Protein AF-A9B1N8-F1 (afdb_monomer_lite)

Organism: Herpetosiphon aurantiacus (strain ATCC 23779 / DSM 785 / 114-95) (NCBI:txid316274)

Sequence (436 aa):
MAAPIVQADFEVMDQVAQRLSKNAESVTAMQNTLKQTIEDLRSTWLGDAAVAFQKEMQADILPAVQRLINAFQTAQSTTLEIKKVLQEAEQEAANLFKGDPTGGSASTQSASSSAGGGGASSAGGDTAAASASPSNVGVMAGGTSSASASGSGGGGGGGGGAASAQASGGGGGGGGGAASAQPTGQQPKATSGGGGGGGGGGGTASAQPTGGNAAAAGNASLGKLSEKYETGGRGPGTVSSGKGDLGGASYGSYQMTSQTAIKKDGKIVFVNGGRVAEFLRNPAGAQYAEEFKGLKPGSAEFTAKWKQIAARDPQGFAAAQHQYIENTHYQPQVNKLKAAGFDVNNYSPAMRDVVWSTSVQHGPGASVITNALRGKDLSQMSESQIINAIYTERSKTLDNGRLAYFKNTSDAGVIQGLKNRFVNERKDALNMSANH

InterPro domains:
  IPR010310 Type VII secretion system ESAT-6-like [PF06013] (7-91)
  IPR010310 Type VII secretion system ESAT-6-like [TIGR03930] (6-95)
  IPR036689 ESAT-6-like superfamily [SSF140453] (5-99)
  IPR049073 Type VI secretion system spike protein VgrG3-like, C-terminal [PF21277] (222-426)

Secondary structure (DSSP, 8-state):
-PPP-----HHHHHHHHHHHHHHHHHHHHHHHHHHHHHHHHHTT--SHHHHHHHHHIIIIIHHHHHHHHHHHHHHHHHHHHHHHHHHHHHHHHHHHHTS---------------------------------------------------------------------------------------------------------------S--SSHHHHTTTTGGGHHHHTTT--TT-EE--TT-TT--EETTTTEESEEEEEETTEEEEEETHHHHHHHHSTTTHHHHGGGTT--TTSHHHHHHHHHHHHH-HHHHHHHHHHHHIIIIIHHHHHHHHHTT--GGGS-HHHHHHHHHHHHHH-TT-SHHHHHTTT--GGG--HHHHHHHHHHHHTPBPTTSSBGGGTT---HHHHHHHHHHHHHHHHHHHHHHHT-

pLDDT: mean 71.9, std 27.5, range [24.0, 98.12]

Foldseek 3Di:
DDDDDDDDDLVVLLVLLVLLVVVLVVLVVVLVVVVVVLVVCVVPDDDPVNVVVVCCCVVPVSVVSVVSSVVSNVSSVVSVVVSVVVVVVVVVVVVVVVPDDDDDDDDDDDDDDDDDDDDDDDDDDDDDDDDDDDDDDDDDDDDDDDDDDDDDDDDDDDDDDDDDDDDDDDDDDDDDDDDDDDDDDDDDDDDDDDDDDDDDDDDDDDDDDPDDPDVVVLPVCAQVLCLCPQQVPWFQLDWDQCPSHPQAIFGGSRRWGQWDWDQDPNDTDIDGCTRVVVLCVDPLNVVLNVVCVPPTRNDPSNSVSSNVCCVVCRPSSNRSVVVSLCVFFLVLLQVLCVVVVHRQVVADSLSSNLSSNCRNVLHRPDCLLVVLCPPHDVVPDDPLRSLVSSLCSQQDADPVRARPSPVVDPDPVVRVVSNVSSVSSSVVSVVRRVVD

Radius of gyration: 37.29 Å; chains: 1; bounding box: 113×101×101 Å

Structure (mmCIF, N/CA/C/O backbone):
data_AF-A9B1N8-F1
#
_entry.id   AF-A9B1N8-F1
#
loop_
_atom_site.group_PDB
_atom_site.id
_atom_site.type_symbol
_atom_site.label_atom_id
_atom_site.label_alt_id
_atom_site.label_comp_id
_atom_site.label_asym_id
_atom_site.label_entity_id
_atom_site.label_seq_id
_atom_site.pdbx_PDB_ins_code
_atom_site.Cartn_x
_atom_site.Cartn_y
_atom_site.Cartn_z
_atom_site.occupancy
_atom_site.B_iso_or_equiv
_atom_site.auth_seq_id
_atom_site.auth_comp_id
_atom_site.auth_asym_id
_atom_site.auth_atom_id
_atom_site.pdbx_PDB_model_num
ATOM 1 N N . MET A 1 1 ? 15.416 -28.999 20.185 1.00 40.47 1 MET A N 1
ATOM 2 C CA . MET A 1 1 ? 15.347 -27.908 19.190 1.00 40.47 1 MET A CA 1
ATOM 3 C C . MET A 1 1 ? 16.751 -27.358 19.023 1.00 40.47 1 MET A C 1
ATOM 5 O O . MET A 1 1 ? 17.347 -27.011 20.032 1.00 40.47 1 MET A O 1
ATOM 9 N N . ALA A 1 2 ? 17.310 -27.377 17.811 1.00 39.94 2 ALA A N 1
ATOM 10 C CA . ALA A 1 2 ? 18.632 -26.803 17.556 1.00 39.94 2 ALA A CA 1
ATOM 11 C C . ALA A 1 2 ? 18.553 -25.271 17.654 1.00 39.94 2 ALA A C 1
ATOM 13 O O . ALA A 1 2 ? 17.583 -24.678 17.178 1.00 39.94 2 ALA A O 1
ATOM 14 N N . ALA A 1 3 ? 19.533 -24.644 18.307 1.00 39.25 3 ALA A N 1
ATOM 15 C CA . ALA A 1 3 ? 19.611 -23.190 18.399 1.00 39.25 3 ALA A CA 1
ATOM 16 C C . ALA A 1 3 ? 19.780 -22.581 16.991 1.00 39.25 3 ALA A C 1
ATOM 18 O O . ALA A 1 3 ? 20.488 -23.164 16.165 1.00 39.25 3 ALA A O 1
ATOM 19 N N . PRO A 1 4 ? 19.135 -21.442 16.683 1.00 43.75 4 PRO A N 1
ATOM 20 C CA . PRO A 1 4 ? 19.301 -20.784 15.394 1.00 43.75 4 PRO A CA 1
ATOM 21 C C . PRO A 1 4 ? 20.758 -20.341 15.222 1.00 43.75 4 PRO A C 1
ATOM 23 O O . PRO A 1 4 ? 21.257 -19.514 15.982 1.00 43.75 4 PRO A O 1
ATOM 26 N N . ILE A 1 5 ? 21.431 -20.900 14.217 1.00 51.06 5 ILE A N 1
ATOM 27 C CA . ILE A 1 5 ? 22.773 -20.484 13.811 1.00 51.06 5 ILE A CA 1
ATOM 28 C C . ILE A 1 5 ? 22.626 -19.125 13.123 1.00 51.06 5 ILE A C 1
ATOM 30 O O . ILE A 1 5 ? 22.044 -19.023 12.043 1.00 51.06 5 ILE A O 1
ATOM 34 N N . VAL A 1 6 ? 23.107 -18.069 13.774 1.00 53.69 6 VAL A N 1
ATOM 35 C CA . VAL A 1 6 ? 23.230 -16.743 13.164 1.00 53.69 6 VAL A CA 1
ATOM 36 C C . VAL A 1 6 ? 24.507 -16.765 12.332 1.00 53.69 6 VAL A C 1
ATOM 38 O O . VAL A 1 6 ? 25.594 -16.641 12.881 1.00 53.69 6 VAL A O 1
ATOM 41 N N . GLN A 1 7 ? 24.380 -16.980 11.022 1.00 63.97 7 GLN A N 1
ATOM 42 C CA . GLN A 1 7 ? 25.502 -16.884 10.088 1.00 63.97 7 GLN A CA 1
ATOM 43 C C . GLN A 1 7 ? 25.475 -15.509 9.417 1.00 63.97 7 GLN A C 1
ATOM 45 O O . GLN A 1 7 ? 24.461 -15.132 8.821 1.00 63.97 7 GLN A O 1
ATOM 50 N N . ALA A 1 8 ? 26.564 -14.749 9.536 1.00 69.94 8 ALA A N 1
ATOM 51 C CA . ALA A 1 8 ? 26.695 -13.470 8.856 1.00 69.94 8 ALA A CA 1
ATOM 52 C C . ALA A 1 8 ? 26.958 -13.703 7.359 1.00 69.94 8 ALA A C 1
ATOM 54 O O . ALA A 1 8 ? 27.798 -14.514 6.977 1.00 69.94 8 ALA A O 1
ATOM 55 N N . ASP A 1 9 ? 26.226 -13.001 6.491 1.00 82.56 9 ASP A N 1
ATOM 56 C CA . ASP A 1 9 ? 26.462 -13.037 5.046 1.00 82.56 9 ASP A CA 1
ATOM 57 C C . ASP A 1 9 ? 27.245 -11.789 4.627 1.00 82.56 9 ASP A C 1
ATOM 59 O O . ASP A 1 9 ? 26.683 -10.714 4.398 1.00 82.56 9 ASP A O 1
ATOM 63 N N . PHE A 1 10 ? 28.567 -11.932 4.577 1.00 84.06 10 PHE A N 1
ATOM 64 C CA . PHE A 1 10 ? 29.475 -10.829 4.271 1.00 84.06 10 PHE A CA 1
ATOM 65 C C . PHE A 1 10 ? 29.332 -10.309 2.840 1.00 84.06 10 PHE A C 1
ATOM 67 O O . PHE A 1 10 ? 29.540 -9.120 2.605 1.00 84.06 10 PHE A O 1
ATOM 74 N N . GLU A 1 11 ? 28.938 -11.168 1.897 1.00 78.31 11 GLU A N 1
ATOM 75 C CA . GLU A 1 11 ? 28.720 -10.774 0.505 1.00 78.31 11 GLU A CA 1
ATOM 76 C C . GLU A 1 11 ? 27.459 -9.912 0.382 1.00 78.31 11 GLU A C 1
ATOM 78 O O . GLU A 1 11 ? 27.459 -8.888 -0.300 1.00 78.31 11 GLU A O 1
ATOM 83 N N . VAL A 1 12 ? 26.398 -10.253 1.120 1.00 80.69 12 VAL A N 1
ATOM 84 C CA . VAL A 1 12 ? 25.202 -9.403 1.212 1.00 80.69 12 VAL A CA 1
ATOM 85 C C . VAL A 1 12 ? 25.535 -8.054 1.851 1.00 80.69 12 VAL A C 1
ATOM 87 O O . VAL A 1 12 ? 25.030 -7.028 1.396 1.00 80.69 12 VAL A O 1
ATOM 90 N N . MET A 1 13 ? 26.401 -8.016 2.868 1.00 81.19 13 MET A N 1
ATOM 91 C CA . MET A 1 13 ? 26.845 -6.750 3.465 1.00 81.19 13 MET A CA 1
ATOM 92 C C . MET A 1 13 ? 27.624 -5.886 2.466 1.00 81.19 13 MET A C 1
ATOM 94 O O . MET A 1 13 ? 27.370 -4.684 2.392 1.00 81.19 13 MET A O 1
ATOM 98 N N . ASP A 1 14 ? 28.487 -6.481 1.636 1.00 82.25 14 ASP A N 1
ATOM 99 C CA . ASP A 1 14 ? 29.160 -5.761 0.547 1.00 82.25 14 ASP A CA 1
ATOM 100 C C . ASP A 1 14 ? 28.164 -5.216 -0.479 1.00 82.25 14 ASP A C 1
ATOM 102 O O . ASP A 1 14 ? 28.246 -4.051 -0.868 1.00 82.25 14 ASP A O 1
ATOM 106 N N . GLN A 1 15 ? 27.183 -6.022 -0.888 1.00 81.94 15 GLN A N 1
ATOM 107 C CA . GLN A 1 15 ? 26.154 -5.602 -1.841 1.00 81.94 15 GLN A CA 1
ATOM 108 C C . GLN A 1 15 ? 25.290 -4.460 -1.285 1.00 81.94 15 GLN A C 1
ATOM 110 O O . GLN A 1 15 ? 24.970 -3.505 -2.000 1.00 81.94 15 GLN A O 1
ATOM 115 N N . VAL A 1 16 ? 24.926 -4.520 -0.000 1.00 84.00 16 VAL A N 1
ATOM 116 C CA . VAL A 1 16 ? 24.187 -3.450 0.685 1.00 84.00 16 VAL A CA 1
ATOM 117 C C . VAL A 1 16 ? 25.035 -2.182 0.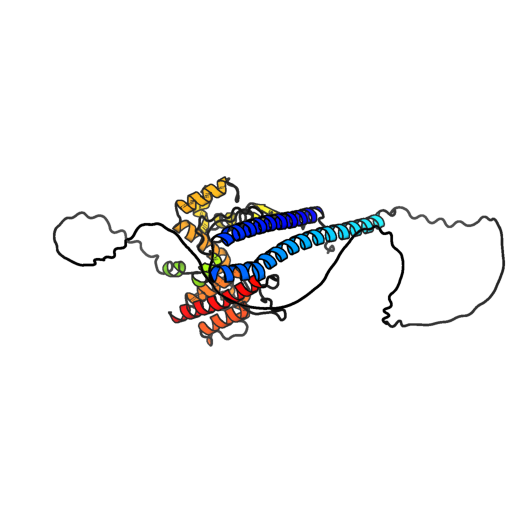764 1.00 84.00 16 VAL A C 1
ATOM 119 O O . VAL A 1 16 ? 24.548 -1.109 0.401 1.00 84.00 16 VAL A O 1
ATOM 122 N N . ALA A 1 17 ? 26.305 -2.294 1.158 1.00 86.31 17 ALA A N 1
ATOM 123 C CA . ALA A 1 17 ? 27.232 -1.169 1.214 1.00 86.31 17 ALA A CA 1
ATOM 124 C C . ALA A 1 17 ? 27.418 -0.510 -0.165 1.00 86.31 17 ALA A C 1
ATOM 126 O O . ALA A 1 17 ? 27.300 0.710 -0.289 1.00 86.31 17 ALA A O 1
ATOM 127 N N . GLN A 1 18 ? 27.617 -1.300 -1.224 1.00 85.69 18 GLN A N 1
ATOM 128 C CA . GLN A 1 18 ? 27.721 -0.803 -2.601 1.00 85.69 18 GLN A CA 1
ATOM 129 C C . GLN A 1 18 ? 26.444 -0.088 -3.056 1.00 85.69 18 GLN A C 1
ATOM 131 O O . GLN A 1 18 ? 26.511 0.953 -3.711 1.00 85.69 18 GLN A O 1
ATOM 136 N N . ARG A 1 19 ? 25.265 -0.599 -2.685 1.00 82.44 19 ARG A N 1
ATOM 137 C CA . ARG A 1 19 ? 23.988 0.038 -3.027 1.00 82.44 19 ARG A CA 1
ATOM 138 C C . ARG A 1 19 ? 23.804 1.379 -2.324 1.00 82.44 19 ARG A C 1
ATOM 140 O O . ARG A 1 19 ? 23.333 2.328 -2.945 1.00 82.44 19 ARG A O 1
ATOM 147 N N . LEU A 1 20 ? 24.177 1.461 -1.050 1.00 88.75 20 LEU A N 1
ATOM 148 C CA . LEU A 1 20 ? 24.155 2.711 -0.292 1.00 88.75 20 LEU A CA 1
ATOM 149 C C . LEU A 1 20 ? 25.109 3.738 -0.915 1.00 88.75 20 LEU A C 1
ATOM 151 O O . LEU A 1 20 ? 24.711 4.884 -1.114 1.00 88.75 20 LEU A O 1
ATOM 155 N N . SER A 1 21 ? 26.296 3.298 -1.342 1.00 91.94 21 SER A N 1
ATOM 156 C CA . SER A 1 21 ? 27.246 4.126 -2.095 1.00 91.94 21 SER A CA 1
ATOM 157 C C . SER A 1 21 ? 26.635 4.683 -3.379 1.00 91.94 21 SER A C 1
ATOM 159 O O . SER A 1 21 ? 26.581 5.893 -3.585 1.00 91.94 21 SER A O 1
ATOM 161 N N . LYS A 1 22 ? 26.057 3.807 -4.206 1.00 86.69 22 LYS A N 1
ATOM 162 C CA . LYS A 1 22 ? 25.445 4.187 -5.482 1.00 86.69 22 LYS A CA 1
ATOM 163 C C . LYS A 1 22 ? 24.261 5.143 -5.312 1.00 86.69 22 LYS A C 1
ATOM 165 O O . LYS A 1 22 ? 24.055 6.039 -6.129 1.00 86.69 22 LYS A O 1
ATOM 170 N N . ASN A 1 23 ? 23.477 4.975 -4.248 1.00 88.88 23 ASN A N 1
ATOM 171 C CA . ASN A 1 23 ? 22.399 5.903 -3.916 1.00 88.88 23 ASN A CA 1
ATOM 172 C C . ASN A 1 23 ? 22.952 7.275 -3.505 1.00 88.88 23 ASN A C 1
ATOM 174 O O . ASN A 1 23 ? 22.427 8.291 -3.961 1.00 88.88 23 ASN A O 1
ATOM 178 N N . ALA A 1 24 ? 24.026 7.320 -2.708 1.00 91.94 24 ALA A N 1
ATOM 179 C CA . ALA A 1 24 ? 24.702 8.570 -2.366 1.00 91.94 24 ALA A CA 1
ATOM 180 C C . ALA A 1 24 ? 25.217 9.292 -3.622 1.00 91.94 24 ALA A C 1
ATOM 182 O O . ALA A 1 24 ? 24.984 10.491 -3.775 1.00 91.94 24 ALA A O 1
ATOM 183 N N . GLU A 1 25 ? 25.840 8.567 -4.556 1.00 89.94 25 GLU A N 1
ATOM 184 C CA . GLU A 1 25 ? 26.309 9.106 -5.840 1.00 89.94 25 GLU A CA 1
ATOM 185 C C . GLU A 1 25 ? 25.157 9.661 -6.686 1.00 89.94 25 GLU A C 1
ATOM 187 O O . GLU A 1 25 ? 25.230 10.788 -7.176 1.00 89.94 25 GLU A O 1
ATOM 192 N N . SER A 1 26 ? 24.056 8.912 -6.813 1.00 92.31 26 SER A N 1
ATOM 193 C CA . SER A 1 26 ? 22.890 9.350 -7.587 1.00 92.31 26 SER A CA 1
ATOM 194 C C . SER A 1 26 ? 22.250 10.609 -7.003 1.00 92.31 26 SER A C 1
ATOM 196 O O . SER A 1 26 ? 21.866 11.506 -7.753 1.00 92.31 26 SER A O 1
ATOM 198 N N . VAL A 1 27 ? 22.121 10.695 -5.675 1.00 90.12 27 VAL A N 1
ATOM 199 C CA . VAL A 1 27 ? 21.569 11.885 -5.011 1.00 90.12 27 VAL A CA 1
ATOM 200 C C . VAL A 1 27 ? 22.533 13.065 -5.115 1.00 90.12 27 VAL A C 1
ATOM 202 O O . VAL A 1 27 ? 22.086 14.188 -5.336 1.00 90.12 27 VAL A O 1
ATOM 205 N N . THR A 1 28 ? 23.842 12.821 -5.054 1.00 95.00 28 THR A N 1
ATOM 206 C CA . THR A 1 28 ? 24.868 13.852 -5.276 1.00 95.00 28 THR A CA 1
ATOM 207 C C . THR A 1 28 ? 24.788 14.420 -6.694 1.00 95.00 28 THR A C 1
ATOM 209 O O . THR A 1 28 ? 24.779 15.637 -6.870 1.00 95.00 28 THR A O 1
ATOM 212 N N . ALA A 1 29 ? 24.646 13.564 -7.712 1.00 93.12 29 ALA A N 1
ATOM 213 C CA . ALA A 1 29 ? 24.470 14.004 -9.095 1.00 93.12 29 ALA A CA 1
ATOM 214 C C . ALA A 1 29 ? 23.209 14.869 -9.260 1.00 93.12 29 ALA A C 1
ATOM 216 O O . ALA A 1 29 ? 23.284 15.956 -9.831 1.00 93.12 29 ALA A O 1
ATOM 217 N N . MET A 1 30 ? 22.076 14.443 -8.685 1.00 91.44 30 MET A N 1
ATOM 218 C CA . MET A 1 30 ? 20.839 15.236 -8.697 1.00 91.44 30 MET A CA 1
ATOM 219 C C . MET A 1 30 ? 21.000 16.579 -7.979 1.00 91.44 30 MET A C 1
ATOM 221 O O . MET A 1 30 ? 20.528 17.596 -8.482 1.00 91.44 30 MET A O 1
ATOM 225 N N . GLN A 1 31 ? 21.677 16.608 -6.827 1.00 94.31 31 GLN A N 1
ATOM 226 C CA . GLN A 1 31 ? 21.940 17.844 -6.088 1.00 94.31 31 GLN A CA 1
ATOM 227 C C . GLN A 1 31 ? 22.783 18.819 -6.922 1.00 94.31 31 GLN A C 1
ATOM 229 O O . GLN A 1 31 ? 22.512 20.018 -6.911 1.00 94.31 31 GLN A O 1
ATOM 234 N N . ASN A 1 32 ? 23.771 18.319 -7.666 1.00 92.94 32 ASN A N 1
ATOM 235 C CA . ASN A 1 32 ? 24.607 19.140 -8.539 1.00 92.94 32 ASN A CA 1
ATOM 236 C C . ASN A 1 32 ? 23.816 19.699 -9.725 1.00 92.94 32 ASN A C 1
ATOM 238 O O . ASN A 1 32 ? 23.895 20.897 -9.988 1.00 92.94 32 ASN A O 1
ATOM 242 N N . THR A 1 33 ? 22.997 18.876 -10.389 1.00 93.25 33 THR A N 1
ATOM 243 C CA . THR A 1 33 ? 22.095 19.352 -11.450 1.00 93.25 33 THR A CA 1
ATOM 244 C C . THR A 1 33 ? 21.140 20.419 -10.924 1.00 93.25 33 THR A C 1
ATOM 246 O O . THR A 1 33 ? 20.994 21.468 -11.540 1.00 93.25 33 THR A O 1
ATOM 249 N N . LEU A 1 34 ? 20.540 20.191 -9.753 1.00 89.94 34 LEU A N 1
ATOM 250 C CA . LEU A 1 34 ? 19.628 21.142 -9.125 1.00 89.94 34 LEU A CA 1
ATOM 251 C C . LEU A 1 34 ? 20.319 22.473 -8.805 1.00 89.94 34 LEU A C 1
ATOM 253 O O . LEU A 1 34 ? 19.770 23.527 -9.106 1.00 89.94 34 LEU A O 1
ATOM 257 N N . LYS A 1 35 ? 21.530 22.436 -8.234 1.00 91.38 35 LYS A N 1
ATOM 258 C CA . LYS A 1 35 ? 22.332 23.642 -7.976 1.00 91.38 35 LYS A CA 1
ATOM 259 C C . LYS A 1 35 ? 22.624 24.409 -9.266 1.00 91.38 35 LYS A C 1
ATOM 261 O O . LYS A 1 35 ? 22.470 25.624 -9.272 1.00 91.38 35 LYS A O 1
ATOM 266 N N . GLN A 1 36 ? 22.976 23.708 -10.345 1.00 92.12 36 GLN A N 1
ATOM 267 C CA . GLN A 1 36 ? 23.229 24.334 -11.642 1.00 92.12 36 GLN A CA 1
ATOM 268 C C . GLN A 1 36 ? 21.975 25.029 -12.183 1.00 92.12 36 GLN A C 1
ATOM 270 O O . GLN A 1 36 ? 22.023 26.205 -12.516 1.00 92.12 36 GLN A O 1
ATOM 275 N N . THR A 1 37 ? 20.829 24.341 -12.181 1.00 89.44 37 THR A N 1
ATOM 276 C CA . THR A 1 37 ? 19.560 24.920 -12.646 1.00 89.44 37 THR A CA 1
ATOM 277 C C . THR A 1 37 ? 19.144 26.138 -11.821 1.00 89.44 37 THR A C 1
ATOM 279 O O . THR A 1 37 ? 18.638 27.112 -12.372 1.00 89.44 37 THR A O 1
ATOM 282 N N . ILE A 1 38 ? 19.360 26.108 -10.502 1.00 87.06 38 ILE A N 1
ATOM 283 C CA . ILE A 1 38 ? 19.079 27.257 -9.631 1.00 87.06 38 ILE A CA 1
ATOM 284 C C . ILE A 1 38 ? 19.969 28.445 -9.995 1.00 87.06 38 ILE A C 1
ATOM 286 O O . ILE A 1 38 ? 19.473 29.570 -10.028 1.00 87.06 38 ILE A O 1
ATOM 290 N N . GLU A 1 39 ? 21.252 28.212 -10.266 1.00 87.44 39 GLU A N 1
ATOM 291 C CA . GLU A 1 39 ? 22.187 29.284 -10.612 1.00 87.44 39 GLU A CA 1
ATOM 292 C C . GLU A 1 39 ? 21.877 29.888 -11.990 1.00 87.44 39 GLU A C 1
ATOM 294 O O . GLU A 1 39 ? 21.864 31.110 -12.137 1.00 87.44 39 GLU A O 1
ATOM 299 N N . ASP A 1 40 ? 21.497 29.060 -12.966 1.00 88.81 40 ASP A N 1
ATOM 300 C CA . ASP A 1 40 ? 21.066 29.525 -14.288 1.00 88.81 40 ASP A CA 1
ATOM 301 C C . ASP A 1 40 ? 19.816 30.424 -14.176 1.00 88.81 40 ASP A C 1
ATOM 303 O O . ASP A 1 40 ? 19.754 31.519 -14.749 1.00 88.81 40 ASP A O 1
ATOM 307 N N . LEU A 1 41 ? 18.833 30.003 -13.369 1.00 86.06 41 LEU A N 1
ATOM 308 C CA . LEU A 1 41 ? 17.601 30.761 -13.115 1.00 86.06 41 LEU A CA 1
ATOM 309 C C . LEU A 1 41 ? 17.847 32.044 -12.318 1.00 86.06 41 LEU A C 1
ATOM 311 O O . LEU A 1 41 ? 17.102 33.011 -12.465 1.00 86.06 41 LEU A O 1
ATOM 315 N N . ARG A 1 42 ? 18.895 32.087 -11.497 1.00 81.69 42 ARG A N 1
ATOM 316 C CA . ARG A 1 42 ? 19.225 33.232 -10.641 1.00 81.69 42 ARG A CA 1
ATOM 317 C C . ARG A 1 42 ? 19.502 34.514 -11.419 1.00 81.69 42 ARG A C 1
ATOM 319 O O . ARG A 1 42 ? 19.247 35.601 -10.910 1.00 81.69 42 ARG A O 1
ATOM 326 N N . SER A 1 43 ? 20.008 34.379 -12.642 1.00 77.44 43 SER A N 1
ATOM 327 C CA . SER A 1 43 ? 20.332 35.507 -13.519 1.00 77.44 43 SER A CA 1
ATOM 328 C C . SER A 1 43 ? 19.103 36.160 -14.167 1.00 77.44 43 SER A C 1
ATOM 330 O O . SER A 1 43 ? 19.158 37.327 -14.549 1.00 77.44 43 SER A O 1
ATOM 332 N N . THR A 1 44 ? 17.991 35.429 -14.284 1.00 86.88 44 THR A N 1
ATOM 333 C CA . THR A 1 44 ? 16.805 35.850 -15.054 1.00 86.88 44 THR A CA 1
ATOM 334 C C . THR A 1 44 ? 15.538 35.958 -14.211 1.00 86.88 44 THR A C 1
ATOM 336 O O . THR A 1 44 ? 14.628 36.709 -14.563 1.00 86.88 44 THR A O 1
ATOM 339 N N . TRP A 1 45 ? 15.465 35.246 -13.086 1.00 87.44 45 TRP A N 1
ATOM 340 C CA . TRP A 1 45 ? 14.291 35.213 -12.225 1.00 87.44 45 TRP A CA 1
ATOM 341 C C . TRP A 1 45 ? 14.441 36.158 -11.027 1.00 87.44 45 TRP A C 1
ATOM 343 O O . TRP A 1 45 ? 15.166 35.876 -10.072 1.00 87.44 45 TRP A O 1
ATOM 353 N N . LEU A 1 46 ? 13.726 37.286 -11.082 1.00 87.31 46 LEU A N 1
ATOM 354 C CA . LEU A 1 46 ? 13.742 38.349 -10.071 1.00 87.31 46 LEU A CA 1
ATOM 355 C C . LEU A 1 46 ? 12.365 38.526 -9.406 1.00 87.31 46 LEU A C 1
ATOM 357 O O . LEU A 1 46 ? 11.331 38.238 -10.009 1.00 87.31 46 LEU A O 1
ATOM 361 N N . GLY A 1 47 ? 12.359 39.039 -8.171 1.00 91.19 47 GLY A N 1
ATOM 362 C CA . GLY A 1 47 ? 11.153 39.373 -7.398 1.00 91.19 47 GLY A CA 1
ATOM 363 C C . GLY A 1 47 ? 10.996 38.571 -6.101 1.00 91.19 47 GLY A C 1
ATOM 364 O O . GLY A 1 47 ? 11.763 37.649 -5.822 1.00 91.19 47 GLY A O 1
ATOM 365 N N . ASP A 1 48 ? 9.977 38.909 -5.307 1.00 88.44 48 ASP A N 1
ATOM 366 C CA . ASP A 1 48 ? 9.769 38.356 -3.956 1.00 88.44 48 ASP A CA 1
ATOM 367 C C . ASP A 1 48 ? 9.627 36.826 -3.939 1.00 88.44 48 ASP A C 1
ATOM 369 O O . ASP A 1 48 ? 10.125 36.157 -3.033 1.00 88.44 48 ASP A O 1
ATOM 373 N N . ALA A 1 49 ? 9.011 36.251 -4.977 1.00 80.06 49 ALA A N 1
ATOM 374 C CA . ALA A 1 49 ? 8.886 34.803 -5.134 1.00 80.06 49 ALA A CA 1
ATOM 375 C C . ALA A 1 49 ? 10.246 34.113 -5.349 1.00 80.06 49 ALA A C 1
ATOM 377 O O . ALA A 1 49 ? 10.484 33.044 -4.788 1.00 80.06 49 ALA A O 1
ATOM 378 N N . ALA A 1 50 ? 11.156 34.736 -6.106 1.00 86.12 50 ALA A N 1
ATOM 379 C CA . ALA A 1 50 ? 12.504 34.215 -6.323 1.00 86.12 50 ALA A CA 1
ATOM 380 C C . ALA A 1 50 ? 13.330 34.265 -5.027 1.00 86.12 50 ALA A C 1
ATOM 382 O O . ALA A 1 50 ? 14.047 33.316 -4.711 1.00 86.12 50 ALA A O 1
ATOM 383 N N . VAL A 1 51 ? 13.178 35.331 -4.231 1.00 86.69 51 VAL A N 1
ATOM 384 C CA . VAL A 1 51 ? 13.824 35.467 -2.913 1.00 86.69 51 VAL A CA 1
ATOM 385 C C . VAL A 1 51 ? 13.302 34.418 -1.927 1.00 86.69 51 VAL A C 1
ATOM 387 O O . VAL A 1 51 ? 14.097 33.760 -1.255 1.00 86.69 51 VAL A O 1
ATOM 390 N N . ALA A 1 52 ? 11.981 34.222 -1.858 1.00 85.69 52 ALA A N 1
ATOM 391 C CA . ALA A 1 52 ? 11.364 33.215 -0.994 1.00 85.69 52 ALA A CA 1
ATOM 392 C C . ALA A 1 52 ? 11.814 31.793 -1.366 1.00 85.69 52 ALA A C 1
ATOM 394 O O . ALA A 1 52 ? 12.245 31.038 -0.495 1.00 85.69 52 ALA A O 1
ATOM 395 N N . PHE A 1 53 ? 11.811 31.469 -2.661 1.00 90.38 53 PHE A N 1
ATOM 396 C CA . PHE A 1 53 ? 12.312 30.194 -3.167 1.00 90.38 53 PHE A CA 1
ATOM 397 C C . PHE A 1 53 ? 13.794 29.982 -2.834 1.00 90.38 53 PHE A C 1
ATOM 399 O O . PHE A 1 53 ? 14.166 28.937 -2.309 1.00 90.38 53 PHE A O 1
ATOM 406 N N . GLN A 1 54 ? 14.656 30.973 -3.091 1.00 85.81 54 GLN A N 1
ATOM 407 C CA . GLN A 1 54 ? 16.088 30.865 -2.793 1.00 85.81 54 GLN A CA 1
ATOM 408 C C . GLN A 1 54 ? 16.350 30.664 -1.299 1.00 85.81 54 GLN A C 1
ATOM 410 O O . GLN A 1 54 ? 17.273 29.928 -0.942 1.00 85.81 54 GLN A O 1
ATOM 415 N N . LYS A 1 55 ? 15.545 31.297 -0.439 1.00 88.31 55 LYS A N 1
ATOM 416 C CA . LYS A 1 55 ? 15.612 31.127 1.012 1.00 88.31 55 LYS A CA 1
ATOM 417 C C . LYS A 1 55 ? 15.265 29.696 1.418 1.00 88.31 55 LYS A C 1
ATOM 419 O O . LYS A 1 55 ? 16.059 29.081 2.119 1.00 88.31 55 LYS A O 1
ATOM 424 N N . GLU A 1 56 ? 14.140 29.157 0.952 1.00 86.19 56 GLU A N 1
ATOM 425 C CA . GLU A 1 56 ? 13.713 27.781 1.255 1.00 86.19 56 GLU A CA 1
ATOM 426 C C . GLU A 1 56 ? 14.703 26.745 0.694 1.00 86.19 56 GLU A C 1
ATOM 428 O O . GLU A 1 56 ? 15.113 25.808 1.381 1.00 86.19 56 GLU A O 1
ATOM 433 N N . MET A 1 57 ? 15.190 26.957 -0.531 1.00 89.25 57 MET A N 1
ATOM 434 C CA . MET A 1 57 ? 16.173 26.070 -1.147 1.00 89.25 57 MET A CA 1
ATOM 435 C C . MET A 1 57 ? 17.488 26.009 -0.366 1.00 89.25 57 MET A C 1
ATOM 437 O O . MET A 1 57 ? 18.039 24.922 -0.192 1.00 89.25 57 MET A O 1
ATOM 441 N N . GLN A 1 58 ? 18.000 27.147 0.111 1.00 88.00 58 GLN A N 1
ATOM 442 C CA . GLN A 1 58 ? 19.268 27.205 0.845 1.00 88.00 58 GLN A CA 1
ATOM 443 C C . GLN A 1 58 ? 19.133 26.811 2.317 1.00 88.00 58 GLN A C 1
ATOM 445 O O . GLN A 1 58 ? 20.035 26.165 2.846 1.00 88.00 58 GLN A O 1
ATOM 450 N N . ALA A 1 59 ? 18.038 27.194 2.976 1.00 83.75 59 ALA A N 1
ATOM 451 C CA . ALA A 1 59 ? 17.840 26.940 4.400 1.00 83.75 59 ALA A CA 1
ATOM 452 C C . ALA A 1 59 ? 17.359 25.510 4.677 1.00 83.75 59 ALA A C 1
ATOM 454 O O . ALA A 1 59 ? 17.806 24.892 5.644 1.00 83.75 59 ALA A O 1
ATOM 455 N N . ASP A 1 60 ? 16.500 24.967 3.811 1.00 83.06 60 ASP A N 1
ATOM 456 C CA . ASP A 1 60 ? 15.757 23.745 4.114 1.00 83.06 60 ASP A CA 1
ATOM 457 C C . ASP A 1 60 ? 16.102 22.610 3.148 1.00 83.06 60 ASP A C 1
ATOM 459 O O . ASP A 1 60 ? 16.532 21.533 3.579 1.00 83.06 60 ASP A O 1
ATOM 463 N N . ILE A 1 61 ? 15.980 22.846 1.837 1.00 89.81 61 ILE A N 1
ATOM 464 C CA . ILE A 1 61 ? 16.044 21.769 0.837 1.00 89.81 61 ILE A CA 1
ATOM 465 C C . ILE A 1 61 ? 17.471 21.266 0.607 1.00 89.81 61 ILE A C 1
ATOM 467 O O . ILE A 1 61 ? 17.729 20.072 0.766 1.00 89.81 61 ILE A O 1
ATOM 471 N N . LEU A 1 62 ? 18.425 22.136 0.261 1.00 89.38 62 LEU A N 1
ATOM 472 C CA . LEU A 1 62 ? 19.811 21.722 0.011 1.00 89.38 62 LEU A CA 1
ATOM 473 C C . LEU A 1 62 ? 20.453 21.067 1.247 1.00 89.38 62 LEU A C 1
ATOM 475 O O . LEU A 1 62 ? 21.082 20.015 1.081 1.00 89.38 62 LEU A O 1
ATOM 479 N N . PRO A 1 63 ? 20.256 21.584 2.478 1.00 92.38 63 PRO A N 1
ATOM 480 C CA . PRO A 1 63 ? 20.714 20.905 3.686 1.00 92.38 63 PRO A CA 1
ATOM 481 C C . PRO A 1 63 ? 19.997 19.578 3.956 1.00 92.38 63 PRO A C 1
ATOM 483 O O . PRO A 1 63 ? 20.610 18.658 4.496 1.00 92.38 63 PRO A O 1
ATOM 486 N N . ALA A 1 64 ? 18.712 19.429 3.614 1.00 87.44 64 ALA A N 1
ATOM 487 C CA . ALA A 1 64 ? 18.013 18.144 3.724 1.00 87.44 64 ALA A CA 1
ATOM 488 C C . ALA A 1 64 ? 18.573 17.100 2.745 1.00 87.44 64 ALA A C 1
ATOM 490 O O . ALA A 1 64 ? 18.854 15.970 3.147 1.00 87.44 64 ALA A O 1
ATOM 491 N N . VAL A 1 65 ? 18.821 17.491 1.492 1.00 89.44 65 VAL A N 1
ATOM 492 C CA . VAL A 1 65 ? 19.453 16.624 0.485 1.00 89.44 65 VAL A CA 1
ATOM 493 C C . VAL A 1 65 ? 20.875 16.244 0.909 1.00 89.44 65 VAL A C 1
ATOM 495 O O . VAL A 1 65 ? 21.256 15.081 0.798 1.00 89.44 65 VAL A O 1
ATOM 498 N N . GLN A 1 66 ? 21.642 17.179 1.478 1.00 91.50 66 GLN A N 1
ATOM 499 C CA . GLN A 1 66 ? 22.974 16.876 2.006 1.00 91.50 66 GLN A CA 1
ATOM 500 C C . GLN A 1 66 ? 22.923 15.888 3.178 1.00 91.50 66 GLN A C 1
ATOM 502 O O . GLN A 1 66 ? 23.720 14.954 3.233 1.00 91.50 66 GLN A O 1
ATOM 507 N N . ARG A 1 67 ? 21.966 16.050 4.100 1.00 93.12 67 ARG A N 1
ATOM 508 C CA . ARG A 1 67 ? 21.749 15.094 5.198 1.00 93.12 67 ARG A CA 1
ATOM 509 C C . ARG A 1 67 ? 21.413 13.697 4.677 1.00 93.12 67 ARG A C 1
ATOM 511 O O . ARG A 1 67 ? 21.885 12.722 5.251 1.00 93.12 67 ARG A O 1
ATOM 518 N N . LEU A 1 68 ? 20.659 13.595 3.582 1.00 91.81 68 LEU A N 1
ATOM 519 C CA . LEU A 1 68 ? 20.362 12.319 2.931 1.00 91.81 68 LEU A CA 1
ATOM 520 C C . LEU A 1 68 ? 21.617 11.667 2.327 1.00 91.81 68 LEU A C 1
ATOM 522 O O . LEU A 1 68 ? 21.836 10.475 2.534 1.00 91.81 68 LEU A O 1
ATOM 526 N N . ILE A 1 69 ? 22.459 12.438 1.629 1.00 93.44 69 ILE A N 1
ATOM 527 C CA . ILE A 1 69 ? 23.745 11.948 1.098 1.00 93.44 69 ILE A CA 1
ATOM 528 C C . ILE A 1 69 ? 24.613 11.412 2.242 1.00 93.44 69 ILE A C 1
ATOM 530 O O . ILE A 1 69 ? 25.083 10.275 2.182 1.00 93.44 69 ILE A O 1
ATOM 534 N N . ASN A 1 70 ? 24.747 12.193 3.317 1.00 91.31 70 ASN A N 1
ATOM 535 C CA . ASN A 1 70 ? 25.520 11.798 4.491 1.00 91.31 70 ASN A CA 1
ATOM 536 C C . ASN A 1 70 ? 24.943 10.529 5.136 1.00 91.31 70 ASN A C 1
ATOM 538 O O . ASN A 1 70 ? 25.698 9.637 5.498 1.00 91.31 70 ASN A O 1
ATOM 542 N N . ALA A 1 71 ? 23.615 10.398 5.229 1.00 91.62 71 ALA A N 1
ATOM 543 C CA . ALA A 1 71 ? 22.977 9.208 5.787 1.00 91.62 71 ALA A CA 1
ATOM 544 C C . ALA A 1 71 ? 23.286 7.941 4.974 1.00 91.62 71 ALA A C 1
ATOM 546 O O . ALA A 1 71 ? 23.561 6.895 5.561 1.00 91.62 71 ALA A O 1
ATOM 547 N N . PHE A 1 72 ? 23.290 8.024 3.639 1.00 88.81 72 PHE A N 1
ATOM 548 C CA . PHE A 1 72 ? 23.692 6.897 2.794 1.00 88.81 72 PHE A CA 1
ATOM 549 C C . PHE A 1 72 ? 25.163 6.520 2.993 1.00 88.81 72 PHE A C 1
ATOM 551 O O . PHE A 1 72 ? 25.472 5.337 3.125 1.00 88.81 72 PHE A O 1
ATOM 558 N N . GLN A 1 73 ? 26.056 7.507 3.079 1.00 91.25 73 GLN A N 1
ATOM 559 C CA . GLN A 1 73 ? 27.483 7.278 3.323 1.00 91.25 73 GLN A CA 1
ATOM 560 C C . GLN A 1 73 ? 27.741 6.685 4.716 1.00 91.25 73 GLN A C 1
ATOM 562 O O . GLN A 1 73 ? 28.493 5.720 4.848 1.00 91.25 73 GLN A O 1
ATOM 567 N N . THR A 1 74 ? 27.075 7.199 5.754 1.00 92.69 74 THR A N 1
ATOM 568 C CA . THR A 1 74 ? 27.151 6.644 7.110 1.00 92.69 74 THR A CA 1
ATOM 569 C C . THR A 1 74 ? 26.641 5.210 7.131 1.00 92.69 74 THR A C 1
ATOM 571 O O . THR A 1 74 ? 27.334 4.332 7.629 1.00 92.69 74 THR A O 1
ATOM 574 N N . ALA A 1 75 ? 25.481 4.937 6.530 1.00 83.88 75 ALA A N 1
ATOM 575 C CA . ALA A 1 75 ? 24.934 3.586 6.472 1.00 83.88 75 ALA A CA 1
ATOM 576 C C . ALA A 1 75 ? 25.864 2.618 5.720 1.00 83.88 75 ALA A C 1
ATOM 578 O O . ALA A 1 75 ? 26.018 1.470 6.141 1.00 83.88 75 ALA A O 1
ATOM 579 N N . GLN A 1 76 ? 26.508 3.068 4.635 1.00 94.56 76 GLN A N 1
ATOM 580 C CA . GLN A 1 76 ? 27.521 2.285 3.926 1.00 94.56 76 GLN A CA 1
ATOM 581 C C . GLN A 1 76 ? 28.687 1.944 4.859 1.00 94.56 76 GLN A C 1
ATOM 583 O O . GLN A 1 76 ? 29.031 0.771 4.997 1.00 94.56 76 GLN A O 1
ATOM 588 N N . SER A 1 77 ? 29.267 2.955 5.512 1.00 90.75 77 SER A N 1
ATOM 589 C CA . SER A 1 77 ? 30.401 2.781 6.423 1.00 90.75 77 SER A CA 1
ATOM 590 C C . SER A 1 77 ? 30.058 1.841 7.575 1.00 90.75 77 SER A C 1
ATOM 592 O O . SER A 1 77 ? 30.791 0.893 7.826 1.00 90.75 77 SER A O 1
ATOM 594 N N . THR A 1 78 ? 28.908 2.040 8.224 1.00 91.75 78 THR A N 1
ATOM 595 C CA . THR A 1 78 ? 28.440 1.176 9.314 1.00 91.75 78 THR A CA 1
ATOM 596 C C . THR A 1 78 ? 28.223 -0.259 8.840 1.00 91.75 78 THR A C 1
ATOM 598 O O . THR A 1 78 ? 28.556 -1.194 9.556 1.00 91.75 78 THR A O 1
ATOM 601 N N . THR A 1 79 ? 27.710 -0.465 7.624 1.00 87.62 79 THR A N 1
ATOM 602 C CA . THR A 1 79 ? 27.540 -1.818 7.067 1.00 87.62 79 THR A CA 1
ATOM 603 C C . THR A 1 79 ? 28.889 -2.517 6.875 1.00 87.62 79 THR A C 1
ATOM 605 O O . THR A 1 79 ? 29.028 -3.690 7.217 1.00 87.62 79 THR A O 1
ATOM 608 N N . LEU A 1 80 ? 29.896 -1.799 6.372 1.00 90.06 80 LEU A N 1
ATOM 609 C CA . LEU A 1 80 ? 31.252 -2.331 6.204 1.00 90.06 80 LEU A CA 1
ATOM 610 C C . LEU A 1 80 ? 31.952 -2.579 7.548 1.00 90.06 80 LEU A C 1
ATOM 612 O O . LEU A 1 80 ? 32.691 -3.550 7.687 1.00 90.06 80 LEU A O 1
ATOM 616 N N . GLU A 1 81 ? 31.694 -1.739 8.548 1.00 90.06 81 GLU A N 1
ATOM 617 C CA . GLU A 1 81 ? 32.215 -1.911 9.903 1.00 90.06 81 GLU A CA 1
ATOM 618 C C . GLU A 1 81 ? 31.591 -3.127 10.599 1.00 90.06 81 GLU A C 1
ATOM 620 O O . GLU A 1 81 ? 32.315 -3.955 11.145 1.00 90.06 81 GLU A O 1
ATOM 625 N N . ILE A 1 82 ? 30.269 -3.307 10.491 1.00 88.62 82 ILE A N 1
ATOM 626 C CA . ILE A 1 82 ? 29.574 -4.509 10.976 1.00 88.62 82 ILE A CA 1
ATOM 627 C C . ILE A 1 82 ? 30.153 -5.759 10.314 1.00 88.62 82 ILE A C 1
ATOM 629 O O . ILE A 1 82 ? 30.443 -6.734 11.006 1.00 88.62 82 ILE A O 1
ATOM 633 N N . LYS A 1 83 ? 30.356 -5.725 8.990 1.00 90.88 83 LYS A N 1
ATOM 634 C CA . LYS A 1 83 ? 31.010 -6.818 8.263 1.00 90.88 83 LYS A CA 1
ATOM 635 C C . LYS A 1 83 ? 32.373 -7.130 8.877 1.00 90.88 83 LYS A C 1
ATOM 637 O O . LYS A 1 83 ? 32.630 -8.287 9.186 1.00 90.88 83 LYS A O 1
ATOM 642 N N . LYS A 1 84 ? 33.221 -6.119 9.075 1.00 88.50 84 LYS A N 1
ATOM 643 C CA . LYS A 1 84 ? 34.564 -6.296 9.637 1.00 88.50 84 LYS A CA 1
ATOM 644 C C . LYS A 1 84 ? 34.523 -6.929 11.033 1.00 88.50 84 LYS A C 1
ATOM 646 O O . LYS A 1 84 ? 35.185 -7.937 11.246 1.00 88.50 84 LYS A O 1
ATOM 651 N N . VAL A 1 85 ? 33.710 -6.390 11.943 1.00 89.69 85 VAL A N 1
ATOM 652 C CA . VAL A 1 85 ? 33.587 -6.898 13.323 1.00 89.69 85 VAL A CA 1
ATOM 653 C C . VAL A 1 85 ? 33.108 -8.350 13.339 1.00 89.69 85 VAL A C 1
ATOM 655 O O . VAL A 1 85 ? 33.620 -9.170 14.096 1.00 89.69 85 VAL A O 1
ATOM 658 N N . LEU A 1 86 ? 32.140 -8.692 12.488 1.00 85.94 86 LEU A N 1
ATOM 659 C CA . LEU A 1 86 ? 31.638 -10.061 12.399 1.00 85.94 86 LEU A CA 1
ATOM 660 C C . LEU A 1 86 ? 32.664 -11.016 11.771 1.00 85.94 86 LEU A C 1
ATOM 662 O O . LEU A 1 86 ? 32.775 -12.148 12.227 1.00 85.94 86 LEU A O 1
ATOM 666 N N . GLN A 1 87 ? 33.447 -10.570 10.782 1.00 85.75 87 GLN A N 1
ATOM 667 C CA . GLN A 1 87 ? 34.549 -11.362 10.218 1.00 85.75 87 GLN A CA 1
ATOM 668 C C . GLN A 1 87 ? 35.644 -11.638 11.254 1.00 85.75 87 GLN A C 1
ATOM 670 O O . GLN A 1 87 ? 36.131 -12.764 11.337 1.00 85.75 87 GLN A O 1
ATOM 675 N N . GLU A 1 88 ? 36.006 -10.637 12.059 1.00 84.44 88 GLU A N 1
ATOM 676 C CA . GLU A 1 88 ? 36.973 -10.782 13.153 1.00 84.44 88 GLU A CA 1
ATOM 677 C C . GLU A 1 88 ? 36.457 -11.767 14.213 1.00 84.44 88 GLU A C 1
ATOM 679 O O . GLU A 1 88 ? 37.154 -12.722 14.552 1.00 84.44 88 GLU A O 1
ATOM 684 N N . ALA A 1 89 ? 35.201 -11.618 14.647 1.00 80.31 89 ALA A N 1
ATOM 685 C CA . ALA A 1 89 ? 34.578 -12.526 15.610 1.00 80.31 89 ALA A CA 1
ATOM 686 C C . ALA A 1 89 ? 34.482 -13.975 15.091 1.00 80.31 89 ALA A C 1
ATOM 688 O O . ALA A 1 89 ? 34.727 -14.923 15.840 1.00 80.31 89 ALA A O 1
ATOM 689 N N . GLU A 1 90 ? 34.159 -14.172 13.807 1.00 81.50 90 GLU A N 1
ATOM 690 C CA . GLU A 1 90 ? 34.157 -15.503 13.189 1.00 81.50 90 GLU A CA 1
ATOM 691 C C . GLU A 1 90 ? 35.566 -16.104 13.108 1.00 81.50 90 GLU A C 1
ATOM 693 O O . GLU A 1 90 ? 35.738 -17.300 13.351 1.00 81.50 90 GLU A O 1
ATOM 698 N N . GLN A 1 91 ? 36.587 -15.298 12.810 1.00 80.75 91 GLN A N 1
ATOM 699 C CA . GLN A 1 91 ? 37.972 -15.759 12.759 1.00 80.75 91 GLN A CA 1
ATOM 700 C C . GLN A 1 91 ? 38.503 -16.144 14.148 1.00 80.75 91 GLN A C 1
ATOM 702 O O . GLN A 1 91 ? 39.153 -17.183 14.284 1.00 80.75 91 GLN A O 1
ATOM 707 N N . GLU A 1 92 ? 38.198 -15.357 15.182 1.00 78.56 92 GLU A N 1
ATOM 708 C CA . GLU A 1 92 ? 38.526 -15.673 16.577 1.00 78.56 92 GLU A CA 1
ATOM 709 C C . GLU A 1 92 ? 37.848 -16.967 17.038 1.00 78.56 92 GLU A C 1
ATOM 711 O O . GLU A 1 92 ? 38.508 -17.855 17.584 1.00 78.56 92 GLU A O 1
ATOM 716 N N . ALA A 1 93 ? 36.554 -17.127 16.744 1.00 76.25 93 ALA A N 1
ATOM 717 C CA . ALA A 1 93 ? 35.828 -18.356 17.043 1.00 76.25 93 ALA A CA 1
ATOM 718 C C . ALA A 1 93 ? 36.423 -19.560 16.295 1.00 76.25 93 ALA A C 1
ATOM 720 O O . ALA A 1 93 ? 36.653 -20.608 16.894 1.00 76.25 93 ALA A O 1
ATOM 721 N N . ALA A 1 94 ? 36.738 -19.417 15.004 1.00 74.56 94 ALA A N 1
ATOM 722 C CA . ALA A 1 94 ? 37.352 -20.479 14.211 1.00 74.56 94 ALA A CA 1
ATOM 723 C C . ALA A 1 94 ? 38.747 -20.878 14.726 1.00 74.56 94 ALA A C 1
ATOM 725 O O . ALA A 1 94 ? 39.124 -22.045 14.620 1.00 74.56 94 ALA A O 1
ATOM 726 N N . ASN A 1 95 ? 39.509 -19.944 15.304 1.00 76.62 95 ASN A N 1
ATOM 727 C CA . ASN A 1 95 ? 40.817 -20.234 15.894 1.00 76.62 95 ASN A CA 1
ATOM 728 C C . ASN A 1 95 ? 40.716 -21.112 17.154 1.00 76.62 95 ASN A C 1
ATOM 730 O O . ASN A 1 95 ? 41.595 -21.944 17.366 1.00 76.62 95 ASN A O 1
ATOM 734 N N . LEU A 1 96 ? 39.632 -21.012 17.935 1.00 71.75 96 LEU A N 1
ATOM 735 C CA . LEU A 1 96 ? 39.385 -21.891 19.090 1.00 71.75 96 LEU A CA 1
ATOM 736 C C . LEU A 1 96 ? 39.138 -23.353 18.682 1.00 71.75 96 LEU A C 1
ATOM 738 O O . LEU A 1 96 ? 39.490 -24.264 19.424 1.00 71.75 96 LEU A O 1
ATOM 742 N N . PHE A 1 97 ? 38.576 -23.586 17.492 1.00 65.62 97 PHE A N 1
ATOM 743 C CA . PHE A 1 97 ? 38.303 -24.931 16.962 1.00 65.62 97 PHE A CA 1
ATOM 744 C C . PHE A 1 97 ? 39.450 -25.523 16.133 1.00 65.62 97 PHE A C 1
ATOM 746 O O . PHE A 1 97 ? 39.416 -26.703 15.791 1.00 65.62 97 PHE A O 1
ATOM 753 N N . LYS A 1 98 ? 40.471 -24.724 15.806 1.00 63.31 98 LYS A N 1
ATOM 754 C CA . LYS A 1 98 ? 41.713 -25.199 15.174 1.00 63.31 98 LYS A CA 1
ATOM 755 C C . LYS A 1 98 ? 42.759 -25.668 16.197 1.00 63.31 98 LYS A C 1
ATOM 757 O O . LYS A 1 98 ? 43.818 -26.137 15.791 1.00 63.31 98 LYS A O 1
ATOM 762 N N . GLY A 1 99 ? 42.462 -25.569 17.497 1.00 55.03 99 GLY A N 1
ATOM 763 C CA . GLY A 1 99 ? 43.169 -26.294 18.553 1.00 55.03 99 GLY A CA 1
ATOM 764 C C . GLY A 1 99 ? 42.697 -27.752 18.605 1.00 55.03 99 GLY A C 1
ATOM 765 O O . GLY A 1 99 ? 41.536 -28.010 18.898 1.00 55.03 99 GLY A O 1
ATOM 766 N N . ASP A 1 100 ? 43.602 -28.667 18.261 1.00 48.69 100 ASP A N 1
ATOM 767 C CA . ASP A 1 100 ? 43.483 -30.127 18.078 1.00 48.69 100 ASP A CA 1
ATOM 768 C C . ASP A 1 100 ? 42.416 -30.895 18.910 1.00 48.69 100 ASP A C 1
ATOM 770 O O . ASP A 1 100 ? 42.453 -30.854 20.144 1.00 48.69 100 ASP A O 1
ATOM 774 N N . PRO A 1 101 ? 41.516 -31.677 18.264 1.00 49.75 101 PRO A N 1
ATOM 775 C CA . PRO A 1 101 ? 40.585 -32.571 18.937 1.00 49.75 101 PRO A CA 1
ATOM 776 C C . PRO A 1 101 ? 40.791 -34.067 18.598 1.00 49.75 101 PRO A C 1
ATOM 778 O O . PRO A 1 101 ? 39.822 -34.722 18.231 1.00 49.75 101 PRO A O 1
ATOM 781 N N . THR A 1 102 ? 41.979 -34.669 18.763 1.00 46.59 102 THR A N 1
ATOM 782 C CA . THR A 1 102 ? 42.072 -36.137 18.981 1.00 46.59 102 THR A CA 1
ATOM 783 C C . THR A 1 102 ? 43.271 -36.580 19.831 1.00 46.59 102 THR A C 1
ATOM 785 O O . THR A 1 102 ? 44.401 -36.570 19.361 1.00 46.59 102 THR A O 1
ATOM 788 N N . GLY A 1 103 ? 42.994 -37.138 21.019 1.00 35.94 103 GLY A N 1
ATOM 789 C CA . GLY A 1 103 ? 43.826 -38.195 21.615 1.00 35.94 103 GLY A CA 1
ATOM 790 C C . GLY A 1 103 ? 44.358 -37.928 23.023 1.00 35.94 103 GLY A C 1
ATOM 791 O O . GLY A 1 103 ? 45.511 -37.553 23.199 1.00 35.94 103 GLY A O 1
ATOM 792 N N . GLY A 1 104 ? 43.554 -38.216 24.048 1.00 43.91 104 GLY A N 1
ATOM 793 C CA . GLY A 1 104 ? 44.090 -38.417 25.391 1.00 43.91 104 GLY A CA 1
ATOM 794 C C . GLY A 1 104 ? 44.923 -39.700 25.459 1.00 43.91 104 GLY A C 1
ATOM 795 O O . GLY A 1 104 ? 44.466 -40.758 25.036 1.00 43.91 104 GLY A O 1
ATOM 796 N N . SER A 1 105 ? 46.107 -39.625 26.064 1.00 32.53 105 SER A N 1
ATOM 797 C CA . SER A 1 105 ? 46.673 -40.755 26.793 1.00 32.53 105 SER A CA 1
ATOM 798 C C . SER A 1 105 ? 47.397 -40.232 28.022 1.00 32.53 105 SER A C 1
ATOM 800 O O . SER A 1 105 ? 48.307 -39.410 27.934 1.00 32.53 105 SER A O 1
ATOM 802 N N . ALA A 1 106 ? 46.963 -40.715 29.182 1.00 43.44 106 ALA A N 1
ATOM 803 C CA . ALA A 1 106 ? 47.717 -40.598 30.410 1.00 43.44 106 ALA A CA 1
ATOM 804 C C . ALA A 1 106 ? 49.103 -41.227 30.209 1.00 43.44 106 ALA A C 1
ATOM 806 O O . ALA A 1 106 ? 49.213 -42.387 29.815 1.00 43.44 106 ALA A O 1
ATOM 807 N N . SER A 1 107 ? 50.151 -40.481 30.537 1.00 31.22 107 SER A N 1
ATOM 808 C CA . SER A 1 107 ? 51.433 -41.049 30.939 1.00 31.22 107 SER A CA 1
ATOM 809 C C . SER A 1 107 ? 51.848 -40.381 32.241 1.00 31.22 107 SER A C 1
ATOM 811 O O . SER A 1 107 ? 52.546 -39.370 32.273 1.00 31.22 107 SER A O 1
ATOM 813 N N . THR A 1 108 ? 51.381 -40.960 33.342 1.00 35.12 108 THR A N 1
ATOM 814 C CA . THR A 1 108 ? 52.112 -40.900 34.600 1.00 35.12 108 THR A CA 1
ATOM 815 C C . THR A 1 108 ? 53.407 -41.679 34.387 1.00 35.12 108 THR A C 1
ATOM 817 O O . THR A 1 108 ? 53.367 -42.901 34.295 1.00 35.12 108 THR A O 1
ATOM 820 N N . GLN A 1 109 ? 54.554 -41.005 34.309 1.00 32.16 109 GLN A N 1
ATOM 821 C CA . GLN A 1 109 ? 55.811 -41.609 34.739 1.00 32.16 109 GLN A CA 1
ATOM 822 C C . GLN A 1 109 ? 56.820 -40.553 35.181 1.00 32.16 109 GLN A C 1
ATOM 824 O O . GLN A 1 109 ? 56.981 -39.490 34.591 1.00 32.16 109 GLN A O 1
ATOM 829 N N . SER A 1 110 ? 57.406 -40.887 36.320 1.00 30.08 110 SER A N 1
ATOM 830 C CA . SER A 1 110 ? 58.235 -40.094 37.205 1.00 30.08 110 SER A CA 1
ATOM 831 C C . SER A 1 110 ? 59.713 -40.141 36.801 1.00 30.08 110 SER A C 1
ATOM 833 O O . SER A 1 110 ? 60.181 -41.165 36.316 1.00 30.08 110 SER A O 1
ATOM 835 N N . ALA A 1 111 ? 60.410 -39.047 37.129 1.00 30.45 111 ALA A N 1
ATOM 836 C CA . ALA A 1 111 ? 61.819 -38.922 37.524 1.00 30.45 111 ALA A CA 1
ATOM 837 C C . ALA A 1 111 ? 62.959 -39.344 36.567 1.00 30.45 111 ALA A C 1
ATOM 839 O O . ALA A 1 111 ? 63.223 -40.525 36.385 1.00 30.45 111 ALA A O 1
ATOM 840 N N . SER A 1 112 ? 63.807 -38.365 36.200 1.00 28.92 112 SER A N 1
ATOM 841 C CA . SER A 1 112 ? 65.202 -38.317 36.696 1.00 28.92 112 SER A CA 1
ATOM 842 C C . SER A 1 112 ? 65.869 -36.928 36.542 1.00 28.92 112 SER A C 1
ATOM 844 O O . SER A 1 112 ? 66.085 -36.448 35.434 1.00 28.92 112 SER A O 1
ATOM 846 N N . SER A 1 113 ? 66.190 -36.321 37.692 1.00 30.97 113 SER A N 1
ATOM 847 C CA . SER A 1 113 ? 67.411 -35.574 38.085 1.00 30.97 113 SER A CA 1
ATOM 848 C C . SER A 1 113 ? 68.303 -34.824 37.069 1.00 30.97 113 SER A C 1
ATOM 850 O O . SER A 1 113 ? 68.994 -35.450 36.272 1.00 30.97 113 SER A O 1
ATOM 852 N N . SER A 1 114 ? 68.476 -33.506 37.276 1.00 31.69 114 SER A N 1
ATOM 853 C CA . SER A 1 114 ? 69.701 -32.801 37.766 1.00 31.69 114 SER A CA 1
ATOM 854 C C . SER A 1 114 ? 69.504 -31.274 37.579 1.00 31.69 114 SER A C 1
ATOM 856 O O . SER A 1 114 ? 68.826 -30.891 36.637 1.00 31.69 114 SER A O 1
ATOM 858 N N . ALA A 1 115 ? 70.020 -30.307 38.342 1.00 31.39 115 ALA A N 1
ATOM 859 C CA . ALA A 1 115 ? 70.611 -30.175 39.673 1.00 31.39 115 ALA A CA 1
ATOM 860 C C . ALA A 1 115 ? 70.712 -28.650 39.976 1.00 31.39 115 ALA A C 1
ATOM 862 O O . ALA A 1 115 ? 70.884 -27.863 39.049 1.00 31.39 115 ALA A O 1
ATOM 863 N N . GLY A 1 116 ? 70.673 -28.269 41.264 1.00 29.48 116 GLY A N 1
ATOM 864 C CA . GLY A 1 116 ? 70.999 -26.932 41.814 1.00 29.48 116 GLY A CA 1
ATOM 865 C C . GLY A 1 116 ? 69.791 -25.992 41.916 1.00 29.48 116 GLY A C 1
ATOM 866 O O . GLY A 1 116 ? 69.201 -25.660 40.902 1.00 29.48 116 GLY A O 1
ATOM 867 N N . GLY A 1 117 ? 69.296 -25.536 43.070 1.00 29.48 117 GLY A N 1
ATOM 868 C CA . GLY A 1 117 ? 69.869 -25.221 44.392 1.00 29.48 117 GLY A CA 1
ATOM 869 C C . GLY A 1 117 ? 69.372 -23.794 44.721 1.00 29.48 117 GLY A C 1
ATOM 870 O O . GLY A 1 117 ? 69.342 -22.969 43.823 1.00 29.48 117 GLY A O 1
ATOM 871 N N . GLY A 1 118 ? 68.897 -23.382 45.895 1.00 28.94 118 GLY A N 1
ATOM 872 C CA . GLY A 1 118 ? 68.640 -23.975 47.202 1.00 28.94 118 GLY A CA 1
ATOM 873 C C . GLY A 1 118 ? 67.864 -22.948 48.065 1.00 28.94 118 GLY A C 1
ATOM 874 O O . GLY A 1 118 ? 67.561 -21.858 47.590 1.00 28.94 118 GLY A O 1
ATOM 875 N N . GLY A 1 119 ? 67.595 -23.295 49.333 1.00 28.98 119 GLY A N 1
ATOM 876 C CA . GLY A 1 119 ? 67.137 -22.387 50.410 1.00 28.98 119 GLY A CA 1
ATOM 877 C C . GLY A 1 119 ? 65.611 -22.243 50.525 1.00 28.98 119 GLY A C 1
ATOM 878 O O . GLY A 1 119 ? 64.985 -21.691 49.636 1.00 28.98 119 GLY A O 1
ATOM 879 N N . ALA A 1 120 ? 64.955 -22.895 51.498 1.00 30.45 120 ALA A N 1
ATOM 880 C CA . ALA A 1 120 ? 64.652 -22.385 52.857 1.00 30.45 120 ALA A CA 1
ATOM 881 C C . ALA A 1 120 ? 63.620 -21.227 52.831 1.00 30.45 120 ALA A C 1
ATOM 883 O O . ALA A 1 120 ? 63.812 -20.272 52.100 1.00 30.45 120 ALA A O 1
ATOM 884 N N . SER A 1 121 ? 62.513 -21.185 53.579 1.00 30.73 121 SER A N 1
ATOM 885 C CA . SER A 1 121 ? 62.085 -21.896 54.787 1.00 30.73 121 SER A CA 1
ATOM 886 C C . SER A 1 121 ? 60.631 -21.514 55.144 1.00 30.73 121 SER A C 1
ATOM 888 O O . SER A 1 121 ? 60.204 -20.405 54.853 1.00 30.73 121 SER A O 1
ATOM 890 N N . SER A 1 122 ? 59.959 -22.432 55.853 1.00 29.30 122 SER A N 1
ATOM 891 C CA . SER A 1 122 ? 58.959 -22.262 56.935 1.00 29.30 122 SER A CA 1
ATOM 892 C C . SER A 1 122 ? 57.657 -21.450 56.788 1.00 29.30 122 SER A C 1
ATOM 894 O O . SER A 1 122 ? 57.693 -20.251 56.544 1.00 29.30 122 SER A O 1
ATOM 896 N N . ALA A 1 123 ? 56.592 -22.111 57.281 1.00 32.56 123 ALA A N 1
ATOM 897 C CA . ALA A 1 123 ? 55.419 -21.586 58.007 1.00 32.56 123 ALA A CA 1
ATOM 898 C C . ALA A 1 123 ? 54.428 -20.735 57.189 1.00 32.56 123 ALA A C 1
ATOM 900 O O . ALA A 1 123 ? 54.817 -19.833 56.471 1.00 32.56 123 ALA A O 1
ATOM 901 N N . GLY A 1 124 ? 53.114 -20.940 57.226 1.00 29.39 124 GLY A N 1
ATOM 902 C CA . GLY A 1 124 ? 52.245 -21.507 58.255 1.00 29.39 124 GLY A CA 1
ATOM 903 C C . GLY A 1 124 ? 51.054 -20.549 58.414 1.00 29.39 124 GLY A C 1
ATOM 904 O O . GLY A 1 124 ? 51.260 -19.341 58.378 1.00 29.39 124 GLY A O 1
ATOM 905 N N . GLY A 1 125 ? 49.838 -21.073 58.593 1.00 30.33 125 GLY A N 1
ATOM 906 C CA . GLY A 1 125 ? 48.689 -20.290 59.075 1.00 30.33 125 GLY A CA 1
ATOM 907 C C . GLY A 1 125 ? 47.640 -19.887 58.033 1.00 30.33 125 GLY A C 1
ATOM 908 O O . GLY A 1 125 ? 47.732 -18.839 57.412 1.00 30.33 125 GLY A O 1
ATOM 909 N N . ASP A 1 126 ? 46.644 -20.758 57.880 1.00 30.12 126 ASP A N 1
ATOM 910 C CA . ASP A 1 126 ? 45.228 -20.522 58.193 1.00 30.12 126 ASP A CA 1
ATOM 911 C C . ASP A 1 126 ? 44.498 -19.211 57.837 1.00 30.12 126 ASP A C 1
ATOM 913 O O . ASP A 1 126 ? 44.860 -18.113 58.250 1.00 30.12 126 ASP A O 1
ATOM 917 N N . THR A 1 127 ? 43.281 -19.447 57.316 1.00 31.45 127 THR A N 1
ATOM 918 C CA . THR A 1 127 ? 42.034 -18.654 57.430 1.00 31.45 127 THR A CA 1
ATOM 919 C C . THR A 1 127 ? 41.962 -17.343 56.649 1.00 31.45 127 THR A C 1
ATOM 921 O O . THR A 1 127 ? 42.945 -16.655 56.449 1.00 31.45 127 THR A O 1
ATOM 924 N N . ALA A 1 128 ? 40.812 -16.841 56.218 1.00 29.81 128 ALA A N 1
ATOM 925 C CA . ALA A 1 128 ? 39.465 -17.326 55.933 1.00 29.81 128 ALA A CA 1
ATOM 926 C C . ALA A 1 128 ? 38.721 -16.071 55.448 1.00 29.81 128 ALA A C 1
ATOM 928 O O . ALA A 1 128 ? 38.996 -14.988 55.957 1.00 29.81 128 ALA A O 1
ATOM 929 N N . ALA A 1 129 ? 37.716 -16.261 54.586 1.00 30.09 129 ALA A N 1
ATOM 930 C CA . ALA A 1 129 ? 36.611 -15.323 54.355 1.00 30.09 129 ALA A CA 1
ATOM 931 C C . ALA A 1 129 ? 36.984 -13.945 53.760 1.00 30.09 129 ALA A C 1
ATOM 933 O O . ALA A 1 129 ? 38.091 -13.449 53.862 1.00 30.09 129 ALA A O 1
ATOM 934 N N . ALA A 1 130 ? 36.090 -13.188 53.151 1.00 30.08 130 ALA A N 1
ATOM 935 C CA . ALA A 1 130 ? 34.906 -13.435 52.353 1.00 30.08 130 ALA A CA 1
ATOM 936 C C . ALA A 1 130 ? 34.575 -12.059 51.755 1.00 30.08 130 ALA A C 1
ATOM 938 O O . ALA A 1 130 ? 34.737 -11.040 52.419 1.00 30.08 130 ALA A O 1
ATOM 939 N N . SER A 1 131 ? 33.997 -12.077 50.558 1.00 27.91 131 SER A N 1
ATOM 940 C CA . SER A 1 131 ? 32.973 -11.140 50.085 1.00 27.91 131 SER A CA 1
ATOM 941 C C . SER A 1 131 ? 33.289 -9.656 49.838 1.00 27.91 131 SER A C 1
ATOM 943 O O . SER A 1 131 ? 33.858 -8.941 50.651 1.00 27.91 131 SER A O 1
ATOM 945 N N . ALA A 1 132 ? 32.655 -9.216 48.747 1.00 29.88 132 ALA A N 1
ATOM 946 C CA . ALA A 1 132 ? 32.099 -7.891 48.494 1.00 29.88 132 ALA A CA 1
ATOM 947 C C . ALA A 1 132 ? 33.039 -6.833 47.898 1.00 29.88 132 ALA A C 1
ATOM 949 O O . ALA A 1 132 ? 33.650 -6.016 48.579 1.00 29.88 132 ALA A O 1
ATOM 950 N N . SER A 1 133 ? 33.011 -6.783 46.565 1.00 36.50 133 SER A N 1
ATOM 951 C CA . SER A 1 133 ? 33.176 -5.546 45.804 1.00 36.50 133 SER A CA 1
ATOM 952 C C . SER A 1 133 ? 32.082 -4.537 46.164 1.00 36.50 133 SER A C 1
ATOM 954 O O . SER A 1 133 ? 30.917 -4.915 46.318 1.00 36.50 133 SER A O 1
ATOM 956 N N . PRO A 1 134 ? 32.426 -3.245 46.145 1.00 42.69 134 PRO A N 1
ATOM 957 C CA . PRO A 1 134 ? 31.542 -2.280 45.518 1.00 42.69 134 PRO A CA 1
ATOM 958 C C . PRO A 1 134 ? 32.283 -1.370 44.534 1.00 42.69 134 PRO A C 1
ATOM 960 O O . PRO A 1 134 ? 33.468 -1.066 44.653 1.00 42.69 134 PRO A O 1
ATOM 963 N N . SER A 1 135 ? 31.516 -0.947 43.541 1.00 34.22 135 SER A N 1
ATOM 964 C CA . SER A 1 135 ? 31.806 0.067 42.537 1.00 34.22 135 SER A CA 1
ATOM 965 C C . SER A 1 135 ? 32.270 1.396 43.145 1.00 34.22 135 SER A C 1
ATOM 967 O O . SER A 1 135 ? 31.670 1.852 44.114 1.00 34.22 135 SER A O 1
ATOM 969 N N . ASN A 1 136 ? 33.218 2.086 42.497 1.00 30.78 136 ASN A N 1
ATOM 970 C CA . ASN A 1 136 ? 33.065 3.516 42.202 1.00 30.78 136 ASN A CA 1
ATOM 971 C C . ASN A 1 136 ? 34.113 4.057 41.211 1.00 30.78 136 ASN A C 1
ATOM 973 O O . ASN A 1 136 ? 35.310 3.865 41.379 1.00 30.78 136 ASN A O 1
ATOM 977 N N . VAL A 1 137 ? 33.588 4.743 40.191 1.00 31.52 137 VAL A N 1
ATOM 978 C CA . VAL A 1 137 ? 33.945 6.084 39.685 1.00 31.52 137 VAL A CA 1
ATOM 979 C C . VAL A 1 137 ? 35.379 6.588 39.913 1.00 31.52 137 VAL A C 1
ATOM 981 O O . VAL A 1 137 ? 35.805 6.787 41.045 1.00 31.52 137 VAL A O 1
ATOM 984 N N . GLY A 1 138 ? 36.046 6.989 38.826 1.00 26.97 138 GLY A N 1
ATOM 985 C CA . GLY A 1 138 ? 37.261 7.801 38.904 1.00 26.97 138 GLY A CA 1
ATOM 986 C C . GLY A 1 138 ? 37.787 8.254 37.545 1.00 26.97 138 GLY A C 1
ATOM 987 O O . GLY A 1 138 ? 38.596 7.576 36.926 1.00 26.97 138 GLY A O 1
ATOM 988 N N . VAL A 1 139 ? 37.318 9.417 37.096 1.00 32.94 139 VAL A N 1
ATOM 989 C CA . VAL A 1 139 ? 37.910 10.239 36.029 1.00 32.94 139 VAL A CA 1
ATOM 990 C C . VAL A 1 139 ? 39.329 10.652 36.431 1.00 32.94 139 VAL A C 1
ATOM 992 O O . VAL A 1 139 ? 39.488 11.130 37.546 1.00 32.94 139 VAL A O 1
ATOM 995 N N . MET A 1 140 ? 40.314 10.573 35.529 1.00 29.80 140 MET A N 1
ATOM 996 C CA . MET A 1 140 ? 41.454 11.503 35.467 1.00 29.80 140 MET A CA 1
ATOM 997 C C . MET A 1 140 ? 42.165 11.393 34.113 1.00 29.80 140 MET A C 1
ATOM 999 O O . MET A 1 140 ? 42.400 10.310 33.584 1.00 29.80 140 MET A O 1
ATOM 1003 N N . ALA A 1 141 ? 42.484 12.561 33.569 1.00 29.09 141 ALA A N 1
ATOM 1004 C CA . ALA A 1 141 ? 43.188 12.796 32.323 1.00 29.09 141 ALA A CA 1
ATOM 1005 C C . ALA A 1 141 ? 44.719 12.765 32.497 1.00 29.09 141 ALA A C 1
ATOM 1007 O O . ALA A 1 141 ? 45.218 13.040 33.585 1.00 29.09 141 ALA A O 1
ATOM 1008 N N . GLY A 1 142 ? 45.444 12.606 31.380 1.00 26.11 142 GLY A N 1
ATOM 1009 C CA . GLY A 1 142 ? 46.659 13.394 31.135 1.00 26.11 142 GLY A CA 1
ATOM 1010 C C . GLY A 1 142 ? 47.933 12.648 30.717 1.00 26.11 142 GLY A C 1
ATOM 1011 O O . GLY A 1 142 ? 48.598 12.054 31.553 1.00 26.11 142 GLY A O 1
ATOM 1012 N N . GLY A 1 143 ? 48.333 12.868 29.454 1.00 25.98 143 GLY A N 1
ATOM 1013 C CA . GLY A 1 143 ? 49.729 12.874 28.973 1.00 25.98 143 GLY A CA 1
ATOM 1014 C C . GLY A 1 143 ? 50.313 11.511 28.568 1.00 25.98 143 GLY A C 1
ATOM 1015 O O . GLY A 1 143 ? 50.012 10.510 29.190 1.00 25.98 143 GLY A O 1
ATOM 1016 N N . THR A 1 144 ? 51.165 11.358 27.553 1.00 26.80 144 THR A N 1
ATOM 1017 C CA . THR A 1 144 ? 51.965 12.287 26.735 1.00 26.80 144 THR A CA 1
ATOM 1018 C C . THR A 1 144 ? 52.473 11.546 25.478 1.00 26.80 144 THR A C 1
ATOM 1020 O O . THR A 1 144 ? 52.593 10.324 25.503 1.00 26.80 144 THR A O 1
ATOM 1023 N N . SER A 1 145 ? 52.772 12.290 24.399 1.00 29.95 145 SER A N 1
ATOM 1024 C CA . SER A 1 145 ? 53.818 12.092 23.350 1.00 29.95 145 SER A CA 1
ATOM 1025 C C . SER A 1 145 ? 53.340 12.709 22.017 1.00 29.95 145 SER A C 1
ATOM 1027 O O . SER A 1 145 ? 52.392 12.247 21.396 1.00 29.95 145 SER A O 1
ATOM 1029 N N . SER A 1 146 ? 53.730 13.956 21.715 1.00 30.23 146 SER A N 1
ATOM 1030 C CA . SER A 1 146 ? 54.907 14.353 20.904 1.00 30.23 146 SER A CA 1
ATOM 1031 C C . SER A 1 146 ? 54.819 13.854 19.450 1.00 30.23 146 SER A C 1
ATOM 1033 O O . SER A 1 146 ? 55.092 12.695 19.173 1.00 30.23 146 SER A O 1
ATOM 1035 N N . ALA A 1 147 ? 54.265 14.640 18.525 1.00 27.08 147 ALA A N 1
ATOM 1036 C CA . ALA A 1 147 ? 54.926 15.717 17.771 1.00 27.08 147 ALA A CA 1
ATOM 1037 C C . ALA A 1 147 ? 55.984 15.230 16.761 1.00 27.08 147 ALA A C 1
ATOM 1039 O O . ALA A 1 147 ? 57.088 14.850 17.132 1.00 27.08 147 ALA A O 1
ATOM 1040 N N . SER A 1 148 ? 55.684 15.394 15.470 1.00 27.66 148 SER A N 1
ATOM 1041 C CA . SER A 1 148 ? 56.650 15.949 14.519 1.00 27.66 148 SER A CA 1
ATOM 1042 C C . SER A 1 148 ? 55.910 16.812 13.498 1.00 27.66 148 SER A C 1
ATOM 1044 O O . SER A 1 148 ? 54.825 16.480 13.025 1.00 27.66 148 SER A O 1
ATOM 1046 N N . ALA A 1 149 ? 56.476 17.991 13.286 1.00 27.61 149 ALA A N 1
ATOM 1047 C CA . ALA A 1 149 ? 55.919 19.117 12.572 1.00 27.61 149 ALA A CA 1
ATOM 1048 C C . ALA A 1 149 ? 56.603 19.286 11.213 1.00 27.61 149 ALA A C 1
ATOM 1050 O O . ALA A 1 149 ? 57.784 18.987 11.065 1.00 27.61 149 ALA A O 1
ATOM 1051 N N . SER A 1 150 ? 55.878 19.855 10.259 1.00 29.19 150 SER A N 1
ATOM 1052 C CA . SER A 1 150 ? 56.335 20.906 9.334 1.00 29.19 150 SER A CA 1
ATOM 1053 C C . SER A 1 150 ? 55.123 21.285 8.470 1.00 29.19 150 SER A C 1
ATOM 1055 O O . SER A 1 150 ? 54.411 20.411 7.999 1.00 29.19 150 SER A O 1
ATOM 1057 N N . GLY A 1 151 ? 54.734 22.538 8.267 1.00 28.02 151 GLY A N 1
ATOM 1058 C CA . GLY A 1 151 ? 55.356 23.813 8.587 1.00 28.02 151 GLY A CA 1
ATOM 1059 C C . GLY A 1 151 ? 55.146 24.763 7.405 1.00 28.02 151 GLY A C 1
ATOM 1060 O O . GLY A 1 151 ? 55.423 24.381 6.275 1.00 28.02 151 GLY A O 1
ATOM 1061 N N . SER A 1 152 ? 54.734 25.999 7.716 1.00 30.39 152 SER A N 1
ATOM 1062 C CA . SER A 1 152 ? 54.557 27.170 6.833 1.00 30.39 152 SER A CA 1
ATOM 1063 C C . SER A 1 152 ? 53.224 27.216 6.076 1.00 30.39 152 SER A C 1
ATOM 1065 O O . SER A 1 152 ? 52.926 26.325 5.295 1.00 30.39 152 SER A O 1
ATOM 1067 N N . GLY A 1 153 ? 52.334 28.197 6.242 1.00 26.55 153 GLY A N 1
ATOM 1068 C CA . GLY A 1 153 ? 52.436 29.594 6.699 1.00 26.55 153 GLY A CA 1
ATOM 1069 C C . GLY A 1 153 ? 51.551 30.410 5.732 1.00 26.55 153 GLY A C 1
ATOM 1070 O O . GLY A 1 153 ? 51.431 30.031 4.576 1.00 26.55 153 GLY A O 1
ATOM 1071 N N . GLY A 1 154 ? 50.838 31.481 6.062 1.00 27.69 154 GLY A N 1
ATOM 1072 C CA . GLY A 1 154 ? 50.630 32.268 7.270 1.00 27.69 154 GLY A CA 1
ATOM 1073 C C . GLY A 1 154 ? 49.720 33.465 6.909 1.00 27.69 154 GLY A C 1
ATOM 1074 O O . GLY A 1 154 ? 49.506 33.732 5.730 1.00 27.69 154 GLY A O 1
ATOM 1075 N N . GLY A 1 155 ? 49.229 34.184 7.930 1.00 27.45 155 GLY A N 1
ATOM 1076 C CA . GLY A 1 155 ? 48.601 35.521 7.845 1.00 27.45 155 GLY A CA 1
ATOM 1077 C C . GLY A 1 155 ? 47.114 35.506 7.470 1.00 27.45 155 GLY A C 1
ATOM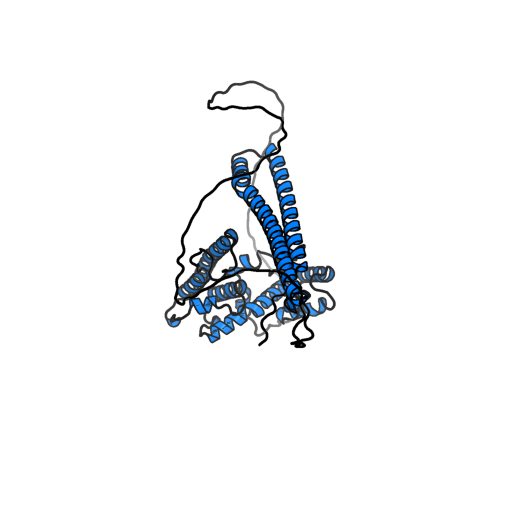 1078 O O . GLY A 1 155 ? 46.770 35.153 6.356 1.00 27.45 155 GLY A O 1
ATOM 1079 N N . GLY A 1 156 ? 46.152 35.812 8.349 1.00 26.73 156 GLY A N 1
ATOM 1080 C CA . GLY A 1 156 ? 46.068 36.974 9.248 1.00 26.73 156 GLY A CA 1
ATOM 1081 C C . GLY A 1 156 ? 45.304 38.085 8.509 1.00 26.73 156 GLY A C 1
ATOM 1082 O O . GLY A 1 156 ? 45.652 38.394 7.384 1.00 26.73 156 GLY A O 1
ATOM 1083 N N . GLY A 1 157 ? 44.247 38.721 9.000 1.00 26.70 157 GLY A N 1
ATOM 1084 C CA . GLY A 1 157 ? 43.475 38.651 10.230 1.00 26.70 157 GLY A CA 1
ATOM 1085 C C . GLY A 1 157 ? 42.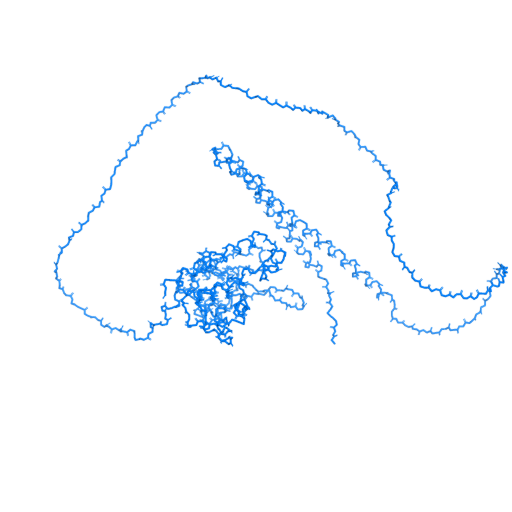387 39.741 10.164 1.00 26.70 157 GLY A C 1
ATOM 1086 O O . GLY A 1 157 ? 42.412 40.582 9.273 1.00 26.70 157 GLY A O 1
ATOM 1087 N N . GLY A 1 158 ? 41.472 39.737 11.136 1.00 26.59 158 GLY A N 1
ATOM 1088 C CA . GLY A 1 158 ? 40.870 40.966 11.671 1.00 26.59 158 GLY A CA 1
ATOM 1089 C C . GLY A 1 158 ? 39.697 41.614 10.922 1.00 26.59 158 GLY A C 1
ATOM 1090 O O . GLY A 1 158 ? 39.895 42.501 10.110 1.00 26.59 158 GLY A O 1
ATOM 1091 N N . GLY A 1 159 ? 38.478 41.270 11.351 1.00 25.45 159 GLY A N 1
ATOM 1092 C CA . GLY A 1 159 ? 37.653 42.183 12.158 1.00 25.45 159 GLY A CA 1
ATOM 1093 C C . GLY A 1 159 ? 36.871 43.325 11.486 1.00 25.45 159 GLY A C 1
ATOM 1094 O O . GLY A 1 159 ? 37.445 44.246 10.927 1.00 25.45 159 GLY A O 1
ATOM 1095 N N . GLY A 1 160 ? 35.563 43.353 11.777 1.00 25.67 160 GLY A N 1
ATOM 1096 C CA . GLY A 1 160 ? 34.874 44.595 12.155 1.00 25.67 160 GLY A CA 1
ATOM 1097 C C . GLY A 1 160 ? 33.840 45.167 11.178 1.00 25.67 160 GLY A C 1
ATOM 1098 O O . GLY A 1 160 ? 34.187 45.859 10.238 1.00 25.67 160 GLY A O 1
ATOM 1099 N N . GLY A 1 161 ? 32.559 44.972 11.510 1.00 24.81 161 GLY A N 1
ATOM 1100 C CA . GLY A 1 161 ? 31.686 46.084 11.913 1.00 24.81 161 GLY A CA 1
ATOM 1101 C C . GLY A 1 161 ? 31.111 47.054 10.865 1.00 24.81 161 GLY A C 1
ATOM 1102 O O . GLY A 1 161 ? 31.799 47.934 10.377 1.00 24.81 161 GLY A O 1
ATOM 1103 N N . ALA A 1 162 ? 29.776 47.005 10.779 1.00 27.77 162 ALA A N 1
ATOM 1104 C CA . ALA A 1 162 ? 28.842 48.143 10.762 1.00 27.77 162 ALA A CA 1
ATOM 1105 C C . ALA A 1 162 ? 28.597 48.971 9.473 1.00 27.77 162 ALA A C 1
ATOM 1107 O O . ALA A 1 162 ? 29.411 49.772 9.044 1.00 27.77 162 ALA A O 1
ATOM 1108 N N . ALA A 1 163 ? 27.330 48.877 9.039 1.00 27.47 163 ALA A N 1
ATOM 1109 C CA . ALA A 1 163 ? 26.355 49.968 8.867 1.00 27.47 163 ALA A CA 1
ATOM 1110 C C . ALA A 1 163 ? 26.475 51.025 7.742 1.00 27.47 163 ALA A C 1
ATOM 1112 O O . ALA A 1 163 ? 27.542 51.452 7.323 1.00 27.47 163 ALA A O 1
ATOM 1113 N N . SER A 1 164 ? 25.274 51.531 7.415 1.00 29.39 164 SER A N 1
ATOM 1114 C CA . SER A 1 164 ? 24.869 52.674 6.568 1.00 29.39 164 SER A CA 1
ATOM 1115 C C . SER A 1 164 ? 24.723 52.356 5.068 1.00 29.39 164 SER A C 1
ATOM 1117 O O . SER A 1 164 ? 25.639 51.859 4.434 1.00 29.39 164 SER A O 1
ATOM 1119 N N . ALA A 1 165 ? 23.521 52.376 4.472 1.00 27.77 165 ALA A N 1
ATOM 1120 C CA . ALA A 1 165 ? 22.580 53.489 4.274 1.00 27.77 165 ALA A CA 1
ATOM 1121 C C . ALA A 1 165 ? 23.230 54.658 3.522 1.00 27.77 165 ALA A C 1
ATOM 1123 O O . ALA A 1 165 ? 24.032 55.360 4.118 1.00 27.77 165 ALA A O 1
ATOM 1124 N N . GLN A 1 166 ? 22.877 54.870 2.246 1.00 26.23 166 GLN A N 1
ATOM 1125 C CA . GLN A 1 166 ? 22.095 56.022 1.758 1.00 26.23 166 GLN A CA 1
ATOM 1126 C C . GLN A 1 166 ? 22.117 56.123 0.220 1.00 26.23 166 GLN A C 1
ATOM 1128 O O . GLN A 1 166 ? 23.114 55.799 -0.409 1.00 26.23 166 GLN A O 1
ATOM 1133 N N . ALA A 1 167 ? 21.015 56.671 -0.313 1.00 26.52 167 ALA A N 1
ATOM 1134 C CA . ALA A 1 167 ? 20.934 57.603 -1.449 1.00 26.52 167 ALA A CA 1
ATOM 1135 C C . ALA A 1 167 ? 21.475 57.143 -2.821 1.00 26.52 167 ALA A C 1
ATOM 1137 O O . ALA A 1 167 ? 22.665 56.970 -3.031 1.00 26.52 167 ALA A O 1
ATOM 1138 N N . SER A 1 168 ? 20.612 56.879 -3.806 1.00 27.95 168 SER A N 1
ATOM 1139 C CA . SER A 1 168 ? 19.890 57.865 -4.638 1.00 27.95 168 SER A CA 1
ATOM 1140 C C . SER A 1 168 ? 20.803 58.723 -5.520 1.00 27.95 168 SER A C 1
ATOM 1142 O O . SER A 1 168 ? 21.546 59.552 -5.005 1.00 27.95 168 SER A O 1
ATOM 1144 N N . GLY A 1 169 ? 20.619 58.626 -6.841 1.00 26.45 169 GLY A N 1
ATOM 1145 C CA . GLY A 1 169 ? 20.983 59.709 -7.756 1.00 26.45 169 GLY A CA 1
ATOM 1146 C C . GLY A 1 169 ? 21.560 59.280 -9.101 1.00 26.45 169 GLY A C 1
ATOM 1147 O O . GLY A 1 169 ? 22.768 59.236 -9.251 1.00 26.45 169 GLY A O 1
ATOM 1148 N N . GLY A 1 170 ? 20.670 59.088 -10.081 1.00 26.14 170 GLY A N 1
ATOM 1149 C CA . GLY A 1 170 ? 20.750 59.782 -11.372 1.00 26.14 170 GLY A CA 1
ATOM 1150 C C . GLY A 1 170 ? 21.701 59.274 -12.463 1.00 26.14 170 GLY A C 1
ATOM 1151 O O . GLY A 1 170 ? 22.912 59.258 -12.298 1.00 26.14 170 GLY A O 1
ATOM 1152 N N . GLY A 1 171 ? 21.131 59.084 -13.661 1.00 25.98 171 GLY A N 1
ATOM 1153 C CA . GLY A 1 171 ? 21.735 59.647 -14.874 1.00 25.98 171 GLY A CA 1
ATOM 1154 C C . GLY A 1 171 ? 21.817 58.748 -16.110 1.00 25.98 171 GLY A C 1
ATOM 1155 O O . GLY A 1 171 ? 22.793 58.030 -16.255 1.00 25.98 171 GLY A O 1
ATOM 1156 N N . GLY A 1 172 ? 20.858 58.935 -17.035 1.00 26.08 172 GLY A N 1
ATOM 1157 C CA . GLY A 1 172 ? 21.005 58.804 -18.503 1.00 26.08 172 GLY A CA 1
ATOM 1158 C C . GLY A 1 172 ? 21.162 57.386 -19.078 1.00 26.08 172 GLY A C 1
ATOM 1159 O O . GLY A 1 172 ? 21.838 56.549 -18.513 1.00 26.08 172 GLY A O 1
ATOM 1160 N N . GLY A 1 173 ? 20.603 57.006 -20.225 1.00 25.62 173 GLY A N 1
ATOM 1161 C CA . GLY A 1 173 ? 19.889 57.716 -21.283 1.00 25.62 173 GLY A CA 1
ATOM 1162 C C . GLY A 1 173 ? 19.984 56.883 -22.576 1.00 25.62 173 GLY A C 1
ATOM 1163 O O . GLY A 1 173 ? 21.033 56.312 -22.850 1.00 25.62 173 GLY A O 1
ATOM 1164 N N . GLY A 1 174 ? 18.900 56.852 -23.364 1.00 27.12 174 GLY A N 1
ATOM 1165 C CA . GLY A 1 174 ? 18.835 56.320 -24.741 1.00 27.12 174 GLY A CA 1
ATOM 1166 C C . GLY A 1 174 ? 18.509 54.821 -24.844 1.00 27.12 174 GLY A C 1
ATOM 1167 O O . GLY A 1 174 ? 19.091 54.013 -24.143 1.00 27.12 174 GLY A O 1
ATOM 1168 N N . GLY A 1 175 ? 17.597 54.335 -25.685 1.00 26.08 175 GLY A N 1
ATOM 1169 C CA . GLY A 1 175 ? 16.764 54.944 -26.718 1.00 26.08 175 GLY A CA 1
ATOM 1170 C C . GLY A 1 175 ? 16.269 53.839 -27.669 1.00 26.08 175 GLY A C 1
ATOM 1171 O O . GLY A 1 175 ? 17.043 52.957 -28.017 1.00 26.08 175 GLY A O 1
ATOM 1172 N N . GLY A 1 176 ? 15.000 53.926 -28.093 1.00 26.98 176 GLY A N 1
ATOM 1173 C CA . GLY A 1 176 ? 14.397 53.176 -29.213 1.00 26.98 176 GLY A CA 1
ATOM 1174 C C . GLY A 1 176 ? 13.950 51.740 -28.889 1.00 26.98 176 GLY A C 1
ATOM 1175 O O . GLY A 1 176 ? 14.696 50.972 -28.310 1.00 26.98 176 GLY A O 1
ATOM 1176 N N . GLY A 1 177 ? 12.755 51.268 -29.231 1.00 26.47 177 GLY A N 1
ATOM 1177 C CA . GLY A 1 177 ? 11.636 51.829 -29.979 1.00 26.47 177 GLY A CA 1
ATOM 1178 C C . GLY A 1 177 ? 10.649 50.698 -30.315 1.00 26.47 177 GLY A C 1
ATOM 1179 O O . GLY A 1 177 ? 11.086 49.568 -30.487 1.00 26.47 177 GLY A O 1
ATOM 1180 N N . ALA A 1 178 ? 9.361 51.052 -30.444 1.00 28.92 178 ALA A N 1
ATOM 1181 C CA . ALA A 1 178 ? 8.273 50.317 -31.122 1.00 28.92 178 ALA A CA 1
ATOM 1182 C C . ALA A 1 178 ? 7.878 48.924 -30.546 1.00 28.92 178 ALA A C 1
ATOM 1184 O O . ALA A 1 178 ? 8.716 48.126 -30.173 1.00 28.92 178 ALA A O 1
ATOM 1185 N N . ALA A 1 179 ? 6.618 48.498 -30.447 1.00 29.61 179 ALA A N 1
ATOM 1186 C CA . ALA A 1 179 ? 5.346 49.018 -30.923 1.00 29.61 179 ALA A CA 1
ATOM 1187 C C . ALA A 1 179 ? 4.195 48.474 -30.052 1.00 29.61 179 ALA A C 1
ATOM 1189 O O . ALA A 1 179 ? 4.232 47.366 -29.524 1.00 29.61 179 ALA A O 1
ATOM 1190 N N . SER A 1 180 ? 3.163 49.301 -29.962 1.00 28.55 180 SER A N 1
ATOM 1191 C CA . SER A 1 180 ? 1.798 49.067 -29.499 1.00 28.55 180 SER A CA 1
ATOM 1192 C C . SER A 1 180 ? 1.069 47.912 -30.199 1.00 28.55 180 SER A C 1
ATOM 1194 O O . SER A 1 180 ? 1.190 47.783 -31.414 1.00 28.55 180 SER A O 1
ATOM 1196 N N . ALA A 1 181 ? 0.183 47.208 -29.483 1.00 29.89 181 ALA A N 1
ATOM 1197 C CA . ALA A 1 181 ? -1.281 47.360 -29.618 1.00 29.89 181 ALA A CA 1
ATOM 1198 C C . ALA A 1 181 ? -2.056 46.131 -29.088 1.00 29.89 181 ALA A C 1
ATOM 1200 O O . ALA A 1 181 ? -1.918 45.017 -29.583 1.00 29.89 181 ALA A O 1
ATOM 1201 N N . GLN A 1 182 ? -2.936 46.381 -28.115 1.00 29.38 182 GLN A N 1
ATOM 1202 C CA . GLN A 1 182 ? -4.168 45.616 -27.869 1.00 29.38 182 GLN A CA 1
ATOM 1203 C C . GLN A 1 182 ? -5.184 45.900 -28.997 1.00 29.38 182 GLN A C 1
ATOM 1205 O O . GLN A 1 182 ? -5.098 46.964 -29.615 1.00 29.38 182 GLN A O 1
ATOM 1210 N N . PRO A 1 183 ? -6.157 45.003 -29.259 1.00 40.47 183 PRO A N 1
ATOM 1211 C CA . PRO A 1 183 ? -7.515 45.166 -28.691 1.00 40.47 183 PRO A CA 1
ATOM 1212 C C . PRO A 1 183 ? -8.175 43.818 -28.293 1.00 40.47 183 PRO A C 1
ATOM 1214 O O . PRO A 1 183 ? -7.962 42.794 -28.925 1.00 40.47 183 PRO A O 1
ATOM 1217 N N . THR A 1 184 ? -8.806 43.683 -27.120 1.00 29.17 184 THR A N 1
ATOM 1218 C CA . THR A 1 184 ?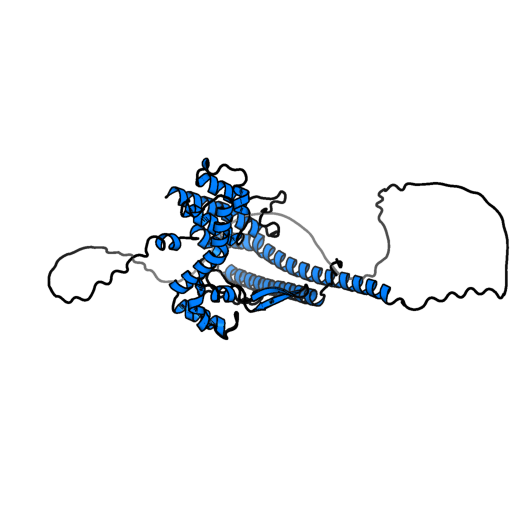 -10.266 43.785 -26.845 1.00 29.17 184 THR A CA 1
ATOM 1219 C C . THR A 1 184 ? -11.221 43.136 -27.859 1.00 29.17 184 THR A C 1
ATOM 1221 O O . THR A 1 184 ? -11.303 43.598 -28.991 1.00 29.17 184 THR A O 1
ATOM 1224 N N . GLY A 1 185 ? -12.095 42.237 -27.373 1.00 28.12 185 GLY A N 1
ATOM 1225 C CA . GLY A 1 185 ? -13.499 42.223 -27.810 1.00 28.12 185 GLY A CA 1
ATOM 1226 C C . GLY A 1 185 ? -14.170 40.872 -28.098 1.00 28.12 185 GLY A C 1
ATOM 1227 O O . GLY A 1 185 ? -14.051 40.348 -29.190 1.00 28.12 185 GLY A O 1
ATOM 1228 N N . GLN A 1 186 ? -15.017 40.460 -27.149 1.00 28.64 186 GLN A N 1
ATOM 1229 C CA . GLN A 1 186 ? -16.390 39.959 -27.347 1.00 28.64 186 GLN A CA 1
ATOM 1230 C C . GLN A 1 186 ? -16.691 38.494 -27.745 1.00 28.64 186 GLN A C 1
ATOM 1232 O O . GLN A 1 186 ? -16.301 37.947 -28.768 1.00 28.64 186 GLN A O 1
ATOM 1237 N N . GLN A 1 187 ? -17.526 37.933 -26.867 1.00 30.89 187 GLN A N 1
ATOM 1238 C CA . GLN A 1 187 ? -18.409 36.767 -26.935 1.00 30.89 187 GLN A CA 1
ATOM 1239 C C . GLN A 1 187 ? -19.467 36.896 -28.053 1.00 30.89 187 GLN A C 1
ATOM 1241 O O . GLN A 1 187 ? -19.807 38.016 -28.435 1.00 30.89 187 GLN A O 1
ATOM 1246 N N . PRO A 1 188 ? -20.120 35.789 -28.459 1.00 36.34 188 PRO A N 1
ATOM 1247 C CA . PRO A 1 188 ? -21.555 35.722 -28.151 1.00 36.34 188 PRO A CA 1
ATOM 1248 C C . PRO A 1 188 ? -22.103 34.329 -27.780 1.00 36.34 188 PRO A C 1
ATOM 1250 O O . PRO A 1 188 ? -21.552 33.280 -28.100 1.00 36.34 188 PRO A O 1
ATOM 1253 N N . LYS A 1 189 ? -23.259 34.379 -27.107 1.00 28.22 189 LYS A N 1
ATOM 1254 C CA . LYS A 1 189 ? -24.194 33.310 -26.726 1.00 28.22 189 LYS A CA 1
ATOM 1255 C C . LYS A 1 189 ? -25.562 33.656 -27.337 1.00 28.22 189 LYS A C 1
ATOM 1257 O O . LYS A 1 189 ? -25.971 34.798 -27.166 1.00 28.22 189 LYS A O 1
ATOM 1262 N N . ALA A 1 190 ? -26.265 32.697 -27.952 1.00 29.05 190 ALA A N 1
ATOM 1263 C CA . ALA A 1 190 ? -27.736 32.640 -28.163 1.00 29.05 190 ALA A CA 1
ATOM 1264 C C . ALA A 1 190 ? -28.063 31.357 -28.977 1.00 29.05 190 ALA A C 1
ATOM 1266 O O . ALA A 1 190 ? -27.456 31.160 -30.020 1.00 29.05 190 ALA A O 1
ATOM 1267 N N . THR A 1 191 ? -28.735 30.311 -28.471 1.00 26.70 191 THR A N 1
ATOM 1268 C CA . THR A 1 191 ? -30.176 30.083 -28.162 1.00 26.70 191 THR A CA 1
ATOM 1269 C C . THR A 1 191 ? -31.097 29.757 -29.356 1.00 26.70 191 THR A C 1
ATOM 1271 O O . THR A 1 191 ? -31.352 30.611 -30.191 1.00 26.70 191 THR A O 1
ATOM 1274 N N . SER A 1 192 ? -31.671 28.541 -29.289 1.00 30.88 192 SER A N 1
ATOM 1275 C CA . SER A 1 192 ? -33.070 28.106 -29.542 1.00 30.88 192 SER A CA 1
ATOM 1276 C C . SER A 1 192 ? -33.776 28.231 -30.908 1.00 30.88 192 SER A C 1
ATOM 1278 O O . SER A 1 192 ? -33.917 29.317 -31.455 1.00 30.88 192 SER A O 1
ATOM 1280 N N . GLY A 1 193 ? -34.424 27.114 -31.285 1.00 25.95 193 GLY A N 1
ATOM 1281 C CA . GLY A 1 193 ? -35.552 26.961 -32.229 1.00 25.95 193 GLY A CA 1
ATOM 1282 C C . GLY A 1 193 ? -35.370 25.677 -33.062 1.00 25.95 193 GLY A C 1
ATOM 1283 O O . GLY A 1 193 ? -34.291 25.484 -33.597 1.00 25.95 193 GLY A O 1
ATOM 1284 N N . GLY A 1 194 ? -36.271 24.699 -33.202 1.00 25.75 194 GLY A N 1
ATOM 1285 C CA . GLY A 1 194 ? -37.699 24.584 -32.907 1.00 25.75 194 GLY A CA 1
ATOM 1286 C C . GLY A 1 194 ? -38.462 24.126 -34.167 1.00 25.75 194 GLY A C 1
ATOM 1287 O O . GLY A 1 194 ? -38.711 24.958 -35.028 1.00 25.75 194 GLY A O 1
ATOM 1288 N N . GLY A 1 195 ? -38.859 22.840 -34.236 1.00 25.02 195 GLY A N 1
ATOM 1289 C CA . GLY A 1 195 ? -39.804 22.240 -35.215 1.00 25.02 195 GLY A CA 1
ATOM 1290 C C . GLY A 1 195 ? -39.165 21.661 -36.493 1.00 25.02 195 GLY A C 1
ATOM 1291 O O . GLY A 1 195 ? -38.237 22.244 -37.025 1.00 25.02 195 GLY A O 1
ATOM 1292 N N . GLY A 1 196 ? -39.566 20.528 -37.081 1.00 25.31 196 GLY A N 1
ATOM 1293 C CA . GLY A 1 196 ? -40.597 19.525 -36.804 1.00 25.31 196 GLY A CA 1
ATOM 1294 C C . GLY A 1 196 ? -40.806 18.647 -38.061 1.00 25.31 196 GLY A C 1
ATOM 1295 O O . GLY A 1 196 ? -40.760 19.170 -39.168 1.00 25.31 196 GLY A O 1
ATOM 1296 N N . GLY A 1 197 ? -41.074 17.344 -37.881 1.00 24.98 197 GLY A N 1
ATOM 1297 C CA . GLY A 1 197 ? -41.839 16.503 -38.825 1.00 24.98 197 GLY A CA 1
ATOM 1298 C C . GLY A 1 197 ? -41.090 15.546 -39.776 1.00 24.98 197 GLY A C 1
ATOM 1299 O O . GLY A 1 197 ? -40.393 15.989 -40.679 1.00 24.98 197 GLY A O 1
ATOM 1300 N N . GLY A 1 198 ? -41.387 14.237 -39.660 1.00 25.00 198 GLY A N 1
ATOM 1301 C CA . GLY A 1 198 ? -41.557 13.359 -40.836 1.00 25.00 198 GLY A CA 1
ATOM 1302 C C . GLY A 1 198 ? -40.781 12.029 -40.919 1.00 25.00 198 GLY A C 1
ATOM 1303 O O . GLY A 1 198 ? -39.766 11.973 -41.591 1.00 25.00 198 GLY A O 1
ATOM 1304 N N . GLY A 1 199 ? -41.348 10.949 -40.356 1.00 24.00 199 GLY A N 1
ATOM 1305 C CA . GLY A 1 199 ? -41.655 9.691 -41.078 1.00 24.00 199 GLY A CA 1
ATOM 1306 C C . GLY A 1 199 ? -40.569 8.651 -41.443 1.00 24.00 199 GLY A C 1
ATOM 1307 O O . GLY A 1 199 ? -39.704 8.905 -42.267 1.00 24.00 199 GLY A O 1
ATOM 1308 N N . GLY A 1 200 ? -40.783 7.409 -40.969 1.00 25.39 200 GLY A N 1
ATOM 1309 C CA . GLY A 1 200 ? -40.226 6.141 -41.494 1.00 25.39 200 GLY A CA 1
ATOM 1310 C C . GLY A 1 200 ? -39.155 5.530 -40.577 1.00 25.39 200 GLY A C 1
ATOM 1311 O O . GLY A 1 200 ? -38.128 6.145 -40.353 1.00 25.39 200 GLY A O 1
ATOM 1312 N N . GLY A 1 201 ? -39.292 4.363 -39.942 1.00 24.56 201 GLY A N 1
ATOM 1313 C CA . GLY A 1 201 ? -40.008 3.145 -40.316 1.00 24.56 201 GLY A CA 1
ATOM 1314 C C . GLY A 1 201 ? -38.974 2.049 -40.605 1.00 24.56 201 GLY A C 1
ATOM 1315 O O . GLY A 1 201 ? -38.488 1.960 -41.723 1.00 24.56 201 GLY A O 1
ATOM 1316 N N . GLY A 1 202 ? -38.617 1.240 -39.602 1.00 24.77 202 GLY A N 1
ATOM 1317 C CA . GLY A 1 202 ? -37.690 0.111 -39.761 1.00 24.77 202 GLY A CA 1
ATOM 1318 C C . GLY A 1 202 ? -37.237 -0.447 -38.415 1.00 24.77 202 GLY A C 1
ATOM 1319 O O . GLY A 1 202 ? -36.305 0.068 -37.809 1.00 24.77 202 GLY A O 1
ATOM 1320 N N . GLY A 1 203 ? -37.953 -1.451 -37.908 1.00 25.47 203 GLY A N 1
ATOM 1321 C CA . GLY A 1 203 ? -37.662 -2.078 -36.621 1.00 25.47 203 GLY A CA 1
ATOM 1322 C C . GLY A 1 203 ? -36.573 -3.142 -36.696 1.00 25.47 203 GLY A C 1
ATOM 1323 O O . GLY A 1 203 ? -36.445 -3.810 -37.711 1.00 25.47 203 GLY A O 1
ATOM 1324 N N . THR A 1 204 ? -35.892 -3.361 -35.570 1.00 25.73 204 THR A N 1
ATOM 1325 C CA . THR A 1 204 ? -35.383 -4.675 -35.151 1.00 25.73 204 THR A CA 1
ATOM 1326 C C . THR A 1 204 ? -35.194 -4.705 -33.631 1.00 25.73 204 THR A C 1
ATOM 1328 O O . THR A 1 204 ? -34.406 -3.944 -33.082 1.00 25.73 204 THR A O 1
ATOM 1331 N N . ALA A 1 205 ? -35.938 -5.617 -33.001 1.00 27.47 205 ALA A N 1
ATOM 1332 C CA . ALA A 1 205 ? -35.616 -6.400 -31.806 1.00 27.47 205 ALA A CA 1
ATOM 1333 C C . ALA A 1 205 ? -35.019 -5.691 -30.573 1.00 27.47 205 ALA A C 1
ATOM 1335 O O . ALA A 1 205 ? -33.810 -5.569 -30.391 1.00 27.47 205 ALA A O 1
ATOM 1336 N N . SER A 1 206 ? -35.915 -5.393 -29.633 1.00 27.88 206 SER A N 1
ATOM 1337 C CA . SER A 1 206 ? -35.644 -5.282 -28.203 1.00 27.88 206 SER A CA 1
ATOM 1338 C C . SER A 1 206 ? -35.172 -6.625 -27.625 1.00 27.88 206 SER A C 1
ATOM 1340 O O . SER A 1 206 ? -35.973 -7.548 -27.464 1.00 27.88 206 SER A O 1
ATOM 1342 N N . ALA A 1 207 ? -33.895 -6.716 -27.258 1.00 28.64 207 ALA A N 1
ATOM 1343 C CA . ALA A 1 207 ? -33.400 -7.701 -26.303 1.00 28.64 207 ALA A CA 1
ATOM 1344 C C . ALA A 1 207 ? -33.138 -6.989 -24.969 1.00 28.64 207 ALA A C 1
ATOM 1346 O O . ALA A 1 207 ? -32.185 -6.230 -24.810 1.00 28.64 207 ALA A O 1
ATOM 1347 N N . GLN A 1 208 ? -34.043 -7.211 -24.023 1.00 27.48 208 GLN A N 1
ATOM 1348 C CA . GLN A 1 208 ? -33.903 -6.852 -22.618 1.00 27.48 208 GLN A CA 1
ATOM 1349 C C . GLN A 1 208 ? -32.798 -7.718 -21.984 1.00 27.48 208 GLN A C 1
ATOM 1351 O O . GLN A 1 208 ? -32.933 -8.943 -22.020 1.00 27.48 208 GLN A O 1
ATOM 1356 N N . PRO A 1 209 ? -31.751 -7.161 -21.346 1.00 32.78 209 PRO A N 1
ATOM 1357 C CA . PRO A 1 209 ? -30.975 -7.931 -20.395 1.00 32.78 209 PRO A CA 1
ATOM 1358 C C . PRO A 1 209 ? -31.762 -7.964 -19.085 1.00 32.78 209 PRO A C 1
ATOM 1360 O O . PRO A 1 209 ? -31.870 -6.993 -18.337 1.00 32.78 209 PRO A O 1
ATOM 1363 N N . THR A 1 210 ? -32.377 -9.115 -18.854 1.00 29.33 210 THR A N 1
ATOM 1364 C CA . THR A 1 210 ? -32.917 -9.542 -17.571 1.00 29.33 210 THR A CA 1
ATOM 1365 C C . THR A 1 210 ? -31.840 -9.507 -16.488 1.00 29.33 210 THR A C 1
ATOM 1367 O O . THR A 1 210 ? -30.780 -10.103 -16.654 1.00 29.33 210 THR A O 1
ATOM 1370 N N . GLY A 1 211 ? -32.167 -8.876 -15.358 1.00 37.97 211 GLY A N 1
ATOM 1371 C CA . GLY A 1 211 ? -31.731 -9.311 -14.030 1.00 37.97 211 GLY A CA 1
ATOM 1372 C C . GLY A 1 211 ? -30.230 -9.291 -13.756 1.00 37.97 211 GLY A C 1
ATOM 1373 O O . GLY A 1 211 ? -29.606 -10.338 -13.647 1.00 37.97 211 GLY A O 1
ATOM 1374 N N . GLY A 1 212 ? -29.666 -8.104 -13.539 1.00 32.72 212 GLY A N 1
ATOM 1375 C CA . GLY A 1 212 ? -28.293 -7.991 -13.050 1.00 32.72 212 GLY A CA 1
ATOM 1376 C C . GLY A 1 212 ? -27.879 -6.570 -12.705 1.00 32.72 212 GLY A C 1
ATOM 1377 O O . GLY A 1 212 ? -26.803 -6.154 -13.106 1.00 32.72 212 GLY A O 1
ATOM 1378 N N . ASN A 1 213 ? -28.729 -5.774 -12.044 1.00 38.97 213 ASN A N 1
ATOM 1379 C CA . ASN A 1 213 ? -28.373 -4.370 -11.807 1.00 38.97 213 ASN A CA 1
ATOM 1380 C C . ASN A 1 213 ? -28.912 -3.763 -10.504 1.00 38.97 213 ASN A C 1
ATOM 1382 O O . ASN A 1 213 ? -29.493 -2.685 -10.493 1.00 38.97 213 ASN A O 1
ATOM 1386 N N . ALA A 1 214 ? -28.685 -4.464 -9.391 1.00 31.80 214 ALA A N 1
ATOM 1387 C CA . ALA A 1 214 ? -28.756 -3.870 -8.049 1.00 31.80 214 ALA A CA 1
ATOM 1388 C C . ALA A 1 214 ? -27.463 -4.084 -7.232 1.00 31.80 214 ALA A C 1
ATOM 1390 O O . ALA A 1 214 ? -27.153 -3.278 -6.363 1.00 31.80 214 ALA A O 1
ATOM 1391 N N . ALA A 1 215 ? -26.655 -5.104 -7.555 1.00 30.89 215 ALA A N 1
ATOM 1392 C CA . ALA A 1 215 ? -25.339 -5.329 -6.940 1.00 30.89 215 ALA A CA 1
ATOM 1393 C C . ALA A 1 215 ? -24.184 -4.600 -7.666 1.00 30.89 215 ALA A C 1
ATOM 1395 O O . ALA A 1 215 ? -23.178 -4.272 -7.047 1.00 30.89 215 ALA A O 1
ATOM 1396 N N . ALA A 1 216 ? -24.329 -4.291 -8.960 1.00 33.22 216 ALA A N 1
ATOM 1397 C CA . ALA A 1 216 ? -23.274 -3.656 -9.760 1.00 33.22 216 ALA A CA 1
ATOM 1398 C C . ALA A 1 216 ? -23.141 -2.136 -9.523 1.00 33.22 216 ALA A C 1
ATOM 1400 O O . ALA A 1 216 ? -22.055 -1.581 -9.672 1.00 33.22 216 ALA A O 1
ATOM 1401 N N . ALA A 1 217 ? -24.210 -1.462 -9.088 1.00 31.12 217 ALA A N 1
ATOM 1402 C CA . ALA A 1 217 ? -24.176 -0.028 -8.787 1.00 31.12 217 ALA A CA 1
ATOM 1403 C C . ALA A 1 217 ? -23.486 0.298 -7.445 1.00 31.12 217 ALA A C 1
ATOM 1405 O O . ALA A 1 217 ? -23.000 1.411 -7.268 1.00 31.12 217 ALA A O 1
ATOM 1406 N N . GLY A 1 218 ? -23.404 -0.666 -6.517 1.00 36.47 218 GLY A N 1
ATOM 1407 C CA . GLY A 1 218 ? -22.726 -0.503 -5.224 1.00 36.47 218 GLY A CA 1
ATOM 1408 C C . GLY A 1 218 ? -21.209 -0.726 -5.264 1.00 36.47 218 GLY A C 1
ATOM 1409 O O . GLY A 1 218 ? -20.506 -0.217 -4.395 1.00 36.47 218 GLY A O 1
ATOM 1410 N N . ASN A 1 219 ? -20.700 -1.443 -6.276 1.00 51.19 219 ASN A N 1
ATOM 1411 C CA . ASN A 1 219 ? -19.271 -1.759 -6.416 1.00 51.19 219 ASN A CA 1
ATOM 1412 C C . ASN A 1 219 ? -18.480 -0.704 -7.208 1.00 51.19 219 ASN A C 1
ATOM 1414 O O . ASN A 1 219 ? -17.274 -0.594 -7.024 1.00 51.19 219 ASN A O 1
ATOM 1418 N N . ALA A 1 220 ? -19.127 0.114 -8.046 1.00 49.38 220 ALA A N 1
ATOM 1419 C CA . ALA A 1 220 ? -18.431 1.101 -8.883 1.00 49.38 220 ALA A CA 1
ATOM 1420 C C . ALA A 1 220 ? -17.853 2.307 -8.106 1.00 49.38 220 ALA A C 1
ATOM 1422 O O . ALA A 1 220 ? -17.089 3.089 -8.670 1.00 49.38 220 ALA A O 1
ATOM 1423 N N . SER A 1 221 ? -18.210 2.481 -6.828 1.00 70.12 221 SER A N 1
ATOM 1424 C CA . SER A 1 221 ? -17.720 3.574 -5.973 1.00 70.12 221 SER A CA 1
ATOM 1425 C C . SER A 1 221 ? -16.828 3.122 -4.817 1.00 70.12 221 SER A C 1
ATOM 1427 O O . SER A 1 221 ? -16.363 3.980 -4.069 1.00 70.12 221 SER A O 1
ATOM 1429 N N . LEU A 1 222 ? -16.631 1.814 -4.628 1.00 86.06 222 LEU A N 1
ATOM 1430 C CA . LEU A 1 222 ? -15.875 1.290 -3.494 1.00 86.06 222 LEU A CA 1
ATOM 1431 C C . LEU A 1 222 ? -14.399 1.710 -3.594 1.00 86.06 222 LEU A C 1
ATOM 1433 O O . LEU A 1 222 ? -13.782 1.669 -4.652 1.00 86.06 222 LEU A O 1
ATOM 1437 N N . GLY A 1 223 ? -13.829 2.162 -2.483 1.00 84.56 223 GLY A N 1
ATOM 1438 C CA . GLY A 1 223 ? -12.446 2.624 -2.384 1.00 84.56 223 GLY A CA 1
ATOM 1439 C C . GLY A 1 223 ? -12.199 4.065 -2.841 1.00 84.56 223 GLY A C 1
ATOM 1440 O O . GLY A 1 223 ? -11.060 4.538 -2.717 1.00 84.56 223 GLY A O 1
ATOM 1441 N N . LYS A 1 224 ? -13.233 4.789 -3.296 1.00 86.94 224 LYS A N 1
ATOM 1442 C CA . LYS A 1 224 ? -13.134 6.170 -3.800 1.00 86.94 224 LYS A CA 1
ATOM 1443 C C . LYS A 1 224 ? -12.574 7.144 -2.762 1.00 86.94 224 LYS A C 1
ATOM 1445 O O . LYS A 1 224 ? -11.748 7.991 -3.098 1.00 86.94 224 LYS A O 1
ATOM 1450 N N . LEU A 1 225 ? -12.943 6.983 -1.491 1.00 87.81 225 LEU A N 1
ATOM 1451 C CA . LEU A 1 225 ? -12.429 7.764 -0.360 1.00 87.81 225 LEU A CA 1
ATOM 1452 C C . LEU A 1 225 ? -10.893 7.811 -0.317 1.00 87.81 225 LEU A C 1
ATOM 1454 O O . LEU A 1 225 ? -10.292 8.850 -0.033 1.00 87.81 225 LEU A O 1
ATOM 1458 N N . SER A 1 226 ? -10.255 6.673 -0.593 1.00 86.44 226 SER A N 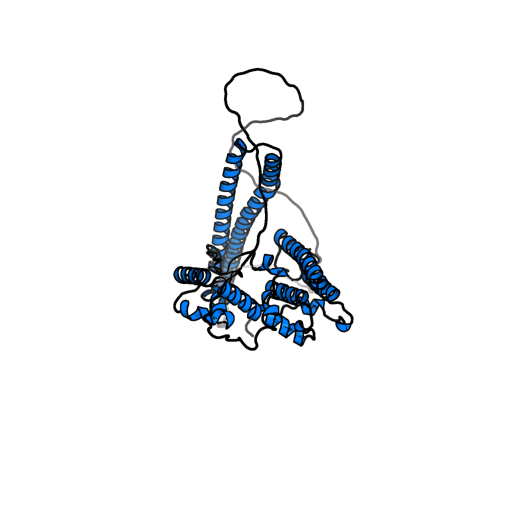1
ATOM 1459 C CA . SER A 1 226 ? -8.802 6.505 -0.495 1.00 86.44 226 SER A CA 1
ATOM 1460 C C . SER A 1 226 ? -8.076 6.490 -1.834 1.00 86.44 226 SER A C 1
ATOM 1462 O O . SER A 1 226 ? -6.849 6.460 -1.842 1.00 86.44 226 SER A O 1
ATOM 1464 N N . GLU A 1 227 ? -8.792 6.553 -2.958 1.00 85.62 227 GLU A N 1
ATOM 1465 C CA . GLU A 1 227 ? -8.233 6.404 -4.307 1.00 85.62 227 GLU A CA 1
ATOM 1466 C C . GLU A 1 227 ? -7.017 7.312 -4.545 1.00 85.62 227 GLU A C 1
ATOM 1468 O O . GLU A 1 227 ? -5.971 6.852 -5.006 1.00 85.62 227 GLU A O 1
ATOM 1473 N N . LYS A 1 228 ? -7.106 8.582 -4.123 1.00 81.75 228 LYS A N 1
ATOM 1474 C CA . LYS A 1 228 ? -6.013 9.566 -4.232 1.00 81.75 228 LYS A CA 1
ATOM 1475 C C . LYS A 1 228 ? -4.706 9.117 -3.568 1.00 81.75 228 LYS A C 1
ATOM 1477 O O . LYS A 1 228 ? -3.636 9.529 -4.005 1.00 81.75 228 LYS A O 1
ATOM 1482 N N . TYR A 1 229 ? -4.779 8.283 -2.533 1.00 79.56 229 TYR A N 1
ATOM 1483 C CA . TYR A 1 229 ? -3.616 7.740 -1.833 1.00 79.56 229 TYR A CA 1
ATOM 1484 C C . TYR A 1 229 ? -3.137 6.416 -2.427 1.00 79.56 229 TYR A C 1
ATOM 1486 O O . TYR A 1 229 ? -1.935 6.166 -2.437 1.00 79.56 229 TYR A O 1
ATOM 1494 N N . GLU A 1 230 ? -4.062 5.584 -2.907 1.00 70.38 230 GLU A N 1
ATOM 1495 C CA . GLU A 1 230 ? -3.745 4.230 -3.368 1.00 70.38 230 GLU A CA 1
ATOM 1496 C C . GLU A 1 230 ? -3.253 4.203 -4.817 1.00 70.38 230 GLU A C 1
ATOM 1498 O O . GLU A 1 230 ? -2.290 3.509 -5.135 1.00 70.38 230 GLU A O 1
ATOM 1503 N N . THR A 1 231 ? -3.864 4.994 -5.701 1.00 76.50 231 THR A N 1
ATOM 1504 C CA . THR A 1 231 ? -3.477 5.042 -7.118 1.00 76.50 231 THR A CA 1
ATOM 1505 C C . THR A 1 231 ? -2.706 6.308 -7.457 1.00 76.50 231 THR A C 1
ATOM 1507 O O . THR A 1 231 ? -1.858 6.287 -8.349 1.00 76.50 231 THR A O 1
ATOM 1510 N N . GLY A 1 232 ? -2.950 7.416 -6.749 1.00 75.19 232 GLY A N 1
ATOM 1511 C CA . GLY A 1 232 ? -2.355 8.719 -7.066 1.00 75.19 232 GLY A CA 1
ATOM 1512 C C . GLY A 1 232 ? -2.703 9.211 -8.477 1.00 75.19 232 GLY A C 1
ATOM 1513 O O . GLY A 1 232 ? -1.893 9.892 -9.096 1.00 75.19 232 GLY A O 1
ATOM 1514 N N . GLY A 1 233 ? -3.855 8.797 -9.020 1.00 76.00 233 GLY A N 1
ATOM 1515 C CA . GLY A 1 233 ? -4.275 9.112 -10.391 1.00 76.00 233 GLY A CA 1
ATOM 1516 C C . GLY A 1 233 ? -3.591 8.276 -11.481 1.00 76.00 233 GLY A C 1
ATOM 1517 O O . GLY A 1 233 ? -3.734 8.570 -12.666 1.00 76.00 233 GLY A O 1
ATOM 1518 N N . ARG A 1 234 ? -2.837 7.231 -11.113 1.00 82.69 234 ARG A N 1
ATOM 1519 C CA . ARG A 1 234 ? -2.186 6.333 -12.077 1.00 82.69 234 ARG A CA 1
ATOM 1520 C C . ARG A 1 234 ? -3.216 5.512 -12.846 1.00 82.69 234 ARG A C 1
ATOM 1522 O O . ARG A 1 234 ? -4.051 4.827 -12.257 1.00 82.69 234 ARG A O 1
ATOM 1529 N N . GLY A 1 235 ? -3.082 5.500 -14.169 1.00 88.38 235 GLY A N 1
ATOM 1530 C CA . GLY A 1 235 ? -3.859 4.617 -15.036 1.00 88.38 235 GLY A CA 1
ATOM 1531 C C . GLY A 1 235 ? -3.423 3.144 -14.946 1.00 88.38 235 GLY A C 1
ATOM 1532 O O . GLY A 1 235 ? -2.299 2.856 -14.512 1.00 88.38 235 GLY A O 1
ATOM 1533 N N . PRO A 1 236 ? -4.256 2.213 -15.444 1.00 91.50 236 PRO A N 1
ATOM 1534 C CA . PRO A 1 236 ? -4.022 0.764 -15.381 1.00 91.50 236 PRO A CA 1
ATOM 1535 C C . PRO A 1 236 ? -2.810 0.302 -16.203 1.00 91.50 236 PRO A C 1
ATOM 1537 O O . PRO A 1 236 ? -2.299 -0.798 -15.998 1.00 91.50 236 PRO A O 1
ATOM 1540 N N . GLY A 1 237 ? -2.320 1.140 -17.120 1.00 92.12 237 GLY A N 1
ATOM 1541 C CA . GLY A 1 237 ? -1.112 0.902 -17.913 1.00 92.12 237 GLY A CA 1
ATOM 1542 C C . GLY A 1 237 ? 0.173 1.470 -17.311 1.00 92.12 237 GLY A C 1
ATOM 1543 O O . GLY A 1 237 ? 1.228 1.336 -17.930 1.00 92.12 237 GLY A O 1
ATOM 1544 N N . THR A 1 238 ? 0.111 2.124 -16.146 1.00 92.44 238 THR A N 1
ATOM 1545 C CA . THR A 1 238 ? 1.297 2.716 -15.510 1.00 92.44 238 THR A CA 1
ATOM 1546 C C . THR A 1 238 ? 2.324 1.633 -15.206 1.00 92.44 238 THR A C 1
ATOM 1548 O O . THR A 1 238 ? 2.000 0.638 -14.564 1.00 92.44 238 THR A O 1
ATOM 1551 N N . VAL A 1 239 ? 3.572 1.835 -15.631 1.00 89.75 239 VAL A N 1
ATOM 1552 C CA . VAL A 1 239 ? 4.684 0.941 -15.293 1.00 89.75 239 VAL A CA 1
ATOM 1553 C C . VAL A 1 239 ? 5.835 1.772 -14.758 1.00 89.75 239 VAL A C 1
ATOM 1555 O O . VAL A 1 239 ? 6.314 2.669 -15.452 1.00 89.75 239 VAL A O 1
ATOM 1558 N N . SER A 1 240 ? 6.289 1.468 -13.547 1.00 85.81 240 SER A N 1
ATOM 1559 C CA . SER A 1 240 ? 7.562 1.976 -13.042 1.00 85.81 240 SER A CA 1
ATOM 1560 C C . SER A 1 240 ? 8.660 0.967 -13.368 1.00 85.81 240 SER A C 1
ATOM 1562 O O . SER A 1 240 ? 8.470 -0.244 -13.265 1.00 85.81 240 SER A O 1
ATOM 1564 N N . SER A 1 241 ? 9.807 1.462 -13.835 1.00 67.38 241 SER A N 1
ATOM 1565 C CA . SER A 1 241 ? 10.888 0.624 -14.370 1.00 67.38 241 SER A CA 1
ATOM 1566 C C . SER A 1 241 ? 11.607 -0.205 -13.303 1.00 67.38 241 SER A C 1
ATOM 1568 O O . SER A 1 241 ? 12.360 -1.107 -13.660 1.00 67.38 241 SER A O 1
ATOM 1570 N N . GLY A 1 242 ? 11.413 0.107 -12.014 1.00 57.53 242 GLY A N 1
ATOM 1571 C CA . GLY A 1 242 ? 12.093 -0.560 -10.900 1.00 57.53 242 GLY A CA 1
ATOM 1572 C C . GLY A 1 242 ? 13.621 -0.478 -10.983 1.00 57.53 242 GLY A C 1
ATOM 1573 O O . GLY A 1 242 ? 14.315 -1.319 -10.413 1.00 57.53 242 GLY A O 1
ATOM 1574 N N . LYS A 1 243 ? 14.175 0.485 -11.739 1.00 45.94 243 LYS A N 1
ATOM 1575 C CA . LYS A 1 243 ? 15.615 0.598 -12.006 1.00 45.94 243 LYS A CA 1
ATOM 1576 C C . LYS A 1 243 ? 16.336 1.034 -10.721 1.00 45.94 243 LYS A C 1
ATOM 1578 O O . LYS A 1 243 ? 16.520 2.221 -10.489 1.00 45.94 243 LYS A O 1
ATOM 1583 N N . GLY A 1 244 ? 16.721 0.060 -9.893 1.00 46.81 244 GLY A N 1
ATOM 1584 C CA . GLY A 1 244 ? 17.320 0.265 -8.566 1.00 46.81 244 GLY A CA 1
ATOM 1585 C C . GLY A 1 244 ? 16.494 -0.275 -7.388 1.00 46.81 244 GLY A C 1
ATOM 1586 O O . GLY A 1 244 ? 16.980 -0.235 -6.255 1.00 46.81 244 GLY A O 1
ATOM 1587 N N . ASP A 1 245 ? 15.300 -0.827 -7.641 1.00 51.19 245 ASP A N 1
ATOM 1588 C CA . ASP A 1 245 ? 14.367 -1.323 -6.624 1.00 51.19 245 ASP A CA 1
ATOM 1589 C C . ASP A 1 245 ? 14.314 -2.854 -6.561 1.00 51.19 245 ASP A C 1
ATOM 1591 O O . ASP A 1 245 ? 14.354 -3.555 -7.568 1.00 51.19 245 ASP A O 1
ATOM 1595 N N . LEU A 1 246 ? 14.184 -3.379 -5.342 1.00 51.59 246 LEU A N 1
ATOM 1596 C CA . LEU A 1 246 ? 14.240 -4.814 -5.043 1.00 51.59 246 LEU A CA 1
ATOM 1597 C C . LEU A 1 246 ? 13.029 -5.609 -5.575 1.00 51.59 246 LEU A C 1
ATOM 1599 O O . LEU A 1 246 ? 13.101 -6.823 -5.715 1.00 51.59 246 LEU A O 1
ATOM 1603 N N . GLY A 1 247 ? 11.906 -4.939 -5.852 1.00 56.53 247 GLY A N 1
ATOM 1604 C CA . GLY A 1 247 ? 10.655 -5.563 -6.307 1.00 56.53 247 GLY A CA 1
ATOM 1605 C C . GLY A 1 247 ? 10.527 -5.734 -7.825 1.00 56.53 247 GLY A C 1
ATOM 1606 O O . GLY A 1 247 ? 9.479 -6.194 -8.290 1.00 56.53 247 GLY A O 1
ATOM 1607 N N . GLY A 1 248 ? 11.557 -5.357 -8.587 1.00 75.69 248 GLY A N 1
ATOM 1608 C CA . GLY A 1 248 ? 11.493 -5.256 -10.042 1.00 75.69 248 GLY A CA 1
ATOM 1609 C C . GLY A 1 248 ? 10.556 -4.133 -10.497 1.00 75.69 248 GLY A C 1
ATOM 1610 O O . GLY A 1 248 ? 10.216 -3.237 -9.728 1.00 75.69 248 GLY A O 1
ATOM 1611 N N . ALA A 1 249 ? 10.125 -4.176 -11.758 1.00 88.25 249 ALA A N 1
ATOM 1612 C CA . ALA A 1 249 ? 9.119 -3.248 -12.272 1.00 88.25 249 ALA A CA 1
ATOM 1613 C C . ALA A 1 249 ? 7.776 -3.404 -11.533 1.00 88.25 249 ALA A C 1
ATOM 1615 O O . ALA A 1 249 ? 7.405 -4.527 -11.165 1.00 88.25 249 ALA A O 1
ATOM 1616 N N . SER A 1 250 ? 7.035 -2.303 -11.380 1.00 90.81 250 SER A N 1
ATOM 1617 C CA . SER A 1 250 ? 5.684 -2.302 -10.802 1.00 90.81 250 SER A CA 1
ATOM 1618 C C . SER A 1 250 ? 4.643 -1.839 -11.814 1.00 90.81 250 SER A C 1
ATOM 1620 O O . SER A 1 250 ? 4.874 -0.898 -12.572 1.00 90.81 250 SER A O 1
ATOM 1622 N N . TYR A 1 251 ? 3.484 -2.493 -11.804 1.00 93.94 251 TYR A N 1
ATOM 1623 C CA . TYR A 1 251 ? 2.485 -2.433 -12.866 1.00 93.94 251 TYR A CA 1
ATOM 1624 C C . TYR A 1 251 ? 1.118 -1.973 -12.366 1.00 93.94 251 TYR A C 1
ATOM 1626 O O . TYR A 1 251 ? 0.655 -2.367 -11.295 1.00 93.94 251 TYR A O 1
ATOM 1634 N N . GLY A 1 252 ? 0.440 -1.184 -13.188 1.00 93.19 252 GLY A N 1
ATOM 1635 C CA . GLY A 1 252 ? -0.944 -0.796 -12.983 1.00 93.19 252 GLY A CA 1
ATOM 1636 C C . GLY A 1 252 ? -1.166 0.311 -11.962 1.00 93.19 252 GLY A C 1
ATOM 1637 O O . GLY A 1 252 ? -0.225 0.871 -11.386 1.00 93.19 252 GLY A O 1
ATOM 1638 N N . SER A 1 253 ? -2.443 0.624 -11.752 1.00 88.69 253 SER A N 1
ATOM 1639 C CA . SER A 1 253 ? -2.896 1.709 -10.875 1.00 88.69 253 SER A CA 1
ATOM 1640 C C . SER A 1 253 ? -2.424 1.509 -9.436 1.00 88.69 253 SER A C 1
ATOM 1642 O O . SER A 1 253 ? -2.005 2.468 -8.796 1.00 88.69 253 SER A O 1
ATOM 1644 N N . TYR A 1 254 ? -2.390 0.255 -8.976 1.00 87.06 254 TYR A N 1
ATOM 1645 C CA . TYR A 1 254 ? -1.960 -0.143 -7.631 1.00 87.06 254 TYR A CA 1
ATOM 1646 C C . TYR A 1 254 ? -0.476 -0.536 -7.531 1.00 87.06 254 TYR A C 1
ATOM 1648 O O . TYR A 1 254 ? -0.048 -1.040 -6.497 1.00 87.06 254 TYR A O 1
ATOM 1656 N N . GLN A 1 255 ? 0.316 -0.335 -8.594 1.00 90.88 255 GLN A N 1
ATOM 1657 C CA . GLN A 1 255 ? 1.762 -0.611 -8.610 1.00 90.88 255 GLN A CA 1
ATOM 1658 C C . GLN A 1 255 ? 2.128 -2.030 -8.121 1.00 90.88 255 GLN A C 1
ATOM 1660 O O . GLN A 1 255 ? 2.978 -2.226 -7.254 1.00 90.88 255 GLN A O 1
ATOM 1665 N N . MET A 1 256 ? 1.500 -3.044 -8.717 1.00 91.38 256 MET A N 1
ATOM 1666 C CA . MET A 1 256 ? 1.760 -4.457 -8.438 1.00 91.38 256 MET A CA 1
ATOM 1667 C C . MET A 1 256 ? 3.169 -4.857 -8.883 1.00 91.38 256 MET A C 1
ATOM 1669 O O . MET A 1 256 ? 3.521 -4.713 -10.052 1.00 91.38 256 MET A O 1
ATOM 1673 N N . THR A 1 257 ? 3.971 -5.387 -7.962 1.00 90.88 257 THR A N 1
ATOM 1674 C CA . THR A 1 257 ? 5.373 -5.749 -8.214 1.00 90.88 257 THR A CA 1
ATOM 1675 C C . THR A 1 257 ? 5.508 -6.965 -9.136 1.00 90.88 257 THR A C 1
ATOM 1677 O O . THR A 1 257 ? 4.677 -7.876 -9.115 1.00 90.88 257 THR A O 1
ATOM 1680 N N . SER A 1 258 ? 6.588 -7.014 -9.918 1.00 89.56 258 SER A N 1
ATOM 1681 C CA . SER A 1 258 ? 6.959 -8.179 -10.745 1.00 89.56 258 SER A CA 1
ATOM 1682 C C . SER A 1 258 ? 7.759 -9.240 -10.000 1.00 89.56 258 SER A C 1
ATOM 1684 O O . SER A 1 258 ? 7.835 -10.389 -10.443 1.00 89.56 258 SER A O 1
ATOM 1686 N N . GLN A 1 259 ? 8.356 -8.872 -8.870 1.00 87.88 259 GLN A N 1
ATOM 1687 C CA . GLN A 1 259 ? 9.101 -9.779 -8.010 1.00 87.88 259 GLN A CA 1
ATOM 1688 C C . GLN A 1 259 ? 8.522 -9.775 -6.597 1.00 87.88 259 GLN A C 1
ATOM 1690 O O . GLN A 1 259 ? 7.883 -8.812 -6.160 1.00 87.88 259 GLN A O 1
ATOM 1695 N N . THR A 1 260 ? 8.742 -10.877 -5.886 1.00 83.94 260 THR A N 1
ATOM 1696 C CA . THR A 1 260 ? 8.457 -10.980 -4.455 1.00 83.94 260 THR A CA 1
ATOM 1697 C C . THR A 1 260 ? 9.705 -11.442 -3.718 1.00 83.94 260 THR A C 1
ATOM 1699 O O . THR A 1 260 ? 10.477 -12.251 -4.236 1.00 83.94 260 THR A O 1
ATOM 1702 N N . ALA A 1 261 ? 9.905 -10.918 -2.514 1.00 81.44 261 ALA A N 1
ATOM 1703 C CA . ALA A 1 261 ? 10.958 -11.366 -1.618 1.00 81.44 261 ALA A CA 1
ATOM 1704 C C . ALA A 1 261 ? 10.488 -12.624 -0.883 1.00 81.44 261 ALA A C 1
ATOM 1706 O O . ALA A 1 261 ? 9.454 -12.596 -0.216 1.00 81.44 261 ALA A O 1
ATOM 1707 N N . ILE A 1 262 ? 11.256 -13.705 -0.957 1.00 80.06 262 ILE A N 1
ATOM 1708 C CA . ILE A 1 262 ? 11.037 -14.910 -0.157 1.00 80.06 262 ILE A CA 1
ATOM 1709 C C . ILE A 1 262 ? 12.256 -15.188 0.712 1.00 80.06 262 ILE A C 1
ATOM 1711 O O . ILE A 1 262 ? 13.381 -14.857 0.343 1.00 80.06 262 ILE A O 1
ATOM 1715 N N . LYS A 1 263 ? 12.040 -15.821 1.865 1.00 81.25 263 LYS A N 1
ATOM 1716 C CA . LYS A 1 263 ? 13.132 -16.406 2.643 1.00 81.25 263 LYS A CA 1
ATOM 1717 C C . LYS A 1 263 ? 13.404 -17.806 2.111 1.00 81.25 263 LYS A C 1
ATOM 1719 O O . LYS A 1 263 ? 12.528 -18.662 2.190 1.00 81.25 263 LYS A O 1
ATOM 1724 N N . LYS A 1 264 ? 14.604 -18.032 1.591 1.00 79.44 264 LYS A N 1
ATOM 1725 C CA . LYS A 1 264 ? 15.101 -19.350 1.203 1.00 79.44 264 LYS A CA 1
ATOM 1726 C C . LYS A 1 264 ? 16.424 -19.575 1.921 1.00 79.44 264 LYS A C 1
ATOM 1728 O O . LYS A 1 264 ? 17.317 -18.741 1.816 1.00 79.44 264 LYS A O 1
ATOM 1733 N N . ASP A 1 265 ? 16.501 -20.646 2.706 1.00 84.56 265 ASP A N 1
ATOM 1734 C CA . ASP A 1 265 ? 17.701 -21.014 3.471 1.00 84.56 265 ASP A CA 1
ATOM 1735 C C . ASP A 1 265 ? 18.223 -19.867 4.364 1.00 84.56 265 ASP A C 1
ATOM 1737 O O . ASP A 1 265 ? 19.411 -19.575 4.425 1.00 84.56 265 ASP A O 1
ATOM 1741 N N . GLY A 1 266 ? 17.304 -19.139 5.012 1.00 78.44 266 GLY A N 1
ATOM 1742 C CA . GLY A 1 266 ? 17.627 -17.982 5.860 1.00 78.44 266 GLY A CA 1
ATOM 1743 C C . GLY A 1 266 ? 17.950 -16.684 5.106 1.00 78.44 266 GLY A C 1
ATOM 1744 O O . GLY A 1 266 ? 17.937 -15.619 5.721 1.00 78.44 266 GLY A O 1
ATOM 1745 N N . LYS A 1 267 ? 18.143 -16.732 3.782 1.00 73.88 267 LYS A N 1
ATOM 1746 C CA . LYS A 1 267 ? 18.455 -15.570 2.936 1.00 73.88 267 LYS A CA 1
ATOM 1747 C C . LYS A 1 267 ? 17.211 -15.013 2.251 1.00 73.88 267 LYS A C 1
ATOM 1749 O O . LYS A 1 267 ? 16.298 -15.754 1.888 1.00 73.88 267 LYS A O 1
ATOM 1754 N N . ILE A 1 268 ? 17.170 -13.695 2.055 1.00 78.44 268 ILE A N 1
ATOM 1755 C CA . ILE A 1 268 ? 16.138 -13.057 1.232 1.00 78.44 268 ILE A CA 1
ATOM 1756 C C . ILE A 1 268 ? 16.523 -13.217 -0.237 1.00 78.44 268 ILE A C 1
ATOM 1758 O O . ILE A 1 268 ? 17.549 -12.705 -0.672 1.00 78.44 268 ILE A O 1
ATOM 1762 N N . VAL A 1 269 ? 15.679 -13.905 -1.001 1.00 79.38 269 VAL A N 1
ATOM 1763 C CA . VAL A 1 269 ? 15.828 -14.096 -2.445 1.00 79.38 269 VAL A CA 1
ATOM 1764 C C . VAL A 1 269 ? 14.618 -13.495 -3.145 1.00 79.38 269 VAL A C 1
ATOM 1766 O O . VAL A 1 269 ? 13.481 -13.680 -2.713 1.00 79.38 269 VAL A O 1
ATOM 1769 N N . PHE A 1 270 ? 14.850 -12.783 -4.245 1.00 79.69 270 PHE A N 1
ATOM 1770 C CA . PHE A 1 270 ? 13.780 -12.225 -5.065 1.00 79.69 270 PHE A CA 1
ATOM 1771 C C . PHE A 1 270 ? 13.406 -13.200 -6.168 1.00 79.69 270 PHE A C 1
ATOM 1773 O O . PHE A 1 270 ? 14.216 -13.515 -7.041 1.00 79.69 270 PHE A O 1
ATOM 1780 N N . VAL A 1 271 ? 12.163 -13.671 -6.139 1.00 81.69 271 VAL A N 1
ATOM 1781 C CA . VAL A 1 271 ? 11.629 -14.567 -7.162 1.00 81.69 271 VAL A CA 1
ATOM 1782 C C . VAL A 1 271 ? 10.690 -13.820 -8.090 1.00 81.69 271 VAL A C 1
ATOM 1784 O O . VAL A 1 271 ? 9.936 -12.932 -7.687 1.00 81.69 271 VAL A O 1
ATOM 1787 N N . ASN A 1 272 ? 10.769 -14.180 -9.366 1.00 80.38 272 ASN A N 1
ATOM 1788 C CA . ASN A 1 272 ? 9.900 -13.642 -10.394 1.00 80.38 272 ASN A CA 1
ATOM 1789 C C . ASN A 1 272 ? 8.476 -14.186 -10.215 1.00 80.38 272 ASN A C 1
ATOM 1791 O O . ASN A 1 272 ? 8.295 -15.365 -9.914 1.00 80.38 272 ASN A O 1
ATOM 1795 N N . GLY A 1 273 ? 7.477 -13.323 -10.364 1.00 78.56 273 GLY A N 1
ATOM 1796 C CA . GLY A 1 273 ? 6.084 -13.660 -10.099 1.00 78.56 273 GLY A CA 1
ATOM 1797 C C . GLY A 1 273 ? 5.374 -12.465 -9.490 1.00 78.56 273 GLY A C 1
ATOM 1798 O O . GLY A 1 273 ? 4.515 -11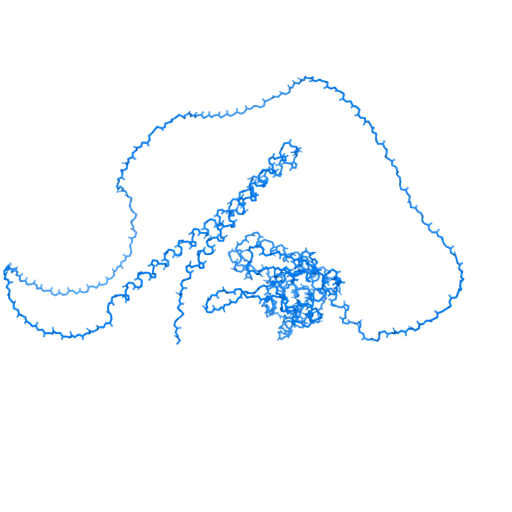.886 -10.143 1.00 78.56 273 GLY A O 1
ATOM 1799 N N . GLY A 1 274 ? 5.784 -12.042 -8.292 1.00 87.88 274 GLY A N 1
ATOM 1800 C CA . GLY A 1 274 ? 5.251 -10.846 -7.630 1.00 87.88 274 GLY A CA 1
ATOM 1801 C C . GLY A 1 274 ? 3.718 -10.772 -7.569 1.00 87.88 274 GLY A C 1
ATOM 1802 O O . GLY A 1 274 ? 3.002 -11.735 -7.855 1.00 87.88 274 GLY A O 1
ATOM 1803 N N . ARG A 1 275 ? 3.202 -9.586 -7.240 1.00 91.38 275 ARG A N 1
ATOM 1804 C CA . ARG A 1 275 ? 1.753 -9.331 -7.232 1.00 91.38 275 ARG A CA 1
ATOM 1805 C C . ARG A 1 275 ? 1.144 -9.370 -8.630 1.00 91.38 275 ARG A C 1
ATOM 1807 O O . ARG A 1 275 ? -0.037 -9.663 -8.769 1.00 91.38 275 ARG A O 1
ATOM 1814 N N . VAL A 1 276 ? 1.929 -9.094 -9.671 1.00 94.44 276 VAL A N 1
ATOM 1815 C CA . VAL A 1 276 ? 1.410 -9.085 -11.042 1.00 94.44 276 VAL A CA 1
ATOM 1816 C C . VAL A 1 276 ? 1.048 -10.493 -11.530 1.00 94.44 276 VAL A C 1
ATOM 1818 O O . VAL A 1 276 ? 0.038 -10.663 -12.205 1.00 94.44 276 VAL A O 1
ATOM 1821 N N . ALA A 1 277 ? 1.805 -11.527 -11.147 1.00 94.31 277 ALA A N 1
ATOM 1822 C CA . ALA A 1 277 ? 1.437 -12.902 -11.474 1.00 94.31 277 ALA A CA 1
ATOM 1823 C C . ALA A 1 277 ? 0.335 -13.444 -10.553 1.00 94.31 277 ALA A C 1
ATOM 1825 O O . ALA A 1 277 ? -0.412 -14.328 -10.963 1.00 94.31 277 ALA A O 1
ATOM 1826 N N . GLU A 1 278 ? 0.221 -12.957 -9.315 1.00 94.62 278 GLU A N 1
ATOM 1827 C CA . GLU A 1 278 ? -0.937 -13.247 -8.455 1.00 94.62 278 GLU A CA 1
ATOM 1828 C C . GLU A 1 278 ? -2.223 -12.679 -9.064 1.00 94.62 278 GLU A C 1
ATOM 1830 O O . GLU A 1 278 ? -3.214 -13.397 -9.171 1.00 94.62 278 GLU A O 1
ATOM 1835 N N . PHE A 1 279 ? -2.179 -11.438 -9.556 1.00 96.75 279 PHE A N 1
ATOM 1836 C CA . PHE A 1 279 ? -3.280 -10.802 -10.277 1.00 96.75 279 PHE A CA 1
ATOM 1837 C C . PHE A 1 279 ? -3.740 -11.625 -11.484 1.00 96.75 279 PHE A C 1
ATOM 1839 O O . PHE A 1 279 ? -4.927 -11.917 -11.599 1.00 96.75 279 PHE A O 1
ATOM 1846 N N . LEU A 1 280 ? -2.815 -12.062 -12.343 1.00 96.50 280 LEU A N 1
ATOM 1847 C CA . LEU A 1 280 ? -3.157 -12.854 -13.532 1.00 96.50 280 LEU A CA 1
ATOM 1848 C C . LEU A 1 280 ? -3.730 -14.242 -13.193 1.00 96.50 280 LEU A C 1
ATOM 1850 O O . LEU A 1 280 ? -4.470 -14.803 -13.992 1.00 96.50 280 LEU A O 1
ATOM 1854 N N . ARG A 1 281 ? -3.416 -14.805 -12.018 1.00 95.69 281 ARG A N 1
ATOM 1855 C CA . ARG A 1 281 ? -4.022 -16.062 -11.536 1.00 95.69 281 ARG A CA 1
ATOM 1856 C C . ARG A 1 281 ? -5.349 -15.848 -10.814 1.00 95.69 281 ARG A C 1
ATOM 1858 O O . ARG A 1 281 ? -6.119 -16.792 -10.663 1.00 95.69 281 ARG A O 1
ATOM 1865 N N . ASN A 1 282 ? -5.601 -14.640 -10.320 1.00 96.69 282 ASN A N 1
ATOM 1866 C CA . ASN A 1 282 ? -6.843 -14.308 -9.645 1.00 96.69 282 ASN A CA 1
ATOM 1867 C C . ASN A 1 282 ? -7.999 -14.269 -10.660 1.00 96.69 282 ASN A C 1
ATOM 1869 O O . ASN A 1 282 ? -7.797 -13.782 -11.775 1.00 96.69 282 ASN A O 1
ATOM 1873 N N . PRO A 1 283 ? -9.223 -14.684 -10.281 1.00 96.88 283 PRO A N 1
ATOM 1874 C CA . PRO A 1 283 ? -10.391 -14.581 -11.155 1.00 96.88 283 PRO A CA 1
ATOM 1875 C C . PRO A 1 283 ? -10.595 -13.194 -11.782 1.00 96.88 283 PRO A C 1
ATOM 1877 O O . PRO A 1 283 ? -11.019 -13.111 -12.929 1.00 96.88 283 PRO A O 1
ATOM 1880 N N . ALA A 1 284 ? -10.231 -12.115 -11.077 1.00 95.56 284 ALA A N 1
ATOM 1881 C CA . ALA A 1 284 ? -10.321 -10.751 -11.598 1.00 95.56 284 ALA A CA 1
ATOM 1882 C C . ALA A 1 284 ? -9.416 -10.505 -12.824 1.00 95.56 284 ALA A C 1
ATOM 1884 O O . ALA A 1 284 ? -9.816 -9.821 -13.764 1.00 95.56 284 ALA A O 1
ATOM 1885 N N . GLY A 1 285 ? -8.201 -11.067 -12.834 1.00 96.25 285 GLY A N 1
ATOM 1886 C CA . GLY A 1 285 ? -7.228 -10.907 -13.921 1.00 96.25 285 GLY A CA 1
ATOM 1887 C C . GLY A 1 285 ? -7.224 -12.043 -14.946 1.00 96.25 285 GLY A C 1
ATOM 1888 O O . GLY A 1 285 ? -6.570 -11.916 -15.982 1.00 96.25 285 GLY A O 1
ATOM 1889 N N . ALA A 1 286 ? -7.955 -13.132 -14.689 1.00 96.38 286 ALA A N 1
ATOM 1890 C CA . ALA A 1 286 ? -7.897 -14.372 -15.465 1.00 96.38 286 ALA A CA 1
ATOM 1891 C C . ALA A 1 286 ? -8.171 -14.176 -16.966 1.00 96.38 286 ALA A C 1
ATOM 1893 O O . ALA A 1 286 ? -7.540 -14.827 -17.796 1.00 96.38 286 ALA A O 1
ATOM 1894 N N . GLN A 1 287 ? -9.046 -13.232 -17.324 1.00 97.38 287 GLN A N 1
ATOM 1895 C CA . GLN A 1 287 ? -9.371 -12.916 -18.721 1.00 97.38 287 GLN A CA 1
ATOM 1896 C C . GLN A 1 287 ? -8.167 -12.426 -19.551 1.00 97.38 287 GLN A C 1
ATOM 1898 O O . GLN A 1 287 ? -8.174 -12.559 -20.769 1.00 97.38 287 GLN A O 1
ATOM 1903 N N . TYR A 1 288 ? -7.123 -11.897 -18.904 1.00 97.62 288 TYR A N 1
ATOM 1904 C CA . TYR A 1 288 ? -5.903 -11.417 -19.565 1.00 97.62 288 TYR A CA 1
ATOM 1905 C C . TYR A 1 288 ? -4.741 -12.416 -19.473 1.00 97.62 288 TYR A C 1
ATOM 1907 O O . TYR A 1 288 ? -3.708 -12.219 -20.109 1.00 97.62 288 TYR A O 1
ATOM 1915 N N . ALA A 1 289 ? -4.873 -13.476 -18.669 1.00 97.00 289 ALA A N 1
ATOM 1916 C CA . ALA A 1 289 ? -3.764 -14.344 -18.275 1.00 97.00 289 ALA A CA 1
ATOM 1917 C C . ALA A 1 289 ? -3.088 -15.054 -19.457 1.00 97.00 289 ALA A C 1
ATOM 1919 O O . ALA A 1 289 ? -1.858 -15.099 -19.523 1.00 97.00 289 ALA A O 1
ATOM 1920 N N . GLU A 1 290 ? -3.874 -15.558 -20.413 1.00 97.31 290 GLU A N 1
ATOM 1921 C CA . GLU A 1 290 ? -3.346 -16.283 -21.577 1.00 97.31 290 GLU A CA 1
ATOM 1922 C C . GLU A 1 290 ? -2.446 -15.406 -22.461 1.00 97.31 290 GLU A C 1
ATOM 1924 O O . GLU A 1 290 ? -1.478 -15.898 -23.037 1.00 97.31 290 GLU A O 1
ATOM 1929 N N . GLU A 1 291 ? -2.680 -14.091 -22.517 1.00 97.69 291 GLU A N 1
ATOM 1930 C CA . GLU A 1 291 ? -1.852 -13.171 -23.309 1.00 97.69 291 GLU A CA 1
ATOM 1931 C C . GLU A 1 291 ? -0.445 -12.962 -22.735 1.00 97.69 291 GLU A C 1
ATOM 1933 O O . GLU A 1 291 ? 0.447 -12.479 -23.438 1.00 97.69 291 GLU A O 1
ATOM 1938 N N . PHE A 1 292 ? -0.244 -13.322 -21.466 1.00 96.81 292 PHE A N 1
ATOM 1939 C CA . PHE A 1 292 ? 1.046 -13.271 -20.783 1.00 96.81 292 PHE A CA 1
ATOM 1940 C C . PHE A 1 292 ? 1.745 -14.632 -20.721 1.00 96.81 292 PHE A C 1
ATOM 1942 O O . PHE A 1 292 ? 2.812 -14.746 -20.113 1.00 96.81 292 PHE A O 1
ATOM 1949 N N . LYS A 1 293 ? 1.186 -15.678 -21.339 1.00 94.88 293 LYS A N 1
ATOM 1950 C CA . LYS A 1 293 ? 1.771 -17.020 -21.313 1.00 94.88 293 LYS A CA 1
ATOM 1951 C C . LYS A 1 293 ? 3.177 -17.018 -21.917 1.00 94.88 293 LYS A C 1
ATOM 1953 O O . LYS A 1 293 ? 3.397 -16.547 -23.027 1.00 94.88 293 LYS A O 1
ATOM 1958 N N . GLY A 1 294 ? 4.141 -17.538 -21.158 1.00 92.75 294 GLY A N 1
ATOM 1959 C CA . GLY A 1 294 ? 5.557 -17.546 -21.541 1.00 92.75 294 GLY A CA 1
ATOM 1960 C C . GLY A 1 294 ? 6.279 -16.202 -21.373 1.00 92.75 294 GLY A C 1
ATOM 1961 O O . GLY A 1 294 ? 7.497 -16.159 -21.525 1.00 92.75 294 GLY A O 1
ATOM 1962 N N . LEU A 1 295 ? 5.576 -15.121 -21.013 1.00 95.00 295 LEU A N 1
ATOM 1963 C CA . LEU A 1 295 ? 6.191 -13.828 -20.718 1.00 95.00 295 LEU A CA 1
ATOM 1964 C C . LEU A 1 295 ? 6.602 -13.761 -19.248 1.00 95.00 295 LEU A C 1
ATOM 1966 O O . LEU A 1 295 ? 5.859 -14.153 -18.349 1.00 95.00 295 LEU A O 1
ATOM 1970 N N . LYS A 1 296 ? 7.792 -13.220 -18.993 1.00 92.50 296 LYS A N 1
ATOM 1971 C CA . LYS A 1 296 ? 8.341 -13.098 -17.643 1.00 92.50 296 LYS A CA 1
ATOM 1972 C C . LYS A 1 296 ? 7.945 -11.748 -17.028 1.00 92.50 296 LYS A C 1
ATOM 1974 O O . LYS A 1 296 ? 8.373 -10.725 -17.561 1.00 92.50 296 LYS A O 1
ATOM 1979 N N . PRO A 1 297 ? 7.205 -11.699 -15.902 1.00 92.75 297 PRO A N 1
ATOM 1980 C CA . PRO A 1 297 ? 6.981 -10.468 -15.143 1.00 92.75 297 PRO A CA 1
ATOM 1981 C C . PRO A 1 297 ? 8.238 -9.599 -15.017 1.00 92.75 297 PRO A C 1
ATOM 1983 O O . PRO A 1 297 ? 9.306 -10.094 -14.653 1.00 92.75 297 PRO A O 1
ATOM 1986 N N . GLY A 1 298 ? 8.135 -8.304 -15.315 1.00 89.56 298 GLY A N 1
ATOM 1987 C CA . GLY A 1 298 ? 9.285 -7.391 -15.280 1.00 89.56 298 GLY A CA 1
ATOM 1988 C C . GLY A 1 298 ? 10.120 -7.341 -16.565 1.00 89.56 298 GLY A C 1
ATOM 1989 O O . GLY A 1 298 ? 10.964 -6.457 -16.685 1.00 89.56 298 GLY A O 1
ATOM 1990 N N . SER A 1 299 ? 9.911 -8.246 -17.531 1.00 91.19 299 SER A N 1
ATOM 1991 C CA . SER A 1 299 ? 10.626 -8.206 -18.813 1.00 91.19 299 SER A CA 1
ATOM 1992 C C . SER A 1 299 ? 10.099 -7.107 -19.742 1.00 91.19 299 SER A C 1
ATOM 1994 O O . SER A 1 299 ? 9.013 -6.547 -19.534 1.00 91.19 299 SER A O 1
ATOM 1996 N N . ALA A 1 300 ? 10.867 -6.793 -20.788 1.00 91.62 300 ALA A N 1
ATOM 1997 C CA . ALA A 1 300 ? 10.462 -5.822 -21.800 1.00 91.62 300 ALA A CA 1
ATOM 1998 C C . ALA A 1 300 ? 9.192 -6.281 -22.539 1.00 91.62 300 ALA A C 1
ATOM 2000 O O . ALA A 1 300 ? 8.269 -5.492 -22.728 1.00 91.62 300 ALA A O 1
ATOM 2001 N N . GLU A 1 301 ? 9.107 -7.569 -22.871 1.00 94.94 301 GLU A N 1
ATOM 2002 C CA . GLU A 1 301 ? 7.982 -8.194 -23.572 1.00 94.94 301 GLU A CA 1
ATOM 2003 C C . GLU A 1 301 ? 6.722 -8.198 -22.703 1.00 94.94 301 GLU A C 1
ATOM 2005 O O . GLU A 1 301 ? 5.650 -7.800 -23.161 1.00 94.94 301 GLU A O 1
ATOM 2010 N N . PHE A 1 302 ? 6.853 -8.568 -21.424 1.00 96.12 302 PHE A N 1
ATOM 2011 C CA . PHE A 1 302 ? 5.750 -8.495 -20.465 1.00 96.12 302 PHE A CA 1
ATOM 2012 C C . PHE A 1 302 ? 5.251 -7.053 -20.315 1.00 96.12 302 PHE A C 1
ATOM 2014 O O . PHE A 1 302 ? 4.051 -6.791 -20.323 1.00 96.12 302 PHE A O 1
ATOM 2021 N N . THR A 1 303 ? 6.177 -6.096 -20.233 1.00 95.00 303 THR A N 1
ATOM 2022 C CA . THR A 1 303 ? 5.850 -4.670 -20.113 1.00 95.00 303 THR A CA 1
ATOM 2023 C C . THR A 1 303 ? 5.143 -4.124 -21.345 1.00 95.00 303 THR A C 1
ATOM 2025 O O . THR A 1 303 ? 4.169 -3.381 -21.214 1.00 95.00 303 THR A O 1
ATOM 2028 N N . ALA A 1 304 ? 5.602 -4.498 -22.538 1.00 96.25 304 ALA A N 1
ATOM 2029 C CA . ALA A 1 304 ? 4.948 -4.137 -23.786 1.00 96.25 304 ALA A CA 1
ATOM 2030 C C . ALA A 1 304 ? 3.526 -4.710 -23.841 1.00 96.25 304 ALA A C 1
ATOM 2032 O O . ALA A 1 304 ? 2.584 -3.972 -24.135 1.00 96.25 304 ALA A O 1
ATOM 2033 N N . LYS A 1 305 ? 3.349 -5.985 -23.466 1.00 98.12 305 LYS A N 1
ATOM 2034 C CA . LYS A 1 305 ? 2.030 -6.625 -23.416 1.00 98.12 305 LYS A CA 1
ATOM 2035 C C . LYS A 1 305 ? 1.090 -5.945 -22.419 1.00 98.12 305 LYS A C 1
ATOM 2037 O O . LYS A 1 305 ? -0.051 -5.655 -22.765 1.00 98.12 305 LYS A O 1
ATOM 2042 N N . TRP A 1 306 ? 1.578 -5.610 -21.225 1.00 98.00 306 TRP A N 1
ATOM 2043 C CA . TRP A 1 306 ? 0.799 -4.891 -20.212 1.00 98.00 306 TRP A CA 1
ATOM 2044 C C . TRP A 1 306 ? 0.266 -3.554 -20.731 1.00 98.00 306 TRP A C 1
ATOM 2046 O O . TRP A 1 306 ? -0.920 -3.254 -20.604 1.00 98.00 306 TRP A O 1
ATOM 2056 N N . LYS A 1 307 ? 1.137 -2.760 -21.364 1.00 97.12 307 LYS A N 1
ATOM 2057 C CA . LYS A 1 307 ? 0.755 -1.475 -21.964 1.00 97.12 307 LYS A CA 1
ATOM 2058 C C . LYS A 1 307 ? -0.224 -1.652 -23.123 1.00 97.12 307 LYS A C 1
ATOM 2060 O O . LYS A 1 307 ? -1.154 -0.861 -23.241 1.00 97.12 307 LYS A O 1
ATOM 2065 N N . GLN A 1 308 ? -0.047 -2.689 -23.942 1.00 98.06 308 GLN A N 1
ATOM 2066 C CA . GLN A 1 308 ? -0.961 -3.007 -25.039 1.00 98.06 308 GLN A CA 1
ATOM 2067 C C . GLN A 1 308 ? -2.376 -3.302 -24.525 1.00 98.06 308 GLN A C 1
ATOM 2069 O O . GLN A 1 308 ? -3.338 -2.755 -25.056 1.00 98.06 308 GLN A O 1
ATOM 2074 N N . ILE A 1 309 ? -2.509 -4.128 -23.483 1.00 98.00 309 ILE A N 1
ATOM 2075 C CA . ILE A 1 309 ? -3.811 -4.453 -22.883 1.00 98.00 309 ILE A CA 1
ATOM 2076 C C . ILE A 1 309 ? -4.444 -3.201 -22.277 1.00 98.00 309 ILE A C 1
ATOM 2078 O O . ILE A 1 309 ? -5.604 -2.918 -22.555 1.00 98.00 309 ILE A O 1
ATOM 2082 N N . ALA A 1 310 ? -3.670 -2.403 -21.537 1.00 97.50 310 ALA A N 1
ATOM 2083 C CA . ALA A 1 310 ? -4.161 -1.157 -20.953 1.00 97.50 310 ALA A CA 1
ATOM 2084 C C . ALA A 1 310 ? -4.624 -0.126 -21.997 1.00 97.50 310 ALA A C 1
ATOM 2086 O O . ALA A 1 310 ? -5.520 0.660 -21.712 1.00 97.50 310 ALA A O 1
ATOM 2087 N N . ALA A 1 311 ? -4.019 -0.112 -23.188 1.00 96.88 311 ALA A N 1
ATOM 2088 C CA . ALA A 1 311 ? -4.459 0.736 -24.293 1.00 96.88 311 ALA A CA 1
ATOM 2089 C C . ALA A 1 311 ? -5.707 0.179 -24.998 1.00 96.88 311 ALA A C 1
ATOM 2091 O O . ALA A 1 311 ? -6.569 0.949 -25.410 1.00 96.88 311 ALA A O 1
ATOM 2092 N N . ARG A 1 312 ? -5.804 -1.150 -25.134 1.00 97.88 312 ARG A N 1
ATOM 2093 C CA . ARG A 1 312 ? -6.928 -1.835 -25.790 1.00 97.88 312 ARG A CA 1
ATOM 2094 C C . ARG A 1 312 ? -8.202 -1.809 -24.947 1.00 97.88 312 ARG A C 1
ATOM 2096 O O . ARG A 1 312 ? -9.284 -1.650 -25.495 1.00 97.88 312 ARG A O 1
ATOM 2103 N N . ASP A 1 313 ? -8.069 -2.000 -23.641 1.00 96.88 313 ASP A N 1
ATOM 2104 C CA . ASP A 1 313 ? -9.180 -2.110 -22.698 1.00 96.88 313 ASP A CA 1
ATOM 2105 C C . ASP A 1 313 ? -8.862 -1.351 -21.396 1.00 96.88 313 ASP A C 1
ATOM 2107 O O . ASP A 1 313 ? -8.601 -1.953 -20.353 1.00 96.88 313 ASP A O 1
ATOM 2111 N N . PRO A 1 314 ? -8.819 -0.008 -21.429 1.00 93.50 314 PRO A N 1
ATOM 2112 C CA . PRO A 1 314 ? -8.437 0.780 -20.261 1.00 93.50 314 PRO A CA 1
ATOM 2113 C C . PRO A 1 314 ? -9.424 0.620 -19.099 1.00 93.50 314 PRO A C 1
ATOM 2115 O O . PRO A 1 314 ? -9.010 0.524 -17.947 1.00 93.50 314 PRO A O 1
ATOM 2118 N N . GLN A 1 315 ? -10.727 0.584 -19.377 1.00 93.69 315 GLN A N 1
ATOM 2119 C CA . GLN A 1 315 ? -11.751 0.524 -18.332 1.00 93.69 315 GLN A CA 1
ATOM 2120 C C . GLN A 1 315 ? -11.867 -0.879 -17.736 1.00 93.69 315 GLN A C 1
ATOM 2122 O O . GLN A 1 315 ? -11.839 -1.011 -16.512 1.00 93.69 315 GLN A O 1
ATOM 2127 N N . GLY A 1 316 ? -11.927 -1.922 -18.572 1.00 95.81 316 GLY A N 1
ATOM 2128 C CA . GLY A 1 316 ? -11.968 -3.304 -18.103 1.00 95.81 316 GLY A CA 1
ATOM 2129 C C . GLY A 1 316 ? -10.699 -3.674 -17.345 1.00 95.81 316 GLY A C 1
ATOM 2130 O O . GLY A 1 316 ? -10.777 -4.252 -16.261 1.00 95.81 316 GLY A O 1
ATOM 2131 N N . PHE A 1 317 ? -9.529 -3.231 -17.819 1.00 96.75 317 PHE A N 1
ATOM 2132 C CA . PHE A 1 317 ? -8.274 -3.536 -17.139 1.00 96.75 317 PHE A CA 1
ATOM 2133 C C . PHE A 1 317 ? -8.124 -2.787 -15.811 1.00 96.75 317 PHE A C 1
ATOM 2135 O O . PHE A 1 317 ? -7.615 -3.357 -14.845 1.00 96.75 317 PHE A O 1
ATOM 2142 N N . ALA A 1 318 ? -8.607 -1.543 -15.717 1.00 93.25 318 ALA A N 1
ATOM 2143 C CA . ALA A 1 318 ? -8.691 -0.831 -14.441 1.00 93.25 318 ALA A CA 1
ATOM 2144 C C . ALA A 1 318 ? -9.647 -1.528 -13.461 1.00 93.25 318 ALA A C 1
ATOM 2146 O O . ALA A 1 318 ? -9.279 -1.745 -12.306 1.00 93.25 318 ALA A O 1
ATOM 2147 N N . ALA A 1 319 ? -10.833 -1.934 -13.926 1.00 92.75 319 ALA A N 1
ATOM 2148 C CA . ALA A 1 319 ? -11.813 -2.644 -13.110 1.00 92.75 319 ALA A CA 1
ATOM 2149 C C . ALA A 1 319 ? -11.272 -3.992 -12.607 1.00 92.75 319 ALA A C 1
ATOM 2151 O O . ALA A 1 319 ? -11.394 -4.298 -11.424 1.00 92.75 319 ALA A O 1
ATOM 2152 N N . ALA A 1 320 ? -10.586 -4.756 -13.459 1.00 96.62 320 ALA A N 1
ATOM 2153 C CA . ALA A 1 320 ? -9.940 -6.009 -13.079 1.00 96.62 320 ALA A CA 1
ATOM 2154 C C . ALA A 1 320 ? -8.861 -5.805 -12.002 1.00 96.62 320 ALA A C 1
ATOM 2156 O O . ALA A 1 320 ? -8.794 -6.558 -11.029 1.00 96.62 320 ALA A O 1
ATOM 2157 N N . GLN A 1 321 ? -8.024 -4.771 -12.140 1.00 95.25 321 GLN A N 1
ATOM 2158 C CA . GLN A 1 321 ? -7.020 -4.434 -11.125 1.00 95.25 321 GLN A CA 1
ATOM 2159 C C . GLN A 1 321 ? -7.669 -4.013 -9.803 1.00 95.25 321 GLN A C 1
ATOM 2161 O O . GLN A 1 321 ? -7.199 -4.408 -8.739 1.00 95.25 321 GLN A O 1
ATOM 2166 N N . HIS A 1 322 ? -8.756 -3.245 -9.858 1.00 93.44 322 HIS A N 1
ATOM 2167 C CA . HIS A 1 322 ? -9.512 -2.840 -8.678 1.00 93.44 322 HIS A CA 1
ATOM 2168 C C . HIS A 1 322 ? -10.151 -4.044 -7.968 1.00 93.44 322 HIS A C 1
ATOM 2170 O O . HIS A 1 322 ? -9.936 -4.241 -6.772 1.00 93.44 322 HIS A O 1
ATOM 2176 N N . GLN A 1 323 ? -10.835 -4.914 -8.713 1.00 95.56 323 GLN A N 1
ATOM 2177 C CA . GLN A 1 323 ? -11.450 -6.135 -8.189 1.00 95.56 323 GLN A CA 1
ATOM 2178 C C . GLN A 1 323 ? -10.409 -7.098 -7.598 1.00 95.56 323 GLN A C 1
ATOM 2180 O O . GLN A 1 323 ? -10.669 -7.790 -6.615 1.00 95.56 323 GLN A O 1
ATOM 2185 N N . TYR A 1 324 ? -9.193 -7.137 -8.142 1.00 96.06 324 TYR A N 1
ATOM 2186 C CA . TYR A 1 324 ? -8.105 -7.893 -7.529 1.00 96.06 324 TYR A CA 1
ATOM 2187 C C . TYR A 1 324 ? -7.759 -7.388 -6.122 1.00 96.06 324 TYR A C 1
ATOM 2189 O O . TYR A 1 324 ? -7.574 -8.197 -5.207 1.00 96.06 324 TYR A O 1
ATOM 2197 N N . ILE A 1 325 ? -7.703 -6.068 -5.920 1.00 93.69 325 ILE A N 1
ATOM 2198 C CA . ILE A 1 325 ? -7.480 -5.475 -4.594 1.00 93.69 325 ILE A CA 1
ATOM 2199 C C . ILE A 1 325 ? -8.670 -5.744 -3.670 1.00 93.69 325 ILE A C 1
ATOM 2201 O O . ILE A 1 325 ? -8.457 -6.105 -2.511 1.00 93.69 325 ILE A O 1
ATOM 2205 N N . GLU A 1 326 ? -9.900 -5.684 -4.187 1.00 94.50 326 GLU A N 1
ATOM 2206 C CA . GLU A 1 326 ? -11.107 -6.073 -3.448 1.00 94.50 326 GLU A CA 1
ATOM 2207 C C . GLU A 1 326 ? -10.996 -7.513 -2.921 1.00 94.50 326 GLU A C 1
ATOM 2209 O O . GLU A 1 326 ? -11.094 -7.755 -1.715 1.00 94.50 326 GLU A O 1
ATOM 2214 N N . ASN A 1 327 ? -10.678 -8.461 -3.806 1.00 95.19 327 ASN A N 1
ATOM 2215 C CA . ASN A 1 327 ? -10.558 -9.883 -3.487 1.00 95.19 327 ASN A CA 1
ATOM 2216 C C . ASN A 1 327 ? -9.447 -10.180 -2.468 1.00 95.19 327 ASN A C 1
ATOM 2218 O O . ASN A 1 327 ? -9.574 -11.101 -1.661 1.00 95.19 327 ASN A O 1
ATOM 2222 N N . THR A 1 328 ? -8.337 -9.439 -2.521 1.00 94.00 328 THR A N 1
ATOM 2223 C CA . THR A 1 328 ? -7.119 -9.757 -1.753 1.00 94.00 328 THR A CA 1
ATOM 2224 C C . THR A 1 328 ? -6.942 -8.942 -0.479 1.00 94.00 328 THR A C 1
ATOM 2226 O O . THR A 1 328 ? -6.197 -9.375 0.396 1.00 94.00 328 THR A O 1
ATOM 2229 N N . HIS A 1 329 ? -7.616 -7.796 -0.345 1.00 91.69 329 HIS A N 1
ATOM 2230 C CA . HIS A 1 329 ? -7.488 -6.903 0.812 1.00 91.69 329 HIS A CA 1
ATOM 2231 C C . HIS A 1 329 ? -8.836 -6.688 1.499 1.00 91.69 329 HIS A C 1
ATOM 2233 O O . HIS A 1 329 ? -8.983 -7.008 2.684 1.00 91.69 329 HIS A O 1
ATOM 2239 N N . TYR A 1 330 ? -9.830 -6.206 0.749 1.00 96.06 330 TYR A N 1
ATOM 2240 C CA . TYR A 1 330 ? -11.123 -5.814 1.302 1.00 96.06 330 TYR A CA 1
ATOM 2241 C C . TYR A 1 330 ? -11.939 -7.011 1.790 1.00 96.06 330 TYR A C 1
ATOM 2243 O O . TYR A 1 330 ? -12.317 -7.059 2.962 1.00 96.06 330 TYR A O 1
ATOM 2251 N N . GLN A 1 331 ? -12.159 -8.015 0.940 1.00 96.19 331 GLN A N 1
ATOM 2252 C CA . GLN A 1 331 ? -13.011 -9.152 1.282 1.00 96.19 331 GLN A CA 1
ATOM 2253 C C . GLN A 1 331 ? -12.491 -9.955 2.492 1.00 96.19 331 GLN A C 1
ATOM 2255 O O . GLN A 1 331 ? -13.291 -10.274 3.378 1.00 96.19 331 GLN A O 1
ATOM 2260 N N . PRO A 1 332 ? -11.174 -10.230 2.633 1.00 96.56 332 PRO A N 1
ATOM 2261 C CA . PRO A 1 332 ? -10.638 -10.825 3.856 1.00 96.56 332 PRO A CA 1
ATOM 2262 C C . PRO A 1 332 ? -10.914 -9.987 5.112 1.00 96.56 332 PRO A C 1
ATOM 2264 O O . PRO A 1 332 ? -11.218 -10.544 6.169 1.00 96.56 332 PRO A O 1
ATOM 2267 N N . GLN A 1 333 ? -10.846 -8.655 5.008 1.00 96.56 333 GLN A N 1
ATOM 2268 C CA . GLN A 1 333 ? -11.164 -7.763 6.121 1.00 96.56 333 GLN A CA 1
ATOM 2269 C C . GLN A 1 333 ? -12.656 -7.806 6.470 1.00 96.56 333 GLN A C 1
ATOM 2271 O O . GLN A 1 333 ? -12.988 -7.922 7.647 1.00 96.56 333 GLN A O 1
ATOM 2276 N N . VAL A 1 334 ? -13.548 -7.771 5.476 1.00 97.19 334 VAL A N 1
ATOM 2277 C CA . VAL A 1 334 ? -15.002 -7.904 5.676 1.00 97.19 334 VAL A CA 1
ATOM 2278 C C . VAL A 1 334 ? -15.333 -9.220 6.377 1.00 97.19 334 VAL A C 1
ATOM 2280 O O . VAL A 1 334 ? -16.046 -9.217 7.378 1.00 97.19 334 VAL A O 1
ATOM 2283 N N . ASN A 1 335 ? -14.755 -10.334 5.922 1.00 96.44 335 ASN A N 1
ATOM 2284 C CA . ASN A 1 335 ? -14.974 -11.648 6.528 1.00 96.44 335 ASN A CA 1
ATOM 2285 C C . ASN A 1 335 ? -14.507 -11.681 7.990 1.00 96.44 335 ASN A C 1
ATOM 2287 O O . ASN A 1 335 ? -15.227 -12.167 8.864 1.00 96.44 335 ASN A O 1
ATOM 2291 N N . LYS A 1 336 ? -13.327 -11.114 8.275 1.00 95.69 336 LYS A N 1
ATOM 2292 C CA . LYS A 1 336 ? -12.803 -11.002 9.641 1.00 95.69 336 LYS A CA 1
ATOM 2293 C C . LYS A 1 336 ? -13.713 -10.161 10.536 1.00 95.69 336 LYS A C 1
ATOM 2295 O O . LYS A 1 336 ? -13.945 -10.523 11.686 1.00 95.69 336 LYS A O 1
ATOM 2300 N N . LEU A 1 337 ? -14.206 -9.035 10.030 1.00 96.06 337 LEU A N 1
ATOM 2301 C CA . LEU A 1 337 ? -15.082 -8.141 10.781 1.00 96.06 337 LEU A CA 1
ATOM 2302 C C . LEU A 1 337 ? -16.440 -8.774 11.061 1.00 96.06 337 LEU A C 1
ATOM 2304 O O . LEU A 1 337 ? -16.910 -8.724 12.196 1.00 96.06 337 LEU A O 1
ATOM 2308 N N . LYS A 1 338 ? -17.011 -9.462 10.071 1.00 95.44 338 LYS A N 1
ATOM 2309 C CA . LYS A 1 338 ? -18.252 -10.218 10.230 1.00 95.44 338 LYS A CA 1
ATOM 2310 C C . LYS A 1 338 ? -18.115 -11.303 11.298 1.00 95.44 338 LYS A C 1
ATOM 2312 O O . LYS A 1 338 ? -18.981 -11.417 12.158 1.00 95.44 338 LYS A O 1
ATOM 2317 N N . ALA A 1 339 ? -16.995 -12.031 11.309 1.00 93.12 339 ALA A N 1
ATOM 2318 C CA . ALA A 1 339 ? -16.689 -13.006 12.359 1.00 93.12 339 ALA A CA 1
ATOM 2319 C C . ALA A 1 339 ? -16.532 -12.370 13.756 1.00 93.12 339 ALA A C 1
ATOM 2321 O O . ALA A 1 339 ? -16.750 -13.037 14.762 1.00 93.12 339 ALA A O 1
ATOM 2322 N N . ALA A 1 340 ? -16.188 -11.082 13.825 1.00 91.06 340 ALA A N 1
ATOM 2323 C CA . ALA A 1 340 ? -16.119 -10.299 15.057 1.00 91.06 340 ALA A CA 1
ATOM 2324 C C . ALA A 1 340 ? -17.444 -9.588 15.413 1.00 91.06 340 ALA A C 1
ATOM 2326 O O . ALA A 1 340 ? -17.453 -8.740 16.302 1.00 91.06 340 ALA A O 1
ATOM 2327 N N . GLY A 1 341 ? -18.550 -9.906 14.729 1.00 91.31 341 GLY A N 1
ATOM 2328 C CA . GLY A 1 341 ? -19.871 -9.324 14.990 1.00 91.31 341 GLY A CA 1
ATOM 2329 C C . GLY A 1 341 ? -20.136 -7.975 14.314 1.00 91.31 341 GLY A C 1
ATOM 2330 O O . GLY A 1 341 ? -21.136 -7.334 14.621 1.00 91.31 341 GLY A O 1
ATOM 2331 N N . PHE A 1 342 ? -19.278 -7.538 13.387 1.00 94.25 342 PHE A N 1
ATOM 2332 C CA . PHE A 1 342 ? -19.449 -6.302 12.617 1.00 94.25 342 PHE A CA 1
ATOM 2333 C C . PHE A 1 342 ? -19.627 -6.616 11.125 1.00 94.25 342 PHE A C 1
ATOM 2335 O O . PHE A 1 342 ? -18.650 -6.764 10.387 1.00 94.25 342 PHE A O 1
ATOM 2342 N N . ASP A 1 343 ? -20.877 -6.738 10.665 1.00 95.06 343 ASP A N 1
ATOM 2343 C CA . ASP A 1 343 ? -21.165 -6.932 9.238 1.00 95.06 343 ASP A CA 1
ATOM 2344 C C . ASP A 1 343 ? -21.169 -5.587 8.501 1.00 95.06 343 ASP A C 1
ATOM 2346 O O . ASP A 1 343 ? -22.124 -4.815 8.569 1.00 95.06 343 ASP A O 1
ATOM 2350 N N . VAL A 1 344 ? -20.081 -5.324 7.776 1.00 94.00 344 VAL A N 1
ATOM 2351 C CA . VAL A 1 344 ? -19.852 -4.086 7.013 1.00 94.00 344 VAL A CA 1
ATOM 2352 C C . VAL A 1 344 ? -20.961 -3.824 5.986 1.00 94.00 344 VAL A C 1
ATOM 2354 O O . VAL A 1 344 ? -21.235 -2.671 5.657 1.00 94.00 344 VAL A O 1
ATOM 2357 N N . ASN A 1 345 ? -21.637 -4.868 5.495 1.00 91.50 345 ASN A N 1
ATOM 2358 C CA . ASN A 1 345 ? -22.693 -4.715 4.493 1.00 91.50 345 ASN A CA 1
ATOM 2359 C C . ASN A 1 345 ? -23.931 -3.987 5.032 1.00 91.50 345 ASN A C 1
ATOM 2361 O O . ASN A 1 345 ? -24.677 -3.416 4.238 1.00 91.50 345 ASN A O 1
ATOM 2365 N N . ASN A 1 346 ? -24.107 -3.949 6.355 1.00 93.50 346 ASN A N 1
ATOM 2366 C CA . ASN A 1 346 ? -25.205 -3.243 7.019 1.00 93.50 346 ASN A CA 1
ATOM 2367 C C . ASN A 1 346 ? -24.962 -1.730 7.153 1.00 93.50 346 ASN A C 1
ATOM 2369 O O . ASN A 1 346 ? -25.819 -1.024 7.677 1.00 93.50 346 ASN A O 1
ATOM 2373 N N . TYR A 1 347 ? -23.804 -1.240 6.705 1.00 93.38 347 TYR A N 1
ATOM 2374 C CA . TYR A 1 347 ? -23.391 0.155 6.826 1.00 93.38 347 TYR A CA 1
ATOM 2375 C C . TYR A 1 347 ? -23.301 0.850 5.465 1.00 93.38 347 TYR A C 1
ATOM 2377 O O . TYR A 1 347 ? -23.322 0.210 4.403 1.00 93.38 347 TYR A O 1
ATOM 2385 N N . SER A 1 348 ? -23.193 2.178 5.512 1.00 94.50 348 SER A N 1
ATOM 2386 C CA . SER A 1 348 ? -23.181 3.049 4.342 1.00 94.50 348 SER A CA 1
ATOM 2387 C C . SER A 1 348 ? -21.979 2.783 3.418 1.00 94.50 348 SER A C 1
ATOM 2389 O O . SER A 1 348 ? -20.967 2.195 3.830 1.00 94.50 348 SER A O 1
ATOM 2391 N N . PRO A 1 349 ? -22.025 3.281 2.167 1.00 93.19 349 PRO A N 1
ATOM 2392 C CA . PRO A 1 349 ? -20.860 3.298 1.287 1.00 93.19 349 PRO A CA 1
ATOM 2393 C C . PRO A 1 349 ? -19.626 3.957 1.925 1.00 93.19 349 PRO A C 1
ATOM 2395 O O . PRO A 1 349 ? -18.513 3.485 1.710 1.00 93.19 349 PRO A O 1
ATOM 2398 N N . ALA A 1 350 ? -19.807 4.977 2.774 1.00 94.25 350 ALA A N 1
ATOM 2399 C CA . ALA A 1 350 ? -18.701 5.624 3.479 1.00 94.25 350 ALA A CA 1
ATOM 2400 C C . ALA A 1 350 ? -17.988 4.657 4.434 1.00 94.25 350 ALA A C 1
ATOM 2402 O O . ALA A 1 350 ? -16.760 4.589 4.450 1.00 94.25 350 ALA A O 1
ATOM 2403 N N . MET A 1 351 ? -18.738 3.862 5.204 1.00 96.25 351 MET A N 1
ATOM 2404 C CA . MET A 1 351 ? -18.143 2.858 6.090 1.00 96.25 351 MET A CA 1
ATOM 2405 C C . MET A 1 351 ? -17.414 1.767 5.299 1.00 96.25 351 MET A C 1
ATOM 2407 O O . MET A 1 351 ? -16.312 1.358 5.673 1.00 96.25 351 MET A O 1
ATOM 2411 N N . ARG A 1 352 ? -17.992 1.314 4.180 1.00 96.31 352 ARG A N 1
ATOM 2412 C CA . ARG A 1 352 ? -17.343 0.345 3.282 1.00 96.31 352 ARG A CA 1
ATOM 2413 C C . ARG A 1 352 ? -16.005 0.886 2.767 1.00 96.31 352 ARG A C 1
ATOM 2415 O O . ARG A 1 352 ? -15.011 0.164 2.808 1.00 96.31 352 ARG A O 1
ATOM 2422 N N . ASP A 1 353 ? -15.951 2.166 2.415 1.00 95.69 353 ASP A N 1
ATOM 2423 C CA . ASP A 1 353 ? -14.737 2.870 1.993 1.00 95.69 353 ASP A CA 1
ATOM 2424 C C . ASP A 1 353 ? -13.695 3.025 3.114 1.00 95.69 353 ASP A C 1
ATOM 2426 O O . ASP A 1 353 ? -12.493 2.863 2.880 1.00 95.69 353 ASP A O 1
ATOM 2430 N N . VAL A 1 354 ? -14.126 3.270 4.354 1.00 97.12 354 VAL A N 1
ATOM 2431 C CA . VAL A 1 354 ? -13.231 3.287 5.527 1.00 97.12 354 VAL A CA 1
ATOM 2432 C C . VAL A 1 354 ? -12.595 1.911 5.746 1.00 97.12 354 VAL A C 1
ATOM 2434 O O . VAL A 1 354 ? -11.387 1.810 6.005 1.00 97.12 354 VAL A O 1
ATOM 2437 N N . VAL A 1 355 ? -13.382 0.838 5.616 1.00 97.25 355 VAL A N 1
ATOM 2438 C CA . VAL A 1 355 ? -12.887 -0.542 5.710 1.00 97.25 355 VAL A CA 1
ATOM 2439 C C . VAL A 1 355 ? -11.926 -0.849 4.560 1.00 97.25 355 VAL A C 1
ATOM 2441 O O . VAL A 1 355 ? -10.839 -1.371 4.820 1.00 97.25 355 VAL A O 1
ATOM 2444 N N . TRP A 1 356 ? -12.266 -0.461 3.325 1.00 96.31 356 TRP A N 1
ATOM 2445 C CA . TRP A 1 356 ? -11.388 -0.569 2.156 1.00 96.31 356 TRP A CA 1
ATOM 2446 C C . TRP A 1 356 ? -10.038 0.088 2.414 1.00 96.31 356 TRP A C 1
ATOM 2448 O O . TRP A 1 356 ? -9.015 -0.598 2.425 1.00 96.31 356 TRP A O 1
ATOM 2458 N N . SER A 1 357 ? -10.027 1.386 2.716 1.00 95.62 357 SER A N 1
ATOM 2459 C CA . SER A 1 357 ? -8.797 2.148 2.939 1.00 95.62 357 SER A CA 1
ATOM 2460 C C . SER A 1 357 ? -7.931 1.546 4.041 1.00 95.62 357 SER A C 1
ATOM 2462 O O . SER A 1 357 ? -6.703 1.485 3.934 1.00 95.62 357 SER A O 1
ATOM 2464 N N . THR A 1 358 ? -8.564 1.077 5.117 1.00 96.00 358 THR A N 1
ATOM 2465 C CA . THR A 1 358 ? -7.836 0.452 6.220 1.00 96.00 358 THR A CA 1
ATOM 2466 C C . THR A 1 358 ? -7.227 -0.882 5.794 1.00 96.00 358 THR A C 1
ATOM 2468 O O . THR A 1 358 ? -6.070 -1.138 6.118 1.00 96.00 358 THR A O 1
ATOM 2471 N N . SER A 1 359 ? -7.964 -1.703 5.040 1.00 95.00 359 SER A N 1
ATOM 2472 C CA . SER A 1 359 ? -7.481 -2.997 4.544 1.00 95.00 359 SER A CA 1
ATOM 2473 C C . SER A 1 359 ? -6.341 -2.865 3.532 1.00 95.00 359 SER A C 1
ATOM 2475 O O . SER A 1 359 ? -5.390 -3.639 3.580 1.00 95.00 359 SER A O 1
ATOM 2477 N N . VAL A 1 360 ? -6.377 -1.860 2.654 1.00 91.75 360 VAL A N 1
ATOM 2478 C CA . VAL A 1 360 ? -5.310 -1.644 1.669 1.00 91.75 360 VAL A CA 1
ATOM 2479 C C . VAL A 1 360 ? -4.045 -1.131 2.354 1.00 91.75 360 VAL A C 1
ATOM 2481 O O . VAL A 1 360 ? -2.954 -1.630 2.091 1.00 91.75 360 VAL A O 1
ATOM 2484 N N . GLN A 1 361 ? -4.175 -0.200 3.303 1.00 91.56 361 GLN A N 1
ATOM 2485 C CA . GLN A 1 361 ? -3.010 0.369 3.979 1.00 91.56 361 GLN A CA 1
ATOM 2486 C C . GLN A 1 361 ? -2.357 -0.591 4.986 1.00 91.56 361 GLN A C 1
ATOM 2488 O O . GLN A 1 361 ? -1.133 -0.615 5.103 1.00 91.56 361 GLN A O 1
ATOM 2493 N N . HIS A 1 362 ? -3.158 -1.332 5.756 1.00 89.62 362 HIS A N 1
ATOM 2494 C CA . HIS A 1 362 ? -2.662 -2.187 6.846 1.00 89.62 362 HIS A CA 1
ATOM 2495 C C . HIS A 1 362 ? -2.603 -3.672 6.476 1.00 89.62 362 HIS A C 1
ATOM 2497 O O . HIS A 1 362 ? -2.131 -4.481 7.274 1.00 89.62 362 HIS A O 1
ATOM 2503 N N . GLY A 1 363 ? -3.051 -4.024 5.272 1.00 88.44 363 GLY A N 1
ATOM 2504 C CA . GLY A 1 363 ? -3.112 -5.388 4.766 1.00 88.44 363 GLY A CA 1
ATOM 2505 C C . GLY A 1 363 ? -4.424 -6.120 5.091 1.00 88.44 363 GLY A C 1
ATOM 2506 O O . GLY A 1 363 ? -5.217 -5.678 5.935 1.00 88.44 363 GLY A O 1
ATOM 2507 N N . PRO A 1 364 ? -4.658 -7.270 4.431 1.00 88.44 364 PRO A N 1
ATOM 2508 C CA . PRO A 1 364 ? -5.826 -8.103 4.683 1.00 88.44 364 PRO A CA 1
ATOM 2509 C C . PRO A 1 364 ? -5.847 -8.598 6.127 1.00 88.44 364 PRO A C 1
ATOM 2511 O O . PRO A 1 364 ? -4.844 -9.074 6.659 1.00 88.44 364 PRO A O 1
ATOM 2514 N N . GLY A 1 365 ? -7.010 -8.514 6.770 1.00 87.38 365 GLY A N 1
ATOM 2515 C CA . GLY A 1 365 ? -7.178 -9.012 8.131 1.00 87.38 365 GLY A CA 1
ATOM 2516 C C . GLY A 1 365 ? -6.447 -8.182 9.192 1.00 87.38 365 GLY A C 1
ATOM 2517 O O . GLY A 1 365 ? -6.166 -8.704 10.275 1.00 87.38 365 GLY A O 1
ATOM 2518 N N . ALA A 1 366 ? -6.151 -6.907 8.934 1.00 89.94 366 ALA A N 1
ATOM 2519 C CA . ALA A 1 366 ? -5.577 -5.991 9.914 1.00 89.94 366 ALA A CA 1
ATOM 2520 C C . ALA A 1 366 ? -6.402 -5.936 11.217 1.00 89.94 366 ALA A C 1
ATOM 2522 O O . ALA A 1 366 ? -7.630 -6.090 11.240 1.00 89.94 366 ALA A O 1
ATOM 2523 N N . SER A 1 367 ? -5.724 -5.739 12.351 1.00 94.94 367 SER A N 1
ATOM 2524 C CA . SER A 1 367 ? -6.365 -5.663 13.673 1.00 94.94 367 SER A CA 1
ATOM 2525 C C . SER A 1 367 ? -6.882 -4.270 14.032 1.00 94.94 367 SER A C 1
ATOM 2527 O O . SER A 1 367 ? -7.634 -4.159 14.996 1.00 94.94 367 SER A O 1
ATOM 2529 N N . VAL A 1 368 ? -6.542 -3.233 13.255 1.00 96.62 368 VAL A N 1
ATOM 2530 C CA . VAL A 1 368 ? -6.879 -1.823 13.533 1.00 96.62 368 VAL A CA 1
ATOM 2531 C C . VAL A 1 368 ? -8.368 -1.646 13.839 1.00 96.62 368 VAL A C 1
ATOM 2533 O O . VAL A 1 368 ? -8.725 -1.136 14.895 1.00 96.62 368 VAL A O 1
ATOM 2536 N N . ILE A 1 369 ? -9.249 -2.133 12.960 1.00 97.06 369 ILE A N 1
ATOM 2537 C CA . ILE A 1 369 ? -10.701 -1.966 13.124 1.00 97.06 369 ILE A CA 1
ATOM 2538 C C . ILE A 1 369 ? -11.205 -2.783 14.319 1.00 97.06 369 ILE A C 1
ATOM 2540 O O . ILE A 1 369 ? -11.911 -2.261 15.172 1.00 97.06 369 ILE A O 1
ATOM 2544 N N . THR A 1 370 ? -10.784 -4.043 14.456 1.00 96.81 370 THR A N 1
ATOM 2545 C CA . THR A 1 370 ? -11.182 -4.874 15.607 1.00 96.81 370 THR A CA 1
ATOM 2546 C C . THR A 1 370 ? -10.691 -4.311 16.944 1.00 96.81 370 THR A C 1
ATOM 2548 O O . THR A 1 370 ? -11.349 -4.488 17.963 1.00 96.81 370 THR A O 1
ATOM 2551 N N . ASN A 1 371 ? -9.550 -3.618 16.962 1.00 97.50 371 ASN A N 1
ATOM 2552 C CA . ASN A 1 371 ? -9.042 -2.939 18.152 1.00 97.50 371 ASN A CA 1
ATOM 2553 C C . ASN A 1 371 ? -9.864 -1.687 18.461 1.00 97.50 371 ASN A C 1
ATOM 2555 O O . ASN A 1 371 ? -10.232 -1.485 19.614 1.00 97.50 371 ASN A O 1
ATOM 2559 N N . ALA A 1 372 ? -10.214 -0.907 17.436 1.00 97.12 372 ALA A N 1
ATOM 2560 C CA . ALA A 1 372 ? -11.040 0.287 17.578 1.00 97.12 372 ALA A CA 1
ATOM 2561 C C . ALA A 1 372 ? -12.425 -0.012 18.171 1.00 97.12 372 ALA A C 1
ATOM 2563 O O . ALA A 1 372 ? -12.971 0.807 18.906 1.00 97.12 372 ALA A O 1
ATOM 2564 N N . LEU A 1 373 ? -12.987 -1.180 17.848 1.00 95.75 373 LEU A N 1
ATOM 2565 C CA . LEU A 1 373 ? -14.332 -1.594 18.258 1.00 95.75 373 LEU A CA 1
ATOM 2566 C C . LEU A 1 373 ? -14.351 -2.471 19.517 1.00 95.75 373 LEU A C 1
ATOM 2568 O O . LEU A 1 373 ? -15.420 -2.816 20.018 1.00 95.75 373 LEU A O 1
ATOM 2572 N N . ARG A 1 374 ? -13.183 -2.836 20.053 1.00 95.06 374 ARG A N 1
ATOM 2573 C CA . ARG A 1 374 ? -13.080 -3.764 21.181 1.00 95.06 374 ARG A CA 1
ATOM 2574 C C . ARG A 1 374 ? -13.797 -3.219 22.417 1.00 95.06 374 ARG A C 1
ATOM 2576 O O . ARG A 1 374 ? -13.492 -2.123 22.879 1.00 95.06 374 ARG A O 1
ATOM 2583 N N . GLY A 1 375 ? -14.703 -4.024 22.973 1.00 92.81 375 GLY A N 1
ATOM 2584 C CA . GLY A 1 375 ? -15.441 -3.692 24.195 1.00 92.81 375 GLY A CA 1
ATOM 2585 C C . GLY A 1 375 ? -16.475 -2.574 24.029 1.00 92.81 375 GLY A C 1
ATOM 2586 O O . GLY A 1 375 ? -16.959 -2.061 25.032 1.00 92.81 375 GLY A O 1
ATOM 2587 N N . LYS A 1 376 ? -16.797 -2.174 22.792 1.00 93.50 376 LYS A N 1
ATOM 2588 C CA . LYS A 1 376 ? -17.848 -1.192 22.509 1.00 93.50 376 LYS A CA 1
ATOM 2589 C C . LYS A 1 376 ? -19.160 -1.900 22.189 1.00 93.50 376 LYS A C 1
ATOM 2591 O O . LYS A 1 376 ? -19.161 -2.908 21.488 1.00 93.50 376 LYS A O 1
ATOM 2596 N N . ASP A 1 377 ? -20.266 -1.334 22.657 1.00 93.06 377 ASP A N 1
ATOM 2597 C CA . ASP A 1 377 ? -21.599 -1.744 22.225 1.00 93.06 377 ASP A CA 1
ATOM 2598 C C . ASP A 1 377 ? -21.955 -1.024 20.921 1.00 93.06 377 ASP A C 1
ATOM 2600 O O . ASP A 1 377 ? -22.330 0.149 20.915 1.00 93.06 377 ASP A O 1
ATOM 2604 N N . LEU A 1 378 ? -21.798 -1.731 19.801 1.00 91.06 378 LEU A N 1
ATOM 2605 C CA . LEU A 1 378 ? -22.019 -1.173 18.467 1.00 91.06 378 LEU A CA 1
ATOM 2606 C C . LEU A 1 378 ? -23.490 -0.831 18.202 1.00 91.06 378 LEU A C 1
ATOM 2608 O O . LEU A 1 378 ? -23.755 0.003 17.343 1.00 91.06 378 LEU A O 1
ATOM 2612 N N . SER A 1 379 ? -24.433 -1.426 18.944 1.00 90.81 379 SER A N 1
ATOM 2613 C CA . SER A 1 379 ? -25.864 -1.119 18.808 1.00 90.81 379 SER A CA 1
ATOM 2614 C C . SER A 1 379 ? -26.214 0.289 19.297 1.00 90.81 379 SER A C 1
ATOM 2616 O O . SER A 1 379 ? -27.203 0.868 18.858 1.00 90.81 379 SER A O 1
ATOM 2618 N N . GLN A 1 380 ? -25.381 0.848 20.180 1.00 93.62 380 GLN A N 1
ATOM 2619 C CA . GLN A 1 380 ? -25.544 2.183 20.756 1.00 93.62 380 GLN A CA 1
ATOM 2620 C C . GLN A 1 380 ? -24.662 3.234 20.072 1.00 93.62 380 GLN A C 1
ATOM 2622 O O . GLN A 1 380 ? -24.605 4.379 20.519 1.00 93.62 380 GLN A O 1
ATOM 2627 N N . MET A 1 381 ? -23.941 2.857 19.012 1.00 95.38 381 MET A N 1
ATOM 2628 C CA . MET A 1 381 ? -23.048 3.759 18.298 1.00 95.38 381 MET A CA 1
ATOM 2629 C C . MET A 1 381 ? -23.637 4.169 16.953 1.00 95.38 381 MET A C 1
ATOM 2631 O O . MET A 1 381 ? -23.985 3.325 16.129 1.00 95.38 381 MET A O 1
ATOM 2635 N N . SER A 1 382 ? -23.658 5.473 16.682 1.00 95.19 382 SER A N 1
ATOM 2636 C CA . SER A 1 382 ? -23.869 5.967 15.324 1.00 95.19 382 SER A CA 1
ATOM 2637 C C . SER A 1 382 ? -22.712 5.543 14.417 1.00 95.19 382 SER A C 1
ATOM 2639 O O . SER A 1 382 ? -21.569 5.378 14.859 1.00 95.19 382 SER A O 1
ATOM 2641 N N . GLU A 1 383 ? -22.965 5.444 13.112 1.00 94.56 383 GLU A N 1
ATOM 2642 C CA . GLU A 1 383 ? -21.906 5.154 12.141 1.00 94.56 383 GLU A CA 1
ATOM 2643 C C . GLU A 1 383 ? -20.757 6.174 12.233 1.00 94.56 383 GLU A C 1
ATOM 2645 O O . GLU A 1 383 ? -19.586 5.796 12.228 1.00 94.56 383 GLU A O 1
ATOM 2650 N N . SER A 1 384 ? -21.068 7.458 12.437 1.00 96.62 384 SER A N 1
ATOM 2651 C CA . SER A 1 384 ? -20.062 8.506 12.638 1.00 96.62 384 SER A CA 1
ATOM 2652 C C . SER A 1 384 ? -19.189 8.274 13.880 1.00 96.62 384 SER A C 1
ATOM 2654 O O . SER A 1 384 ? -17.985 8.541 13.841 1.00 96.62 384 SER A O 1
ATOM 2656 N N . GLN A 1 385 ? -19.739 7.737 14.974 1.00 97.62 385 GLN A N 1
ATOM 2657 C CA . GLN A 1 385 ? -18.954 7.350 16.151 1.00 97.62 385 GLN A CA 1
ATOM 2658 C C . GLN A 1 385 ? -18.038 6.158 15.846 1.00 97.62 385 GLN A C 1
ATOM 2660 O O . GLN A 1 385 ? -16.889 6.145 16.292 1.00 97.62 385 GLN A O 1
ATOM 2665 N N . ILE A 1 386 ? -18.504 5.192 15.050 1.00 97.56 386 ILE A N 1
ATOM 2666 C CA . ILE A 1 386 ? -17.706 4.040 14.604 1.00 97.56 386 ILE A CA 1
ATOM 2667 C C . ILE A 1 386 ? -16.553 4.508 13.701 1.00 97.56 386 ILE A C 1
ATOM 2669 O O . ILE A 1 386 ? -15.400 4.155 13.956 1.00 97.56 386 ILE A O 1
ATOM 2673 N N . ILE A 1 387 ? -16.821 5.370 12.711 1.00 97.75 387 ILE A N 1
ATOM 2674 C CA . ILE A 1 387 ? -15.799 5.975 11.835 1.00 97.75 387 ILE A CA 1
ATOM 2675 C C . ILE A 1 387 ? -14.741 6.699 12.677 1.00 97.75 387 ILE A C 1
ATOM 2677 O O . ILE A 1 387 ? -13.538 6.465 12.521 1.00 97.75 387 ILE A O 1
ATOM 2681 N N . ASN A 1 388 ? -15.171 7.547 13.614 1.00 98.12 388 ASN A N 1
ATOM 2682 C CA . ASN A 1 388 ? -14.258 8.276 14.492 1.00 98.12 388 ASN A CA 1
ATOM 2683 C C . ASN A 1 388 ? -13.413 7.343 15.367 1.00 98.12 388 ASN A C 1
ATOM 2685 O O . ASN A 1 388 ? -12.215 7.591 15.533 1.00 98.12 388 ASN A O 1
ATOM 2689 N N . ALA A 1 389 ? -13.993 6.262 15.894 1.00 98.12 389 ALA A N 1
ATOM 2690 C CA . ALA A 1 389 ? -13.257 5.266 16.665 1.00 98.12 389 ALA A CA 1
ATOM 2691 C C . ALA A 1 389 ? -12.169 4.588 15.815 1.00 98.12 389 ALA A C 1
ATOM 2693 O O . ALA A 1 389 ? -11.018 4.513 16.248 1.00 98.12 389 ALA A O 1
ATOM 2694 N N . ILE A 1 390 ? -12.498 4.170 14.586 1.00 98.06 390 ILE A N 1
ATOM 2695 C CA . ILE A 1 390 ? -11.547 3.534 13.660 1.00 98.06 390 ILE A CA 1
ATOM 2696 C C . ILE A 1 390 ? -10.374 4.464 13.362 1.00 98.06 390 ILE A C 1
ATOM 2698 O O . ILE A 1 390 ? -9.220 4.056 13.496 1.00 98.06 390 ILE A O 1
ATOM 2702 N N . TYR A 1 391 ? -10.633 5.721 12.995 1.00 97.94 391 TYR A N 1
ATOM 2703 C CA . TYR A 1 391 ? -9.538 6.643 12.704 1.00 97.94 391 TYR A CA 1
ATOM 2704 C C . TYR A 1 391 ? -8.755 7.052 13.946 1.00 97.94 391 TYR A C 1
ATOM 2706 O O . TYR A 1 391 ? -7.570 7.338 13.807 1.00 97.94 391 TYR A O 1
ATOM 2714 N N . THR A 1 392 ? -9.375 7.099 15.128 1.00 97.94 392 THR A N 1
ATOM 2715 C CA . THR A 1 392 ? -8.665 7.363 16.390 1.00 97.94 392 THR A CA 1
ATOM 2716 C C . THR A 1 392 ? -7.652 6.262 16.666 1.00 97.94 392 THR A C 1
ATOM 2718 O O . THR A 1 392 ? -6.490 6.555 16.941 1.00 97.94 392 THR A O 1
ATOM 2721 N N . GLU A 1 393 ? -8.059 5.004 16.495 1.00 97.62 393 GLU A N 1
ATOM 2722 C CA . GLU A 1 393 ? -7.159 3.862 16.625 1.00 97.62 393 GLU A CA 1
ATOM 2723 C C . GLU A 1 393 ? -6.078 3.880 15.535 1.00 97.62 393 GLU A C 1
ATOM 2725 O O . GLU A 1 393 ? -4.890 3.775 15.831 1.00 97.62 393 GLU A O 1
ATOM 2730 N N . ARG A 1 394 ? -6.455 4.105 14.271 1.00 95.31 394 ARG A N 1
ATOM 2731 C CA . ARG A 1 394 ? -5.523 4.151 13.129 1.00 95.31 394 ARG A CA 1
ATOM 2732 C C . ARG A 1 394 ? -4.467 5.257 13.267 1.00 95.31 394 ARG A C 1
ATOM 2734 O O . ARG A 1 394 ? -3.337 5.069 12.821 1.00 95.31 394 ARG A O 1
ATOM 2741 N N . SER A 1 395 ? -4.809 6.380 13.909 1.00 95.56 395 SER A N 1
ATOM 2742 C CA . SER A 1 395 ? -3.898 7.502 14.180 1.00 95.56 395 SER A CA 1
ATOM 2743 C C . SER A 1 395 ? -3.172 7.427 15.527 1.00 95.56 395 SER A C 1
ATOM 2745 O O . SER A 1 395 ? -2.472 8.375 15.880 1.00 95.56 395 SER A O 1
ATOM 2747 N N . LYS A 1 396 ? -3.345 6.347 16.300 1.00 95.62 396 LYS A N 1
ATOM 2748 C CA . LYS A 1 396 ? -2.758 6.209 17.636 1.00 95.62 396 LYS A CA 1
ATOM 2749 C C . LYS A 1 396 ? -1.242 6.389 17.595 1.00 95.62 396 LYS A C 1
ATOM 2751 O O . LYS A 1 396 ? -0.559 5.769 16.778 1.00 95.62 396 LYS A O 1
ATOM 2756 N N . THR A 1 397 ? -0.716 7.209 18.499 1.00 92.25 397 THR A N 1
ATOM 2757 C CA . THR A 1 397 ? 0.722 7.448 18.658 1.00 92.25 397 THR A CA 1
ATOM 2758 C C . THR A 1 397 ? 1.278 6.717 19.875 1.00 92.25 397 THR A C 1
ATOM 2760 O O . THR A 1 397 ? 0.572 6.490 20.853 1.00 92.25 397 THR A O 1
ATOM 2763 N N . LEU A 1 398 ? 2.549 6.341 19.793 1.00 87.94 398 LEU A N 1
ATOM 2764 C CA . LEU A 1 398 ? 3.364 5.865 20.906 1.00 87.94 398 LEU A CA 1
ATOM 2765 C C . LEU A 1 398 ? 4.025 7.061 21.607 1.00 87.94 398 LEU A C 1
ATOM 2767 O O . LEU A 1 398 ? 4.104 8.148 21.030 1.00 87.94 398 LEU A O 1
ATOM 2771 N N . ASP A 1 399 ? 4.577 6.838 22.798 1.00 87.75 399 ASP A N 1
ATOM 2772 C CA . ASP A 1 399 ? 5.229 7.883 23.608 1.00 87.75 399 ASP A CA 1
ATOM 2773 C C . ASP A 1 399 ? 6.409 8.555 22.887 1.00 87.75 399 ASP A C 1
ATOM 2775 O O . ASP A 1 399 ? 6.698 9.728 23.092 1.00 87.75 399 ASP A O 1
ATOM 2779 N N . ASN A 1 400 ? 7.053 7.838 21.962 1.00 81.19 400 ASN A N 1
ATOM 2780 C CA . ASN A 1 400 ? 8.127 8.361 21.113 1.00 81.19 400 ASN A CA 1
ATOM 2781 C C . ASN A 1 400 ? 7.631 9.146 19.877 1.00 81.19 400 ASN A C 1
ATOM 2783 O O . ASN A 1 400 ? 8.396 9.374 18.942 1.00 81.19 400 ASN A O 1
ATOM 2787 N N . GLY A 1 401 ? 6.344 9.502 19.817 1.00 80.44 401 GLY A N 1
ATOM 2788 C CA . GLY A 1 401 ? 5.737 10.301 18.745 1.00 80.44 401 GLY A CA 1
ATOM 2789 C C . GLY A 1 401 ? 5.432 9.548 17.442 1.00 80.44 401 GLY A C 1
ATOM 2790 O O . GLY A 1 401 ? 4.801 10.115 16.537 1.00 80.44 401 GLY A O 1
ATOM 2791 N N . ARG A 1 402 ? 5.831 8.273 17.336 1.00 83.31 402 ARG A N 1
ATOM 2792 C CA . ARG A 1 402 ? 5.578 7.411 16.168 1.00 83.31 402 ARG A CA 1
ATOM 2793 C C . ARG A 1 402 ? 4.144 6.901 16.166 1.00 83.31 402 ARG A C 1
ATOM 2795 O O . ARG A 1 402 ? 3.514 6.788 17.212 1.00 83.31 402 ARG A O 1
ATOM 2802 N N . LEU A 1 403 ? 3.630 6.535 14.996 1.00 90.44 403 LEU A N 1
ATOM 2803 C CA . LEU A 1 403 ? 2.324 5.882 14.891 1.00 90.44 403 LEU A CA 1
ATOM 2804 C C . LEU A 1 403 ? 2.427 4.417 15.340 1.00 90.44 403 LEU A C 1
ATOM 2806 O O . LEU A 1 403 ? 3.320 3.693 14.899 1.00 90.44 403 LEU A O 1
ATOM 2810 N N . ALA A 1 404 ? 1.487 3.963 16.169 1.00 93.44 404 ALA A N 1
ATOM 2811 C CA . ALA A 1 404 ? 1.475 2.623 16.760 1.00 93.44 404 ALA A CA 1
ATOM 2812 C C . ALA A 1 404 ? 1.482 1.509 15.701 1.00 93.44 404 ALA A C 1
ATOM 2814 O O . ALA A 1 404 ? 2.162 0.495 15.856 1.00 93.44 404 ALA A O 1
ATOM 2815 N N . TYR A 1 405 ? 0.787 1.740 14.587 1.00 92.81 405 TYR A N 1
ATOM 2816 C CA . TYR A 1 405 ? 0.702 0.813 13.457 1.00 92.81 405 TYR A CA 1
ATOM 2817 C C . TYR A 1 405 ? 1.839 0.973 12.433 1.00 92.81 405 TYR A C 1
ATOM 2819 O O . TYR A 1 405 ? 1.957 0.169 11.517 1.00 92.81 405 TYR A O 1
ATOM 2827 N N . PHE A 1 406 ? 2.730 1.954 12.623 1.00 88.69 406 PHE A N 1
ATOM 2828 C CA . PHE A 1 406 ? 3.917 2.190 11.789 1.00 88.69 406 PHE A CA 1
ATOM 2829 C C . PHE A 1 406 ? 5.185 2.247 12.649 1.00 88.69 406 PHE A C 1
ATOM 2831 O O . PHE A 1 406 ? 6.081 3.063 12.437 1.00 88.69 406 PHE A O 1
ATOM 2838 N N . LYS A 1 407 ? 5.286 1.337 13.625 1.00 86.12 407 LYS A N 1
ATOM 2839 C CA . LYS A 1 407 ? 6.397 1.252 14.590 1.00 86.12 407 LYS A CA 1
ATOM 2840 C C . LYS A 1 407 ? 7.781 0.993 13.986 1.00 86.12 407 LYS A C 1
ATOM 2842 O O . LYS A 1 407 ? 8.751 0.974 14.732 1.00 86.12 407 LYS A O 1
ATOM 2847 N N . ASN A 1 408 ? 7.874 0.757 12.678 1.00 81.12 408 ASN A N 1
ATOM 2848 C CA . ASN A 1 408 ? 9.134 0.601 11.944 1.00 81.12 408 ASN A CA 1
ATOM 2849 C C . ASN A 1 408 ? 9.434 1.801 11.027 1.00 81.12 408 ASN A C 1
ATOM 2851 O O . ASN A 1 408 ? 10.544 1.918 10.528 1.00 81.12 408 ASN A O 1
ATOM 2855 N N . THR A 1 409 ? 8.503 2.748 10.884 1.00 80.56 409 THR A N 1
ATOM 2856 C CA . THR A 1 409 ? 8.709 4.016 10.171 1.00 80.56 409 THR A CA 1
ATOM 2857 C C . THR A 1 409 ? 9.262 5.057 11.139 1.00 80.56 409 THR A C 1
ATOM 2859 O O . THR A 1 409 ? 8.659 5.303 12.186 1.00 80.56 409 THR A O 1
ATOM 2862 N N . SER A 1 410 ? 10.440 5.603 10.854 1.00 78.69 410 SER A N 1
ATOM 2863 C CA . SER A 1 410 ? 11.099 6.647 11.658 1.00 78.69 410 SER A CA 1
ATOM 2864 C C . SER A 1 410 ? 11.188 7.991 10.937 1.00 78.69 410 SER A C 1
ATOM 2866 O O . SER A 1 410 ? 11.470 8.999 11.577 1.00 78.69 410 SER A O 1
ATOM 2868 N N . ASP A 1 411 ? 10.918 8.022 9.630 1.00 85.19 411 ASP A N 1
ATOM 2869 C CA . ASP A 1 411 ? 10.909 9.253 8.847 1.00 85.19 411 ASP A CA 1
ATOM 2870 C C . ASP A 1 411 ? 9.767 10.175 9.301 1.00 85.19 411 ASP A C 1
ATOM 2872 O O . ASP A 1 411 ? 8.584 9.826 9.222 1.00 85.19 411 ASP A O 1
ATOM 2876 N N . ALA A 1 412 ? 10.133 11.358 9.796 1.00 80.62 412 ALA A N 1
ATOM 2877 C CA . ALA A 1 412 ? 9.188 12.326 10.337 1.00 80.62 412 ALA A CA 1
ATOM 2878 C C . ALA A 1 412 ? 8.232 12.880 9.267 1.00 80.62 412 ALA A C 1
ATOM 2880 O O . ALA A 1 412 ? 7.056 13.100 9.563 1.00 80.62 412 ALA A O 1
ATOM 2881 N N . GLY A 1 413 ? 8.700 13.053 8.028 1.00 84.50 413 GLY A N 1
ATOM 2882 C CA . GLY A 1 413 ? 7.881 13.505 6.905 1.00 84.50 413 GLY A CA 1
ATOM 2883 C C . GLY A 1 413 ? 6.832 12.464 6.517 1.00 84.50 413 GLY A C 1
ATOM 2884 O O . GLY A 1 413 ? 5.657 12.800 6.364 1.00 84.50 413 GLY A O 1
ATOM 2885 N N . VAL A 1 414 ? 7.213 11.185 6.460 1.00 82.00 414 VAL A N 1
ATOM 2886 C CA . VAL A 1 414 ? 6.283 10.070 6.212 1.00 82.00 414 VAL A CA 1
ATOM 2887 C C . VAL A 1 414 ? 5.256 9.960 7.338 1.00 82.00 414 VAL A C 1
ATOM 2889 O O . VAL A 1 414 ? 4.059 9.841 7.072 1.00 82.00 414 VAL A O 1
ATOM 2892 N N . ILE A 1 415 ? 5.691 10.043 8.600 1.00 85.00 415 ILE A N 1
ATOM 2893 C CA . ILE A 1 415 ? 4.782 10.022 9.756 1.00 85.00 415 ILE A CA 1
ATOM 2894 C C . ILE A 1 415 ? 3.793 11.190 9.685 1.00 85.00 415 ILE A C 1
ATOM 2896 O O . ILE A 1 415 ? 2.595 10.988 9.898 1.00 85.00 415 ILE A O 1
ATOM 2900 N N . GLN A 1 416 ? 4.261 12.399 9.366 1.00 86.88 416 GLN A N 1
ATOM 2901 C CA . GLN A 1 416 ? 3.391 13.566 9.248 1.00 86.88 416 GLN A CA 1
ATOM 2902 C C . GLN A 1 416 ? 2.417 13.434 8.071 1.00 86.88 416 GLN A C 1
ATOM 2904 O O . GLN A 1 416 ? 1.233 13.736 8.221 1.00 86.88 416 GLN A O 1
ATOM 2909 N N . GLY A 1 417 ? 2.870 12.913 6.929 1.00 87.19 417 GLY A N 1
ATOM 2910 C CA . GLY A 1 417 ? 2.015 12.611 5.781 1.00 87.19 417 GLY A CA 1
ATOM 2911 C C . GLY A 1 417 ? 0.900 11.619 6.124 1.00 87.19 417 GLY A C 1
ATOM 2912 O O . GLY A 1 417 ? -0.258 11.845 5.771 1.00 87.19 417 GLY A O 1
ATOM 2913 N N . LEU A 1 418 ? 1.213 10.566 6.887 1.00 88.81 418 LEU A N 1
ATOM 2914 C CA . LEU A 1 418 ? 0.224 9.601 7.380 1.00 88.81 418 LEU A CA 1
ATOM 2915 C C . LEU A 1 418 ? -0.780 10.246 8.343 1.00 88.81 418 LEU A C 1
ATOM 2917 O O . LEU A 1 418 ? -1.983 10.027 8.204 1.00 88.81 418 LEU A O 1
ATOM 2921 N N . LYS A 1 419 ? -0.315 11.082 9.279 1.00 89.25 419 LYS A N 1
ATOM 2922 C CA . LYS A 1 419 ? -1.196 11.834 10.189 1.00 89.25 419 LYS A CA 1
ATOM 2923 C C . LYS A 1 419 ? -2.160 12.732 9.410 1.00 89.25 419 LYS A C 1
ATOM 2925 O O . LYS A 1 419 ? -3.367 12.669 9.637 1.00 89.25 419 LYS A O 1
ATOM 2930 N N . ASN A 1 420 ? -1.649 13.496 8.445 1.00 90.69 420 ASN A N 1
ATOM 2931 C CA . ASN A 1 420 ? -2.459 14.364 7.589 1.00 90.69 420 ASN A CA 1
ATOM 2932 C C . ASN A 1 420 ? -3.474 13.556 6.769 1.00 90.69 420 ASN A C 1
ATOM 2934 O O . ASN A 1 420 ? -4.640 13.941 6.681 1.00 90.69 420 ASN A O 1
ATOM 2938 N N . ARG A 1 421 ? -3.064 12.402 6.218 1.00 92.31 421 ARG A N 1
ATOM 2939 C CA . ARG A 1 421 ? -3.977 11.465 5.550 1.00 92.31 421 ARG A CA 1
ATOM 2940 C C . ARG A 1 421 ? -5.120 11.064 6.478 1.00 92.31 421 ARG A C 1
ATOM 2942 O O . ARG A 1 421 ? -6.267 11.191 6.075 1.00 92.31 421 ARG A O 1
ATOM 2949 N N . PHE A 1 422 ? -4.845 10.628 7.707 1.00 94.88 422 PHE A N 1
ATOM 2950 C CA . PHE A 1 422 ? -5.900 10.176 8.624 1.00 94.88 422 PHE A CA 1
ATOM 2951 C C . PHE A 1 422 ? -6.877 11.279 9.016 1.00 94.88 422 PHE A C 1
ATOM 2953 O O . PHE A 1 422 ? -8.062 10.998 9.174 1.00 94.88 422 PHE A O 1
ATOM 2960 N N . VAL A 1 423 ? -6.407 12.519 9.147 1.00 93.81 423 VAL A N 1
ATOM 2961 C CA . VAL A 1 423 ? -7.277 13.675 9.400 1.00 93.81 423 VAL A CA 1
ATOM 2962 C C . VAL A 1 423 ? -8.189 13.940 8.200 1.00 93.81 423 VAL A C 1
ATOM 2964 O O . VAL A 1 423 ? -9.405 14.042 8.363 1.00 93.81 423 VAL A O 1
ATOM 2967 N N . ASN A 1 424 ? -7.618 14.003 6.997 1.00 92.56 424 ASN A N 1
ATOM 2968 C CA . ASN A 1 424 ? -8.366 14.314 5.780 1.00 92.56 424 ASN A CA 1
ATOM 2969 C C . ASN A 1 424 ? -9.364 13.208 5.427 1.00 92.56 424 ASN A C 1
ATOM 2971 O O . ASN A 1 424 ? -10.533 13.481 5.188 1.00 92.56 424 ASN A O 1
ATOM 2975 N N . GLU A 1 425 ? -8.923 11.954 5.463 1.00 95.19 425 GLU A N 1
ATOM 2976 C CA . GLU A 1 425 ? -9.748 10.795 5.130 1.00 95.19 425 GLU A CA 1
ATOM 2977 C C . GLU A 1 425 ? -10.902 10.619 6.132 1.00 95.19 425 GLU A C 1
ATOM 2979 O O . GLU A 1 425 ? -12.020 10.325 5.728 1.00 95.19 425 GLU A O 1
ATOM 2984 N N . ARG A 1 426 ? -10.677 10.902 7.427 1.00 97.44 426 ARG A N 1
ATOM 2985 C CA . ARG A 1 426 ? -11.750 10.938 8.436 1.00 97.44 426 ARG A CA 1
ATOM 2986 C C . ARG A 1 426 ? -12.800 11.993 8.106 1.00 97.44 426 ARG A C 1
ATOM 2988 O O . ARG A 1 426 ? -13.990 11.705 8.179 1.00 97.44 426 ARG A O 1
ATOM 2995 N N . LYS A 1 427 ? -12.370 13.210 7.763 1.00 95.38 427 LYS A N 1
ATOM 2996 C CA . LYS A 1 427 ? -13.276 14.303 7.386 1.00 95.38 427 LYS A CA 1
ATOM 2997 C C . LYS A 1 427 ? -14.096 13.931 6.149 1.00 95.38 427 LYS A C 1
ATOM 2999 O O . LYS A 1 427 ? -15.312 14.092 6.158 1.00 95.38 427 LYS A O 1
ATOM 3004 N N . ASP A 1 428 ? -13.437 13.401 5.123 1.00 92.75 428 ASP A N 1
ATOM 3005 C CA . ASP A 1 428 ? -14.079 12.978 3.878 1.00 92.75 428 ASP A CA 1
ATOM 3006 C C . ASP A 1 428 ? -15.089 11.841 4.135 1.00 92.75 428 ASP A C 1
ATOM 3008 O O . ASP A 1 428 ? -16.216 11.904 3.646 1.00 92.75 428 ASP A O 1
ATOM 3012 N N . ALA A 1 429 ? -14.741 10.859 4.976 1.00 95.06 429 ALA A N 1
ATOM 3013 C CA . ALA A 1 429 ? -15.629 9.758 5.353 1.00 95.06 429 ALA A CA 1
ATOM 3014 C C . ALA A 1 429 ? -16.875 10.236 6.112 1.00 95.06 429 ALA A C 1
ATOM 3016 O O . ALA A 1 429 ? -17.981 9.784 5.829 1.00 95.06 429 ALA A O 1
ATOM 3017 N N . LEU A 1 430 ? -16.715 11.167 7.058 1.00 94.75 430 LEU A N 1
ATOM 3018 C CA . LEU A 1 430 ? -17.841 11.738 7.801 1.00 94.75 430 LEU A CA 1
ATOM 3019 C C . LEU A 1 430 ? -18.765 12.553 6.889 1.00 94.75 430 LEU A C 1
ATOM 3021 O O . LEU A 1 430 ? -19.980 12.437 7.004 1.00 94.75 430 LEU A O 1
ATOM 3025 N N . ASN A 1 431 ? -18.204 13.324 5.954 1.00 93.06 431 ASN A N 1
ATOM 3026 C CA . ASN A 1 431 ? -18.993 14.055 4.963 1.00 93.06 431 ASN A CA 1
ATOM 3027 C C . ASN A 1 431 ? -19.749 13.103 4.026 1.00 93.06 431 ASN A C 1
ATOM 3029 O O . ASN A 1 431 ? -20.903 13.353 3.699 1.00 93.06 431 ASN A O 1
ATOM 3033 N N . MET A 1 432 ? -19.110 12.012 3.596 1.00 90.25 432 MET A N 1
ATOM 3034 C CA . MET A 1 432 ? -19.742 10.995 2.755 1.00 90.25 432 MET A CA 1
ATOM 3035 C C . MET A 1 432 ? -20.867 10.270 3.503 1.00 90.25 432 MET A C 1
ATOM 3037 O O . MET A 1 432 ? -21.932 10.073 2.935 1.00 90.25 432 MET A O 1
ATOM 3041 N N . SER A 1 433 ? -20.651 9.933 4.779 1.00 89.75 433 SER A N 1
ATOM 3042 C CA . SER A 1 433 ? -21.646 9.297 5.653 1.00 89.75 433 SER A CA 1
ATOM 3043 C C . SER A 1 433 ? -22.848 10.211 5.915 1.00 89.75 433 SER A C 1
ATOM 3045 O O . SER A 1 433 ? -23.970 9.736 5.924 1.00 89.75 433 SER A O 1
ATOM 3047 N N . ALA A 1 434 ? -22.643 11.526 6.052 1.00 84.44 434 ALA A N 1
ATOM 3048 C CA . ALA A 1 434 ? -23.724 12.486 6.301 1.00 84.44 434 ALA A CA 1
ATOM 3049 C C . ALA A 1 434 ? -24.646 12.749 5.091 1.00 84.44 434 ALA A C 1
ATOM 3051 O O . ALA A 1 434 ? -25.720 13.321 5.262 1.00 84.44 434 ALA A O 1
ATOM 3052 N N . ASN A 1 435 ? -24.222 12.378 3.879 1.00 75.06 435 ASN A N 1
ATOM 3053 C CA . ASN A 1 435 ? -24.987 12.575 2.641 1.00 75.06 435 ASN A CA 1
ATOM 3054 C C . ASN A 1 435 ? -25.824 11.343 2.240 1.00 75.06 435 ASN A C 1
ATOM 3056 O O . ASN A 1 435 ? -26.381 11.315 1.140 1.00 75.06 435 ASN A O 1
ATOM 3060 N N . HIS A 1 436 ? -25.888 10.332 3.107 1.00 61.19 436 HIS A N 1
ATOM 3061 C CA . HIS A 1 436 ? -26.635 9.086 2.952 1.00 61.19 436 HIS A CA 1
ATOM 3062 C C . HIS A 1 436 ? -27.472 8.833 4.203 1.00 61.19 436 HIS A C 1
ATOM 3064 O O . HIS A 1 436 ? -28.526 8.176 4.048 1.00 61.19 436 HIS A O 1
#